Protein AF-0000000078995391 (afdb_homodimer)

pLDDT: mean 90.84, std 12.23, range [43.06, 98.94]

Foldseek 3Di:
DALWKKWAQLAFALDPDAQGFGKIWIDGPLDQALATAIAFFLHALSSLLVLLVQVPDDPDFDDQQRDWFQFCFLDRIDRQCLFFPPPWDKTFRDDPNNSVNLPVPNDDSSSSSLRNRLNHAEYEYFAADNSRYVRVQVCLVSLVDDDPPGNHAHEYEYAPRRLVCCQPPPCPCPNHPVPQDDPDRRYHYDYDDAQDWDQDPRHRQKTKHKHKAFQAADDPDPDRHTDITIKIWIARNPSRAIEIEGDFAAFDQDPVRDTPVVVVLLVCLVRHQPVRYAAYEAEAADEPVDDPVPCRGHHYLLSVLVVVVVSLVSNVVRPVCSQVAAHEYEYGSHYQDPDNGRVSSRRVVSNVVNCVVVVNDRYTYGYSGHRMMTID/DALWKKKAQLAFALDPDAQGFGKIWIDGPLDQALATAIAFFRHALSSLLVLLVQVPPDPDFDDQQRDWFQFCFLDRIDRQCLFFPPPWDKTFRDDPNNSVNLPVPNDDSSSSSLRNRLNHAEYEYFAADNSRYVRVQVCLVSLVDDDPPGNHAHEYEYAPRRLVCCQPPPCPCPNHPVPQPPVPNSYHYDYDDAQDWDQDPRHRQKTKHKHKAFQAADDPDPDRHTDITIKIWIARNPSRAIEIEGDFAAFDQDPVRDTVVVVVLLVCLVRHQLVRYAAYEAEAADEPPDDPVPCRGHHYLLSVLVVVVVSLVSNVVRPVCNQVAAHEYEYGSHYADPDNGRVSSRRVVSNVVNCVVVVNDRYDYGYSGHRMMTID

Solvent-accessible surface area (backbone atoms only — not comparable to full-atom values): 37457 Å² total; per-residue (Å²): 132,55,82,30,40,28,39,31,25,38,11,24,34,46,20,31,43,34,51,28,8,30,10,35,42,34,31,57,30,82,47,93,61,61,53,22,35,22,48,23,16,13,17,33,51,39,30,42,39,52,15,53,51,58,45,64,84,42,104,52,79,70,53,70,93,71,36,70,36,86,61,26,22,78,43,54,60,39,58,38,70,75,42,35,45,88,86,58,52,68,38,55,10,53,52,70,58,51,46,53,60,32,40,62,95,40,89,29,50,52,48,22,34,50,46,48,53,51,18,38,27,35,34,43,36,33,33,52,32,46,55,28,35,45,14,43,60,48,28,47,65,55,37,73,57,48,65,96,83,53,64,38,46,33,36,40,32,23,45,56,74,30,43,52,43,40,50,67,38,34,42,56,44,59,32,33,72,41,55,55,73,56,96,51,80,40,34,40,77,42,66,50,57,73,76,35,71,41,68,35,86,59,47,65,57,28,30,38,27,36,38,81,38,48,30,31,61,37,79,82,43,94,51,87,42,70,29,64,17,22,33,35,39,39,31,34,70,80,72,58,34,28,38,38,44,47,33,61,35,35,83,40,68,41,98,84,64,49,48,56,72,42,64,61,46,51,49,39,58,74,71,43,57,71,94,28,45,46,33,35,36,36,51,39,33,35,47,79,85,55,54,81,90,69,42,78,24,36,25,27,38,71,51,46,47,52,52,52,52,52,48,48,48,53,36,46,72,74,33,88,70,44,76,77,43,71,40,38,39,31,37,24,31,37,36,69,69,92,59,63,60,48,54,65,52,51,34,53,53,46,36,54,53,54,24,58,75,72,68,54,75,40,59,43,67,26,48,54,49,57,40,25,19,38,56,58,132,55,82,29,40,28,38,32,24,38,10,23,34,47,19,32,44,35,52,27,7,31,8,33,42,36,33,59,30,84,49,93,62,60,53,23,33,22,49,22,16,10,17,35,51,38,30,43,38,51,15,54,50,58,45,63,82,42,102,51,78,69,53,68,91,72,36,67,36,86,62,27,21,79,41,54,61,40,60,38,72,74,42,34,45,88,87,58,51,66,37,54,9,54,51,70,58,50,45,53,60,32,40,61,95,40,88,28,51,53,47,22,32,48,46,49,53,52,18,38,26,35,34,42,37,33,32,50,32,47,54,28,34,46,18,42,60,48,28,47,65,54,36,71,55,44,66,97,82,52,65,38,49,32,36,40,30,23,45,58,74,30,42,49,45,40,48,67,38,35,42,54,46,58,33,32,70,36,52,59,72,62,77,72,62,42,32,38,77,40,66,48,58,73,77,36,72,42,69,34,85,61,48,66,58,29,30,40,27,37,37,83,39,48,30,33,61,37,77,83,44,94,50,89,42,69,28,65,16,22,32,37,37,39,31,34,70,80,72,56,34,29,38,36,44,46,32,58,35,35,83,40,67,41,98,85,64,48,46,58,71,42,63,60,44,50,49,39,55,74,72,44,57,73,93,27,45,46,32,35,36,36,51,40,35,35,48,79,86,54,54,82,89,68,40,78,23,36,23,27,38,69,51,47,47,52,52,52,52,51,46,50,50,53,36,46,74,74,33,87,69,44,77,79,44,70,39,39,38,30,37,24,31,36,37,68,70,93,59,65,60,47,54,66,53,52,33,53,52,46,36,53,53,54,25,58,74,71,69,55,76,41,59,42,69,25,48,54,50,56,40,25,19,37,56,58

Secondary structure (DSSP, 8-state):
--SSEEEEEEE-B-SSS-SSBSEEEEEETT-SS--EEEE--SS-HHHHHHHHHHHTT-SSPPPGGG-EEE--SSSSEEEGGGTS-TTSEEEESS-HHHHHHHHTT--SHHHHHHHHHHHEEEEE-S---GGGTHHHHHHTTHHHHSSTT----EEEEE-HHHHHHIIIIIBSSSSB---SSSSS-SEEEEE--TTSPEEPSSSTTEEEEEEEEEEEE-SS-SS-PEEEEEEEEEEETTT--EEEEE-S----B-TTS-BSTHHHHHHHHHH--GGGEEEEEEE--S-TTS-GGGSTT---HHHHHHHHHHHHHHHHHH-TTGGG--EEEEEE-B---S-SS-HHHHHHHHHHHHHHHTT--SEEEEE--TTEEEE-/--SSEEEEEEE-B-SSS-SSBSEEEEEETT-SS--EEEE--SS-HHHHHHHHHHHTT-SSPPPGGG-EEE--SSSSEEEGGGTS-TTSEEEESS-HHHHHHHHTT--SHHHHHHHHHHHEEEEE-S---GGGTHHHHHHTTHHHH-STT----EEEEE-HHHHHHIIIIIBSSSSB--GGGSSS-SEEEEE--TTSPEEPSSSTTEEEEEEEEEEEE-SS-SS-PEEEEEEEEEEETTT--EEEEE-S----B-TTS-BTTHHHHHHHHHH--GGGEEEEEEE--S-TTS-GGGSSS---HHHHHHHHHHHHHHHHHH-TTGGG--EEEEEE-B---S-SS-HHHHHHHHHHHHHHHTT--SEEEEE--TTEEEE-

InterPro domains:
  IPR000396 Cyclic-AMP phosphodiesterase, class-II [PF02112] (40-371)
  IPR000396 Cyclic-AMP phosphodiesterase, class-II [PIRSF000962] (5-375)
  IPR000396 Cyclic-AMP phosphodiesterase, class-II [PR00388] (123-141)
  IPR000396 Cyclic-AMP phosphodiesterase, class-II [PR00388] (158-179)
  IPR000396 Cyclic-AMP phosphodiesterase, class-II [PR00388] (276-287)
  IPR000396 Cyclic-AMP phosphodiesterase, class-II [PR00388] (295-308)
  IPR000396 Cyclic-AMP phosphodiesterase, class-II [PR00388] (324-335)
  IPR000396 Cyclic-AMP phosphodiesterase, class-II [PTHR28283] (3-376)
  IPR000396 Cyclic-AMP phosphodiesterase, class-II [cd07735] (5-333)
  IPR024225 Cyclic-AMP phosphodiesterase class-II, conserved site [PS00607] (127-141)
  IPR036866 Ribonuclease Z/Hydroxyacylglutathione hydrolase-like [G3DSA:3.60.15.10] (84-369)
  IPR036866 Ribonuclease Z/Hydroxyacylglutathione hydrolase-like [SSF56281] (109-351)

Radius of gyration: 25.59 Å; Cα contacts (8 Å, |Δi|>4): 1833; chains: 2; bounding box: 57×82×60 Å

Sequence (752 aa):
MSDMFEVTILGASGGPVDGNTQSFMIRPARARDLNAVCIDGGAGLGQIVKCVLNNVGGEESLKRDEMRVESFYENDFESIDLYVDEDLTIEAGFSRGIYDLSSAGRSNTIQKAGALFHGIGEYYITHAHLDHISGAIINSPLAYGTSEDISNDKVFLGLDFTMEALKKHIFNDIIWPNLVRDGTNTINLKSIAERQGYRSNTIPDWQIYPFKVHHGNKINSDTEESVLSTVYLVSDTVSGKCLVVCGDLEYRIAPGGDCVPSEIARFLVDNVPPEKLSGIFVECSNTSSIESDKLYGHLSPIRLIKMAKKLESYYSDRYKDFDSLKLNIIITHVKKIYAEVDPRLQILEELKHHASKVGLTNVRFSMAVEGYTYFLMSDMFEVTILGASGGPVDGNTQSFMIRPARARDLNAVCIDGGAGLGQIVKCVLNNVGGEESLKRDEMRVESFYENDFESIDLYVDEDLTIEAGFSRGIYDLSSAGRSNTIQKAGALFHGIGEYYITHAHLDHISGAIINSPLAYGTSEDISNDKVFLGLDFTMEALKKHIFNDIIWPNLVRDGTNTINLKSIAERQGYRSNTIPDWQIYPFKVHHGNKINSDTEESVLSTVYLVSDTVSGKCLVVCGDLEYRIAPGGDCVPSEIARFLVDNVPPEKLSGIFVECSNTSSIESDKLYGHLSPIRLIKMAKKLESYYSDRYKDFDSLKLNIIITHVKKIYAEVDPRLQILEELKHHASKVGLTNVRFSMAVEGYTYFL

Structure (mmCIF, N/CA/C/O backbone):
data_AF-0000000078995391-model_v1
#
loop_
_entity.id
_entity.type
_entity.pdbx_description
1 polymer '3,5-cyclic-nucleotide phosphodiesterase'
#
loop_
_atom_site.group_PDB
_atom_site.id
_atom_site.type_symbol
_atom_site.label_atom_id
_atom_site.label_alt_id
_atom_site.label_comp_id
_atom_site.label_asym_id
_atom_site.label_entity_id
_atom_site.label_seq_id
_atom_site.pdbx_PDB_ins_code
_atom_site.Cartn_x
_atom_site.Cartn_y
_atom_site.Cartn_z
_atom_site.occupancy
_atom_site.B_iso_or_equiv
_atom_site.auth_seq_id
_atom_site.auth_comp_id
_atom_site.auth_asym_id
_atom_site.auth_atom_id
_atom_site.pdbx_PDB_model_num
ATOM 1 N N . MET A 1 1 ? -18.656 -23.797 -19.688 1 50.25 1 MET A N 1
ATOM 2 C CA . MET A 1 1 ? -17.734 -23.312 -18.656 1 50.25 1 MET A CA 1
ATOM 3 C C . MET A 1 1 ? -16.297 -23.359 -19.156 1 50.25 1 MET A C 1
ATOM 5 O O . MET A 1 1 ? -15.93 -24.234 -19.938 1 50.25 1 MET A O 1
ATOM 9 N N . SER A 1 2 ? -15.5 -22.25 -19.078 1 64.25 2 SER A N 1
ATOM 10 C CA . SER A 1 2 ? -14.195 -22.078 -19.703 1 64.25 2 SER A CA 1
ATOM 11 C C . SER A 1 2 ? -13.164 -23.031 -19.109 1 64.25 2 SER A C 1
ATOM 13 O O . SER A 1 2 ? -13.266 -23.422 -17.938 1 64.25 2 SER A O 1
ATOM 15 N N . ASP A 1 3 ? -12.469 -23.656 -19.938 1 84.88 3 ASP A N 1
ATOM 16 C CA . ASP A 1 3 ? -11.422 -24.594 -19.547 1 84.88 3 ASP A CA 1
ATOM 17 C C . ASP A 1 3 ? -10.102 -23.875 -19.266 1 84.88 3 ASP A C 1
ATOM 19 O O . ASP A 1 3 ? -9.023 -24.453 -19.406 1 84.88 3 ASP A O 1
ATOM 23 N N . MET A 1 4 ? -10.289 -22.562 -18.922 1 94.19 4 MET A N 1
ATOM 24 C CA . MET A 1 4 ? -9.078 -21.781 -18.688 1 94.19 4 MET A CA 1
ATOM 25 C C . MET A 1 4 ? -9.219 -20.906 -17.453 1 94.19 4 MET A C 1
ATOM 27 O O . MET A 1 4 ? -10.328 -20.5 -17.094 1 94.19 4 MET A O 1
ATOM 31 N N . PHE A 1 5 ? -8.102 -20.734 -16.812 1 97.75 5 PHE A N 1
ATOM 32 C CA . PHE A 1 5 ? -8.039 -19.75 -15.75 1 97.75 5 PHE A CA 1
ATOM 33 C C . PHE A 1 5 ? -7.762 -18.359 -16.312 1 97.75 5 PHE A C 1
ATOM 35 O O . PHE A 1 5 ? -7.02 -18.219 -17.297 1 97.75 5 PHE A O 1
ATOM 42 N N . GLU A 1 6 ? -8.422 -17.422 -15.781 1 97.31 6 GLU A N 1
ATOM 43 C CA . GLU A 1 6 ? -8.023 -16.031 -15.953 1 97.31 6 GLU A CA 1
ATOM 44 C C . GLU A 1 6 ? -7.371 -15.477 -14.68 1 97.31 6 GLU A C 1
ATOM 46 O O . GLU A 1 6 ? -7.977 -15.5 -13.609 1 97.31 6 GLU A O 1
ATOM 51 N N . VAL A 1 7 ? -6.145 -15.039 -14.828 1 98.69 7 VAL A N 1
ATOM 52 C CA . VAL A 1 7 ? -5.391 -14.531 -13.68 1 98.69 7 VAL A CA 1
ATOM 53 C C . VAL A 1 7 ? -5.016 -13.07 -13.914 1 98.69 7 VAL A C 1
ATOM 55 O O . VAL A 1 7 ? -4.117 -12.773 -14.711 1 98.69 7 VAL A O 1
ATOM 58 N N . THR A 1 8 ? -5.688 -12.156 -13.25 1 98.62 8 THR A N 1
ATOM 59 C CA . THR A 1 8 ? -5.301 -10.75 -13.289 1 98.62 8 THR A CA 1
ATOM 60 C C . THR A 1 8 ? -4.238 -10.453 -12.234 1 98.62 8 THR A C 1
ATOM 62 O O . THR A 1 8 ? -4.461 -10.672 -11.047 1 98.62 8 THR A O 1
ATOM 65 N N . ILE A 1 9 ? -3.104 -9.969 -12.727 1 98.81 9 ILE A N 1
ATOM 66 C CA . ILE A 1 9 ? -2.014 -9.625 -11.812 1 98.81 9 ILE A CA 1
ATOM 67 C C . ILE A 1 9 ? -2.244 -8.234 -11.227 1 98.81 9 ILE A C 1
ATOM 69 O O . ILE A 1 9 ? -1.928 -7.227 -11.859 1 98.81 9 ILE A O 1
ATOM 73 N N . LEU A 1 10 ? -2.744 -8.195 -9.992 1 98.69 10 LEU A N 1
ATOM 74 C CA . LEU A 1 10 ? -2.904 -6.91 -9.32 1 98.69 10 LEU A CA 1
ATOM 75 C C . LEU A 1 10 ? -1.565 -6.395 -8.805 1 98.69 10 LEU A C 1
ATOM 77 O O . LEU A 1 10 ? -1.293 -5.191 -8.867 1 98.69 10 LEU A O 1
ATOM 81 N N . GLY A 1 11 ? -0.79 -7.332 -8.352 1 98.62 11 GLY A N 1
ATOM 82 C CA . GLY A 1 11 ? 0.558 -7.008 -7.914 1 98.62 11 GLY A CA 1
ATOM 83 C C . GLY A 1 11 ? 1.504 -8.195 -7.965 1 98.62 11 GLY A C 1
ATOM 84 O O . GLY A 1 11 ? 1.1 -9.328 -7.699 1 98.62 11 GLY A O 1
ATOM 85 N N . ALA A 1 12 ? 2.787 -7.871 -8.211 1 98.56 12 ALA A N 1
ATOM 86 C CA . ALA A 1 12 ? 3.771 -8.938 -8.336 1 98.56 12 ALA A CA 1
ATOM 87 C C . ALA A 1 12 ? 5.133 -8.5 -7.805 1 98.56 12 ALA A C 1
ATOM 89 O O . ALA A 1 12 ? 6.109 -9.242 -7.887 1 98.56 12 ALA A O 1
ATOM 90 N N . SER A 1 13 ? 5.191 -7.277 -7.23 1 96.81 13 SER A N 1
ATOM 91 C CA . SER A 1 13 ? 6.445 -6.77 -6.68 1 96.81 13 SER A CA 1
ATOM 92 C C . SER A 1 13 ? 6.836 -7.52 -5.41 1 96.81 13 SER A C 1
ATOM 94 O O . SER A 1 13 ? 5.977 -7.844 -4.586 1 96.81 13 SER A O 1
ATOM 96 N N . GLY A 1 14 ? 8.094 -7.816 -5.305 1 96.25 14 GLY A N 1
ATOM 97 C CA . GLY A 1 14 ? 8.602 -8.367 -4.062 1 96.25 14 GLY A CA 1
ATOM 98 C C . GLY A 1 14 ? 9.117 -7.312 -3.107 1 96.25 14 GLY A C 1
ATOM 99 O O . GLY A 1 14 ? 9.797 -7.629 -2.127 1 96.25 14 GLY A O 1
ATOM 100 N N . GLY A 1 15 ? 8.719 -6.082 -3.414 1 92.75 15 GLY A N 1
ATOM 101 C CA . GLY A 1 15 ? 9.32 -4.984 -2.67 1 92.75 15 GLY A CA 1
ATOM 102 C C . GLY A 1 15 ? 10.734 -4.668 -3.111 1 92.75 15 GLY A C 1
ATOM 103 O O . GLY A 1 15 ? 11.25 -5.285 -4.043 1 92.75 15 GLY A O 1
ATOM 104 N N . PRO A 1 16 ? 11.32 -3.607 -2.494 1 93.94 16 PRO A N 1
ATOM 105 C CA . PRO A 1 16 ? 10.75 -2.795 -1.415 1 93.94 16 PRO A CA 1
ATOM 106 C C . PRO A 1 16 ? 9.742 -1.765 -1.92 1 93.94 16 PRO A C 1
ATOM 108 O O . PRO A 1 16 ? 9.18 -1.012 -1.126 1 93.94 16 PRO A O 1
ATOM 111 N N . VAL A 1 17 ? 9.516 -1.731 -3.217 1 94.94 17 VAL A N 1
ATOM 112 C CA . VAL A 1 17 ? 8.5 -0.829 -3.746 1 94.94 17 VAL A CA 1
ATOM 113 C C . VAL A 1 17 ? 7.109 -1.324 -3.348 1 94.94 17 VAL A C 1
ATOM 115 O O . VAL A 1 17 ? 6.754 -2.473 -3.619 1 94.94 17 VAL A O 1
ATOM 118 N N . ASP A 1 18 ? 6.391 -0.532 -2.688 1 97.5 18 ASP A N 1
ATOM 119 C CA . ASP A 1 18 ? 5.051 -0.851 -2.207 1 97.5 18 ASP A CA 1
ATOM 120 C C . ASP A 1 18 ? 3.992 -0.469 -3.24 1 97.5 18 ASP A C 1
ATOM 122 O O . ASP A 1 18 ? 4.301 0.178 -4.242 1 97.5 18 ASP A O 1
ATOM 126 N N . GLY A 1 19 ? 2.754 -0.923 -3.027 1 95.94 19 GLY A N 1
ATOM 127 C CA . GLY A 1 19 ? 1.622 -0.506 -3.84 1 95.94 19 GLY A CA 1
ATOM 128 C C . GLY A 1 19 ? 1.211 -1.542 -4.867 1 95.94 19 GLY A C 1
ATOM 129 O O . GLY A 1 19 ? 0.095 -1.498 -5.391 1 95.94 19 GLY A O 1
ATOM 130 N N . ASN A 1 20 ? 2.125 -2.445 -5.156 1 97.62 20 ASN A N 1
ATOM 131 C CA . ASN A 1 20 ? 1.829 -3.467 -6.152 1 97.62 20 ASN A CA 1
ATOM 132 C C . ASN A 1 20 ? 2.48 -4.801 -5.801 1 97.62 20 ASN A C 1
ATOM 134 O O . ASN A 1 20 ? 3.035 -5.477 -6.668 1 97.62 20 ASN A O 1
ATOM 138 N N . THR A 1 21 ? 2.436 -5.141 -4.539 1 98.56 21 THR A N 1
ATOM 139 C CA . THR A 1 21 ? 2.988 -6.414 -4.086 1 98.56 21 THR A CA 1
ATOM 140 C C . THR A 1 21 ? 2.004 -7.551 -4.336 1 98.56 21 THR A C 1
ATOM 142 O O . THR A 1 21 ? 0.897 -7.324 -4.828 1 98.56 21 THR A O 1
ATOM 145 N N . GLN A 1 22 ? 2.346 -8.703 -4.102 1 98.75 22 GLN A N 1
ATOM 146 C CA . GLN A 1 22 ? 1.733 -9.906 -4.66 1 98.75 22 GLN A CA 1
ATOM 147 C C . GLN A 1 22 ? 0.251 -9.984 -4.305 1 98.75 22 GLN A C 1
ATOM 149 O O . GLN A 1 22 ? -0.115 -9.945 -3.129 1 98.75 22 GLN A O 1
ATOM 154 N N . SER A 1 23 ? -0.536 -10.047 -5.301 1 98.88 23 SER A N 1
ATOM 155 C CA . SER A 1 23 ? -1.975 -10.297 -5.281 1 98.88 23 SER A CA 1
ATOM 156 C C . SER A 1 23 ? -2.482 -10.719 -6.652 1 98.88 23 SER A C 1
ATOM 158 O O . SER A 1 23 ? -2.355 -9.969 -7.625 1 98.88 23 SER A O 1
ATOM 160 N N . PHE A 1 24 ? -3.055 -11.914 -6.789 1 98.94 24 PHE A N 1
ATOM 161 C CA . PHE A 1 24 ? -3.566 -12.438 -8.055 1 98.94 24 PHE A CA 1
ATOM 162 C C . PHE A 1 24 ? -5.07 -12.68 -7.969 1 98.94 24 PHE A C 1
ATOM 164 O O . PHE A 1 24 ? -5.531 -13.484 -7.156 1 98.94 24 PHE A O 1
ATOM 171 N N . MET A 1 25 ? -5.824 -11.953 -8.758 1 98.88 25 MET A N 1
ATOM 172 C CA . MET A 1 25 ? -7.258 -12.211 -8.883 1 98.88 25 MET A CA 1
ATOM 173 C C . MET A 1 25 ? -7.523 -13.305 -9.914 1 98.88 25 MET A C 1
ATOM 175 O O . MET A 1 25 ? -7.16 -13.164 -11.086 1 98.88 25 MET A O 1
ATOM 179 N N . ILE A 1 26 ? -8.125 -14.43 -9.484 1 98.81 26 ILE A N 1
ATOM 180 C CA . ILE A 1 26 ? -8.266 -15.609 -10.328 1 98.81 26 ILE A CA 1
ATOM 181 C C . ILE A 1 26 ? -9.742 -15.969 -10.461 1 98.81 26 ILE A C 1
ATOM 183 O O . ILE A 1 26 ? -10.5 -15.914 -9.484 1 98.81 26 ILE A O 1
ATOM 187 N N . ARG A 1 27 ? -10.117 -16.312 -11.633 1 98 27 ARG A N 1
ATOM 188 C CA . ARG A 1 27 ? -11.477 -16.75 -11.938 1 98 27 ARG A CA 1
ATOM 189 C C . ARG A 1 27 ? -11.516 -17.609 -13.195 1 98 27 ARG A C 1
ATOM 191 O O . ARG A 1 27 ? -10.539 -17.672 -13.938 1 98 27 ARG A O 1
ATOM 198 N N . PRO A 1 28 ? -12.641 -18.344 -13.43 1 97.25 28 PRO A N 1
ATOM 199 C CA . PRO A 1 28 ? -12.758 -19.031 -14.719 1 97.25 28 PRO A CA 1
ATOM 200 C C . PRO A 1 28 ? -12.852 -18.078 -15.898 1 97.25 28 PRO A C 1
ATOM 202 O O . PRO A 1 28 ? -13.586 -17.078 -15.836 1 97.25 28 PRO A O 1
ATOM 205 N N . ALA A 1 29 ? -12.102 -18.344 -16.875 1 95.31 29 ALA A N 1
ATOM 206 C CA . ALA A 1 29 ? -12.164 -17.5 -18.062 1 95.31 29 ALA A CA 1
ATOM 207 C C . ALA A 1 29 ? -13.578 -17.469 -18.641 1 95.31 29 ALA A C 1
ATOM 209 O O . ALA A 1 29 ? -14.273 -18.484 -18.641 1 95.31 29 ALA A O 1
ATOM 210 N N . ARG A 1 30 ? -14.109 -16.312 -19.016 1 89.38 30 ARG A N 1
ATOM 211 C CA . ARG A 1 30 ? -15.375 -16.094 -19.703 1 89.38 30 ARG A CA 1
ATOM 212 C C . ARG A 1 30 ? -16.562 -16.375 -18.797 1 89.38 30 ARG A C 1
ATOM 214 O O . ARG A 1 30 ? -17.672 -16.641 -19.266 1 89.38 30 ARG A O 1
ATOM 221 N N . ALA A 1 31 ? -16.234 -16.453 -17.516 1 93.44 31 ALA A N 1
ATOM 222 C CA . ALA A 1 31 ? -17.359 -16.547 -16.578 1 93.44 31 ALA A CA 1
ATOM 223 C C . ALA A 1 31 ? -18.344 -15.398 -16.781 1 93.44 31 ALA A C 1
ATOM 225 O O . ALA A 1 31 ? -17.953 -14.312 -17.219 1 93.44 31 ALA A O 1
ATOM 226 N N . ARG A 1 32 ? -19.594 -15.609 -16.469 1 93.56 32 ARG A N 1
ATOM 227 C CA . ARG A 1 32 ? -20.641 -14.641 -16.766 1 93.56 32 ARG A CA 1
ATOM 228 C C . ARG A 1 32 ? -21.047 -13.867 -15.508 1 93.56 32 ARG A C 1
ATOM 230 O O . ARG A 1 32 ? -22.141 -13.297 -15.445 1 93.56 32 ARG A O 1
ATOM 237 N N . ASP A 1 33 ? -20.234 -13.945 -14.422 1 95.12 33 ASP A N 1
ATOM 238 C CA . ASP A 1 33 ? -20.406 -13.18 -13.188 1 95.12 33 ASP A CA 1
ATOM 239 C C . ASP A 1 33 ? -19.094 -12.523 -12.758 1 95.12 33 ASP A C 1
ATOM 241 O O . ASP A 1 33 ? -18.109 -12.57 -13.492 1 95.12 33 ASP A O 1
ATOM 245 N N . LEU A 1 34 ? -19.141 -11.891 -11.617 1 95.81 34 LEU A N 1
ATOM 246 C CA . LEU A 1 34 ? -17.969 -11.148 -11.188 1 95.81 34 LEU A CA 1
ATOM 247 C C . LEU A 1 34 ? -17.188 -11.938 -10.148 1 95.81 34 LEU A C 1
ATOM 249 O O . LEU A 1 34 ? -16.172 -11.445 -9.625 1 95.81 34 LEU A O 1
ATOM 253 N N . ASN A 1 35 ? -17.547 -13.195 -9.867 1 96.5 35 ASN A N 1
ATOM 254 C CA . ASN A 1 35 ? -16.922 -13.961 -8.789 1 96.5 35 ASN A CA 1
ATOM 255 C C . ASN A 1 35 ? -15.453 -14.242 -9.07 1 96.5 35 ASN A C 1
ATOM 257 O O . ASN A 1 35 ? -15.094 -14.617 -10.188 1 96.5 35 ASN A O 1
ATOM 261 N N . ALA A 1 36 ? -14.688 -14.008 -8.078 1 97.69 36 ALA A N 1
ATOM 262 C CA . ALA A 1 36 ? -13.258 -14.266 -8.164 1 97.69 36 ALA A CA 1
ATOM 263 C C . ALA A 1 36 ? -12.672 -14.594 -6.793 1 97.69 36 ALA A C 1
ATOM 265 O O . ALA A 1 36 ? -13.312 -14.359 -5.766 1 97.69 36 ALA A O 1
ATOM 266 N N . VAL A 1 37 ? -11.562 -15.219 -6.77 1 98.5 37 VAL A N 1
ATOM 267 C CA . VAL A 1 37 ? -10.758 -15.375 -5.562 1 98.5 37 VAL A CA 1
ATOM 268 C C . VAL A 1 37 ? -9.406 -14.695 -5.75 1 98.5 37 VAL A C 1
ATOM 270 O O . VAL A 1 37 ? -8.977 -14.453 -6.883 1 98.5 37 VAL A O 1
ATOM 273 N N . CYS A 1 38 ? -8.836 -14.359 -4.672 1 98.88 38 CYS A N 1
ATOM 274 C CA . CYS A 1 38 ? -7.477 -13.836 -4.723 1 98.88 38 CYS A CA 1
ATOM 275 C C . CYS A 1 38 ? -6.512 -14.742 -3.967 1 98.88 38 CYS A C 1
ATOM 277 O O . CYS A 1 38 ? -6.852 -15.258 -2.9 1 98.88 38 CYS A O 1
ATOM 279 N N . ILE A 1 39 ? -5.418 -14.969 -4.574 1 98.94 39 ILE A N 1
ATOM 280 C CA . ILE A 1 39 ? -4.309 -15.5 -3.791 1 98.94 39 ILE A CA 1
ATOM 281 C C . ILE A 1 39 ? -3.387 -14.367 -3.357 1 98.94 39 ILE A C 1
ATOM 283 O O . ILE A 1 39 ? -2.76 -13.711 -4.191 1 98.94 39 ILE A O 1
ATOM 287 N N . ASP A 1 40 ? -3.346 -14.125 -2.072 1 98.88 40 ASP A N 1
ATOM 288 C CA . ASP A 1 40 ? -2.713 -13 -1.386 1 98.88 40 ASP A CA 1
ATOM 289 C C . ASP A 1 40 ? -3.471 -11.703 -1.642 1 98.88 40 ASP A C 1
ATOM 291 O O . ASP A 1 40 ? -4.473 -11.695 -2.359 1 98.88 40 ASP A O 1
ATOM 295 N N . GLY A 1 41 ? -3.133 -10.672 -0.917 1 98.75 41 GLY A N 1
ATOM 296 C CA . GLY A 1 41 ? -3.777 -9.367 -0.951 1 98.75 41 GLY A CA 1
ATOM 297 C C . GLY A 1 41 ? -2.822 -8.219 -0.686 1 98.75 41 GLY A C 1
ATOM 298 O O . GLY A 1 41 ? -3.186 -7.242 -0.029 1 98.75 41 GLY A O 1
ATOM 299 N N . GLY A 1 42 ? -1.603 -8.328 -1.199 1 98.62 42 GLY A N 1
ATOM 300 C CA . GLY A 1 42 ? -0.635 -7.262 -1.015 1 98.62 42 GLY A CA 1
ATOM 301 C C . GLY A 1 42 ? -0.967 -6.012 -1.81 1 98.62 42 GLY A C 1
ATOM 302 O O . GLY A 1 42 ? -0.497 -4.922 -1.485 1 98.62 42 GLY A O 1
ATOM 303 N N . ALA A 1 43 ? -1.679 -6.176 -2.83 1 98.19 43 ALA A N 1
ATOM 304 C CA . ALA A 1 43 ? -2.295 -5.102 -3.609 1 98.19 43 ALA A CA 1
ATOM 305 C C . ALA A 1 43 ? -3.805 -5.297 -3.715 1 98.19 43 ALA A C 1
ATOM 307 O O . ALA A 1 43 ? -4.301 -6.418 -3.584 1 98.19 43 ALA A O 1
ATOM 308 N N . GLY A 1 44 ? -4.566 -4.227 -3.855 1 97.38 44 GLY A N 1
ATOM 309 C CA . GLY A 1 44 ? -6.02 -4.324 -3.852 1 97.38 44 GLY A CA 1
ATOM 310 C C . GLY A 1 44 ? -6.688 -3.271 -4.711 1 97.38 44 GLY A C 1
ATOM 311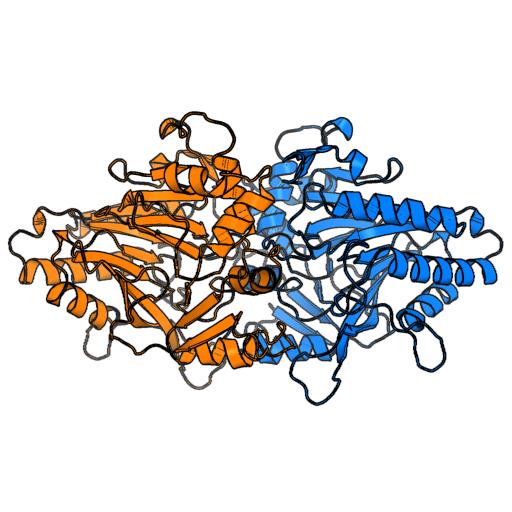 O O . GLY A 1 44 ? -6.395 -3.156 -5.906 1 97.38 44 GLY A O 1
ATOM 312 N N . LEU A 1 45 ? -7.531 -2.502 -4.117 1 97.25 45 LEU A N 1
ATOM 313 C CA . LEU A 1 45 ? -8.414 -1.573 -4.812 1 97.25 45 LEU A CA 1
ATOM 314 C C . LEU A 1 45 ? -7.609 -0.568 -5.633 1 97.25 45 LEU A C 1
ATOM 316 O O . LEU A 1 45 ? -8.047 -0.14 -6.703 1 97.25 45 LEU A O 1
ATOM 320 N N . GLY A 1 46 ? -6.488 -0.154 -5.094 1 97.38 46 GLY A N 1
ATOM 321 C CA . GLY A 1 46 ? -5.656 0.748 -5.875 1 97.38 46 GLY A CA 1
ATOM 322 C C . GLY A 1 46 ? -5.273 0.184 -7.23 1 97.38 46 GLY A C 1
ATOM 323 O O . GLY A 1 46 ? -5.355 0.881 -8.242 1 97.38 46 GLY A O 1
ATOM 324 N N . GLN A 1 47 ? -4.875 -1.043 -7.254 1 98.12 47 GLN A N 1
ATOM 325 C CA . GLN A 1 47 ? -4.48 -1.693 -8.5 1 98.12 47 GLN A CA 1
ATOM 326 C C . GLN A 1 47 ? -5.703 -2.076 -9.328 1 98.12 47 GLN A C 1
ATOM 328 O O . GLN A 1 47 ? -5.652 -2.061 -10.562 1 98.12 47 GLN A O 1
ATOM 333 N N . ILE A 1 48 ? -6.828 -2.381 -8.672 1 98.06 48 ILE A N 1
ATOM 334 C CA . ILE A 1 48 ? -8.07 -2.656 -9.391 1 98.06 48 ILE A CA 1
ATOM 335 C C . ILE A 1 48 ? -8.5 -1.417 -10.172 1 98.06 48 ILE A C 1
ATOM 337 O O . ILE A 1 48 ? -8.859 -1.511 -11.344 1 98.06 48 ILE A O 1
ATOM 341 N N . VAL A 1 49 ? -8.414 -0.27 -9.578 1 96.94 49 VAL A N 1
ATOM 342 C CA . VAL A 1 49 ? -8.742 0.992 -10.227 1 96.94 49 VAL A CA 1
ATOM 343 C C . VAL A 1 49 ? -7.844 1.193 -11.445 1 96.94 49 VAL A C 1
ATOM 345 O O . VAL A 1 49 ? -8.32 1.537 -12.531 1 96.94 49 VAL A O 1
ATOM 348 N N . LYS A 1 50 ? -6.59 0.932 -11.258 1 95.25 50 LYS A N 1
ATOM 349 C CA . LYS A 1 50 ? -5.637 1.098 -12.352 1 95.25 50 LYS A CA 1
ATOM 350 C C . LYS A 1 50 ? -5.949 0.146 -13.5 1 95.25 50 LYS A C 1
ATOM 352 O O . LYS A 1 50 ? -5.84 0.52 -14.672 1 95.25 50 LYS A O 1
ATOM 357 N N . CYS A 1 51 ? -6.289 -1.049 -13.148 1 95.69 51 CYS A N 1
ATOM 358 C CA . CYS A 1 51 ? -6.641 -2.029 -14.172 1 95.69 51 CYS A CA 1
ATOM 359 C C . CYS A 1 51 ? -7.875 -1.586 -14.945 1 95.69 51 CYS A C 1
ATOM 361 O O . CYS A 1 51 ? -7.93 -1.738 -16.172 1 95.69 51 CYS A O 1
ATOM 363 N N . VAL A 1 52 ? -8.867 -1.059 -14.242 1 95.19 52 VAL A N 1
ATOM 364 C CA . VAL A 1 52 ? -10.078 -0.559 -14.883 1 95.19 52 VAL A CA 1
ATOM 365 C C . VAL A 1 52 ? -9.727 0.57 -15.852 1 95.19 52 VAL A C 1
ATOM 367 O O . VAL A 1 52 ? -10.242 0.62 -16.969 1 95.19 52 VAL A O 1
ATOM 370 N N . LEU A 1 53 ? -8.812 1.426 -15.445 1 92.69 53 LEU A N 1
ATOM 371 C CA . LEU A 1 53 ? -8.398 2.553 -16.281 1 92.69 53 LEU A CA 1
ATOM 372 C C . LEU A 1 53 ? -7.707 2.066 -17.547 1 92.69 53 LEU A C 1
ATOM 374 O O . LEU A 1 53 ? -7.82 2.697 -18.609 1 92.69 53 LEU A O 1
ATOM 378 N N . ASN A 1 54 ? -6.988 1.029 -17.391 1 88.06 54 ASN A N 1
ATOM 379 C CA . ASN A 1 54 ? -6.281 0.473 -18.531 1 88.06 54 ASN A CA 1
ATOM 380 C C . ASN A 1 54 ? -7.25 -0.1 -19.562 1 88.06 54 ASN A C 1
ATOM 382 O O . ASN A 1 54 ? -6.871 -0.339 -20.719 1 88.06 54 ASN A O 1
ATOM 386 N N . ASN A 1 55 ? -8.43 -0.375 -19.125 1 87.06 55 ASN A N 1
ATOM 387 C CA . ASN A 1 55 ? -9.445 -0.872 -20.047 1 87.06 55 ASN A CA 1
ATOM 388 C C . ASN A 1 55 ? -10.102 0.267 -20.828 1 87.06 55 ASN A C 1
ATOM 390 O O . ASN A 1 55 ? -10.617 0.057 -21.922 1 87.06 55 ASN A O 1
ATOM 394 N N . VAL A 1 56 ? -10.039 1.616 -20.062 1 68.31 56 VAL A N 1
ATOM 395 C CA . VAL A 1 56 ? -10.75 2.783 -20.578 1 68.31 56 VAL A CA 1
ATOM 396 C C . VAL A 1 56 ? -10.023 3.328 -21.812 1 68.31 56 VAL A C 1
ATOM 398 O O . VAL A 1 56 ? -8.812 3.527 -21.781 1 68.31 56 VAL A O 1
ATOM 401 N N . GLY A 1 57 ? -10.242 3.309 -22.922 1 57.78 57 GLY A N 1
ATOM 402 C CA . GLY A 1 57 ? -9.734 3.889 -24.156 1 57.78 57 GLY A CA 1
ATOM 403 C C . GLY A 1 57 ? -10.008 3.031 -25.375 1 57.78 57 GLY A C 1
ATOM 404 O O . GLY A 1 57 ? -9.828 3.482 -26.516 1 57.78 57 GLY A O 1
ATOM 405 N N . GLY A 1 58 ? -10.352 1.778 -25.203 1 54.38 58 GLY A N 1
ATOM 406 C CA . GLY A 1 58 ? -10.375 1.19 -26.531 1 54.38 58 GLY A CA 1
ATOM 407 C C . GLY A 1 58 ? -11.531 0.222 -26.734 1 54.38 58 GLY A C 1
ATOM 408 O O . GLY A 1 58 ? -11.984 -0.416 -25.781 1 54.38 58 GLY A O 1
ATOM 409 N N . GLU A 1 59 ? -12.422 0.482 -27.641 1 57.34 59 GLU A N 1
ATOM 410 C CA . GLU A 1 59 ? -13.344 -0.524 -28.156 1 57.34 59 GLU A CA 1
ATOM 411 C C . GLU A 1 59 ? -12.664 -1.882 -28.297 1 57.34 59 GLU A C 1
ATOM 413 O O . GLU A 1 59 ? -13.312 -2.924 -28.156 1 57.34 59 GLU A O 1
ATOM 418 N N . GLU A 1 60 ? -11.32 -1.706 -28.391 1 66.38 60 GLU A N 1
ATOM 419 C CA . GLU A 1 60 ? -10.562 -2.936 -28.594 1 66.38 60 GLU A CA 1
ATOM 420 C C . GLU A 1 60 ? -9.414 -3.043 -27.594 1 66.38 60 GLU A C 1
ATOM 422 O O . GLU A 1 60 ? -8.875 -2.027 -27.141 1 66.38 60 GLU A O 1
ATOM 427 N N . SER A 1 61 ? -9.234 -4.203 -27.062 1 76.62 61 SER A N 1
ATOM 428 C CA . SER A 1 61 ? -8.078 -4.492 -26.219 1 76.62 61 SER A CA 1
ATOM 429 C C . SER A 1 61 ? -6.785 -4.02 -26.891 1 76.62 61 SER A C 1
ATOM 431 O O . SER A 1 61 ? -6.656 -4.059 -28.109 1 76.62 61 SER A O 1
ATOM 433 N N . LEU A 1 62 ? -5.922 -3.447 -26.062 1 87.31 62 LEU A N 1
ATOM 434 C CA . LEU A 1 62 ? -4.617 -3.053 -26.594 1 87.31 62 LEU A CA 1
ATOM 435 C C . LEU A 1 62 ? -3.945 -4.215 -27.312 1 87.31 62 LEU A C 1
ATOM 437 O O . LEU A 1 62 ? -4.004 -5.355 -26.859 1 87.31 62 LEU A O 1
ATOM 441 N N . LYS A 1 63 ? -3.445 -3.859 -28.594 1 90.75 63 LYS A N 1
ATOM 442 C CA . LYS A 1 63 ? -2.607 -4.852 -29.266 1 90.75 63 LYS A CA 1
ATOM 443 C C . LYS A 1 63 ? -1.316 -5.094 -28.484 1 90.75 63 LYS A C 1
ATOM 445 O O . LYS A 1 63 ? -0.825 -4.199 -27.797 1 90.75 63 LYS A O 1
ATOM 450 N N . ARG A 1 64 ? -0.853 -6.32 -28.438 1 91.81 64 ARG A N 1
ATOM 451 C CA . ARG A 1 64 ? 0.324 -6.734 -27.688 1 91.81 64 ARG A CA 1
ATOM 452 C C . ARG A 1 64 ? 1.479 -5.762 -27.891 1 91.81 64 ARG A C 1
ATOM 454 O O . ARG A 1 64 ? 2.195 -5.43 -26.938 1 91.81 64 ARG A O 1
ATOM 461 N N . ASP A 1 65 ? 1.718 -5.309 -29.109 1 92.75 65 ASP A N 1
ATOM 462 C CA . ASP A 1 65 ? 2.84 -4.43 -29.422 1 92.75 65 ASP A CA 1
ATOM 463 C C . ASP A 1 65 ? 2.668 -3.061 -28.781 1 92.75 65 ASP A C 1
ATOM 465 O O . ASP A 1 65 ? 3.619 -2.279 -28.703 1 92.75 65 ASP A O 1
ATOM 469 N N . GLU A 1 66 ? 1.495 -2.744 -28.297 1 93.88 66 GLU A N 1
ATOM 470 C CA . GLU A 1 66 ? 1.206 -1.475 -27.625 1 93.88 66 GLU A CA 1
ATOM 471 C C . GLU A 1 66 ? 1.327 -1.602 -26.109 1 93.88 66 GLU A C 1
ATOM 473 O O . GLU A 1 66 ? 1.36 -0.596 -25.406 1 93.88 66 GLU A O 1
ATOM 478 N N . MET A 1 67 ? 1.425 -2.807 -25.656 1 95.38 67 MET A N 1
ATOM 479 C CA . MET A 1 67 ? 1.452 -3.066 -24.234 1 95.38 67 MET A CA 1
ATOM 480 C C . MET A 1 67 ? 2.812 -2.711 -23.641 1 95.38 67 MET A C 1
ATOM 482 O O . MET A 1 67 ? 3.85 -3.014 -24.234 1 95.38 67 MET A O 1
ATOM 486 N N . ARG A 1 68 ? 2.703 -1.959 -22.531 1 96.44 68 ARG A N 1
ATOM 487 C CA . ARG A 1 68 ? 3.918 -1.481 -21.875 1 96.44 68 ARG A CA 1
ATOM 488 C C . ARG A 1 68 ? 3.975 -1.938 -20.422 1 96.44 68 ARG A C 1
ATOM 490 O O . ARG A 1 68 ? 2.938 -2.131 -19.781 1 96.44 68 ARG A O 1
ATOM 497 N N . VAL A 1 69 ? 5.168 -2.1 -19.953 1 97.5 69 VAL A N 1
ATOM 498 C CA . VAL A 1 69 ? 5.453 -2.49 -18.578 1 97.5 69 VAL A CA 1
ATOM 499 C C . VAL A 1 69 ? 6.211 -1.37 -17.875 1 97.5 69 VAL A C 1
ATOM 501 O O . VAL A 1 69 ? 7.195 -0.844 -18.406 1 97.5 69 VAL A O 1
ATOM 504 N N . GLU A 1 70 ? 5.711 -0.94 -16.734 1 96.5 70 GLU A N 1
ATOM 505 C CA . GLU A 1 70 ? 6.48 -0.025 -15.898 1 96.5 70 GLU A CA 1
ATOM 506 C C . GLU A 1 70 ? 7.758 -0.686 -15.391 1 96.5 70 GLU A C 1
ATOM 508 O O . GLU A 1 70 ? 7.699 -1.62 -14.586 1 96.5 70 GLU A O 1
ATOM 513 N N . SER A 1 71 ? 8.883 -0.185 -15.852 1 97.5 71 SER A N 1
ATOM 514 C CA . SER A 1 71 ? 10.188 -0.728 -15.477 1 97.5 71 SER A CA 1
ATOM 515 C C . SER A 1 71 ? 10.906 0.194 -14.492 1 97.5 71 SER A C 1
ATOM 517 O O . SER A 1 71 ? 10.984 -0.098 -13.305 1 97.5 71 SER A O 1
ATOM 519 N N . PHE A 1 72 ? 11.281 1.431 -14.961 1 96.75 72 PHE A N 1
ATOM 520 C CA . PHE A 1 72 ? 11.875 2.512 -14.18 1 96.75 72 PHE A CA 1
ATOM 521 C C . PHE A 1 72 ? 13.383 2.336 -14.07 1 96.75 72 PHE A C 1
ATOM 523 O O . PHE A 1 72 ? 14.016 2.908 -13.18 1 96.75 72 PHE A O 1
ATOM 530 N N . TYR A 1 73 ? 13.977 1.489 -14.93 1 96.69 73 TYR A N 1
ATOM 531 C CA . TYR A 1 73 ? 15.414 1.249 -14.953 1 96.69 73 TYR A CA 1
ATOM 532 C C . TYR A 1 73 ? 16.047 1.825 -16.219 1 96.69 73 TYR A C 1
ATOM 534 O O . TYR A 1 73 ? 16.016 3.039 -16.438 1 96.69 73 TYR A O 1
ATOM 542 N N . GLU A 1 74 ? 16.469 0.997 -17.156 1 96.81 74 GLU A N 1
ATOM 543 C CA . GLU A 1 74 ? 17.016 1.541 -18.391 1 96.81 74 GLU A CA 1
ATOM 544 C C . GLU A 1 74 ? 16.016 2.445 -19.109 1 96.81 74 GLU A C 1
ATOM 546 O O . GLU A 1 74 ? 16.391 3.473 -19.672 1 96.81 74 GLU A O 1
ATOM 551 N N . ASN A 1 75 ? 14.852 2.008 -19.141 1 96.06 75 ASN A N 1
ATOM 552 C CA . ASN A 1 75 ? 13.695 2.779 -19.578 1 96.06 75 ASN A CA 1
ATOM 553 C C . ASN A 1 75 ? 12.578 2.746 -18.547 1 96.06 75 ASN A C 1
ATOM 555 O O . ASN A 1 75 ? 12.406 1.75 -17.828 1 96.06 75 ASN A O 1
ATOM 559 N N . ASP A 1 76 ? 11.859 3.809 -18.453 1 96.38 76 ASP A N 1
ATOM 560 C CA . ASP A 1 76 ? 10.742 3.816 -17.5 1 96.38 76 ASP A CA 1
ATOM 561 C C . ASP A 1 76 ? 9.656 2.834 -17.938 1 96.38 76 ASP A C 1
ATOM 563 O O . ASP A 1 76 ? 8.984 2.238 -17.094 1 96.38 76 ASP A O 1
ATOM 567 N N . PHE A 1 77 ? 9.516 2.686 -19.25 1 97 77 PHE A N 1
ATOM 568 C CA . PHE A 1 77 ? 8.547 1.757 -19.828 1 97 77 PHE A CA 1
ATOM 569 C C . PHE A 1 77 ? 9.211 0.838 -20.844 1 97 77 PHE A C 1
ATOM 571 O O . PHE A 1 77 ? 10.055 1.277 -21.625 1 97 77 PHE A O 1
ATOM 578 N N . GLU A 1 78 ? 8.859 -0.437 -20.766 1 97.94 78 GLU A N 1
ATOM 579 C CA . GLU A 1 78 ? 9.383 -1.453 -21.672 1 97.94 78 GLU A CA 1
ATOM 580 C C . GLU A 1 78 ? 8.258 -2.193 -22.391 1 97.94 78 GLU A C 1
ATOM 582 O O . GLU A 1 78 ? 7.113 -2.184 -21.922 1 97.94 78 GLU A O 1
ATOM 587 N N . SER A 1 79 ? 8.609 -2.826 -23.484 1 97.94 79 SER A N 1
ATOM 588 C CA . SER A 1 79 ? 7.637 -3.643 -24.188 1 97.94 79 SER A CA 1
ATOM 589 C C . SER A 1 79 ? 7.262 -4.887 -23.391 1 97.94 79 SER A C 1
ATOM 591 O O . SER A 1 79 ? 8.125 -5.52 -22.781 1 97.94 79 SER A O 1
ATOM 593 N N . ILE A 1 80 ? 5.984 -5.254 -23.453 1 98.06 80 ILE A N 1
ATOM 594 C CA . ILE A 1 80 ? 5.484 -6.434 -22.766 1 98.06 80 ILE A CA 1
ATOM 595 C C . ILE A 1 80 ? 6.184 -7.684 -23.281 1 98.06 80 ILE A C 1
ATOM 597 O O . ILE A 1 80 ? 6.332 -8.672 -22.562 1 98.06 80 ILE A O 1
ATOM 601 N N . ASP A 1 81 ? 6.746 -7.648 -24.469 1 97.69 81 ASP A N 1
ATOM 602 C CA . ASP A 1 81 ? 7.348 -8.797 -25.141 1 97.69 81 ASP A CA 1
ATOM 603 C C . ASP A 1 81 ? 8.641 -9.219 -24.438 1 97.69 81 ASP A C 1
ATOM 605 O O . ASP A 1 81 ? 9.078 -10.367 -24.578 1 97.69 81 ASP A O 1
ATOM 609 N N . LEU A 1 82 ? 9.203 -8.312 -23.703 1 98.38 82 LEU A N 1
ATOM 610 C CA . LEU A 1 82 ? 10.43 -8.633 -22.984 1 98.38 82 LEU A CA 1
ATOM 611 C C . LEU A 1 82 ? 10.125 -9.461 -21.734 1 98.38 82 LEU A C 1
ATOM 613 O O . LEU A 1 82 ? 11.023 -10.094 -21.188 1 98.38 82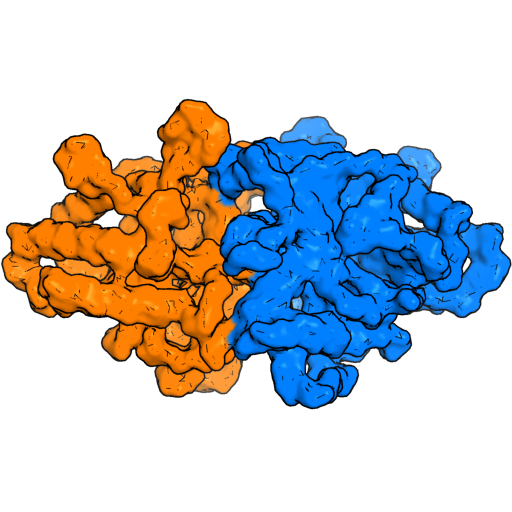 LEU A O 1
ATOM 617 N N . TYR A 1 83 ? 8.867 -9.477 -21.312 1 98.75 83 TYR A N 1
ATOM 618 C CA . TYR A 1 83 ? 8.523 -10.023 -20 1 98.75 83 TYR A CA 1
ATOM 619 C C . TYR A 1 83 ? 7.68 -11.281 -20.141 1 98.75 83 TYR A C 1
ATOM 621 O O . TYR A 1 83 ? 7.668 -12.141 -19.25 1 98.75 83 TYR A O 1
ATOM 629 N N . VAL A 1 84 ? 6.934 -11.344 -21.188 1 98.62 84 VAL A N 1
ATOM 630 C CA . VAL A 1 84 ? 5.949 -12.414 -21.328 1 98.62 84 VAL A CA 1
ATOM 631 C C . VAL A 1 84 ? 6.207 -13.195 -22.609 1 98.62 84 VAL A C 1
ATOM 633 O O . VAL A 1 84 ? 6.355 -12.609 -23.688 1 98.62 84 VAL A O 1
ATOM 636 N N . ASP A 1 85 ? 6.242 -14.508 -22.469 1 97.38 85 ASP A N 1
ATOM 637 C CA . ASP A 1 85 ? 6.441 -15.398 -23.609 1 97.38 85 ASP A CA 1
ATOM 638 C C . ASP A 1 85 ? 5.402 -15.133 -24.703 1 97.38 85 ASP A C 1
ATOM 640 O O . ASP A 1 85 ? 4.23 -14.906 -24.391 1 97.38 85 ASP A O 1
ATOM 644 N N . GLU A 1 86 ? 5.777 -15.242 -25.938 1 95.38 86 GLU A N 1
ATOM 645 C CA . GLU A 1 86 ? 4.934 -14.891 -27.078 1 95.38 86 GLU A CA 1
ATOM 646 C C . GLU A 1 86 ? 3.725 -15.812 -27.188 1 95.38 86 GLU A C 1
ATOM 648 O O . GLU A 1 86 ? 2.684 -15.422 -27.719 1 95.38 86 GLU A O 1
ATOM 653 N N . ASP A 1 87 ? 3.799 -16.969 -26.641 1 93.94 87 ASP A N 1
ATOM 654 C CA . ASP A 1 87 ? 2.74 -17.953 -26.797 1 93.94 87 ASP A CA 1
ATOM 655 C C . ASP A 1 87 ? 1.711 -17.844 -25.672 1 93.94 87 ASP A C 1
ATOM 657 O O . ASP A 1 87 ? 0.683 -18.516 -25.688 1 93.94 87 ASP A O 1
ATOM 661 N N . LEU A 1 88 ? 2.023 -17.016 -24.703 1 95.69 88 LEU A N 1
ATOM 662 C CA . LEU A 1 88 ? 1.073 -16.812 -23.609 1 95.69 88 LEU A CA 1
ATOM 663 C C . LEU A 1 88 ? 0.073 -15.719 -23.953 1 95.69 88 LEU A C 1
ATOM 665 O O . LEU A 1 88 ? 0.465 -14.609 -24.328 1 95.69 88 LEU A O 1
ATOM 669 N N . THR A 1 89 ? -1.209 -16.016 -23.844 1 94.81 89 THR A N 1
ATOM 670 C CA . THR A 1 89 ? -2.266 -15.047 -24.125 1 94.81 89 THR A CA 1
ATOM 671 C C . THR A 1 89 ? -2.484 -14.117 -22.938 1 94.81 89 THR A C 1
ATOM 673 O O . THR A 1 89 ? -2.727 -14.578 -21.812 1 94.81 89 THR A O 1
ATOM 676 N N . ILE A 1 90 ? -2.391 -12.797 -23.172 1 95.94 90 ILE A N 1
ATOM 677 C CA . ILE A 1 90 ? -2.607 -11.82 -22.109 1 95.94 90 ILE A CA 1
ATOM 678 C C . ILE A 1 90 ? -3.488 -10.688 -22.625 1 95.94 90 ILE A C 1
ATOM 680 O O . ILE A 1 90 ? -3.637 -10.508 -23.844 1 95.94 90 ILE A O 1
ATOM 684 N N . GLU A 1 91 ? -4.121 -9.938 -21.75 1 94.62 91 GLU A N 1
ATOM 685 C CA . GLU A 1 91 ? -4.863 -8.711 -22.031 1 94.62 91 GLU A CA 1
ATOM 686 C C . GLU A 1 91 ? -4.484 -7.609 -21.047 1 94.62 91 GLU A C 1
ATOM 688 O O . GLU A 1 91 ? -4.188 -7.883 -19.875 1 94.62 91 GLU A O 1
ATOM 693 N N . ALA A 1 92 ? -4.402 -6.379 -21.562 1 95.25 92 ALA A N 1
ATOM 694 C CA . ALA A 1 92 ? -4.184 -5.242 -20.672 1 95.25 92 ALA A CA 1
ATOM 695 C C . ALA A 1 92 ? -5.414 -4.969 -19.812 1 95.25 92 ALA A C 1
ATOM 697 O O . ALA A 1 92 ? -6.539 -4.957 -20.328 1 95.25 92 ALA A O 1
ATOM 698 N N . GLY A 1 93 ? -5.156 -4.762 -18.562 1 95.5 93 GLY A N 1
ATOM 699 C CA . GLY A 1 93 ? -6.281 -4.598 -17.641 1 95.5 93 GLY A CA 1
ATOM 700 C C . GLY A 1 93 ? -7.031 -5.891 -17.391 1 95.5 93 GLY A C 1
ATOM 701 O O . GLY A 1 93 ? -6.422 -6.953 -17.266 1 95.5 93 GLY A O 1
ATOM 702 N N . PHE A 1 94 ? -8.305 -5.738 -17.094 1 96.19 94 PHE A N 1
ATOM 703 C CA . PHE A 1 94 ? -9.195 -6.883 -16.922 1 96.19 94 PHE A CA 1
ATOM 704 C C . PHE A 1 94 ? -9.594 -7.465 -18.266 1 96.19 94 PHE A C 1
ATOM 706 O O . PHE A 1 94 ? -9.484 -6.793 -19.297 1 96.19 94 PHE A O 1
ATOM 713 N N . SER A 1 95 ? -9.969 -8.734 -18.266 1 94 95 SER A N 1
ATOM 714 C CA . SER A 1 95 ? -10.539 -9.281 -19.484 1 94 95 SER A CA 1
ATOM 715 C C . SER A 1 95 ? -11.773 -8.5 -19.922 1 94 95 SER A C 1
ATOM 717 O O . SER A 1 95 ? -12.461 -7.906 -19.094 1 94 95 SER A O 1
ATOM 719 N N . ARG A 1 96 ? -12.055 -8.5 -21.188 1 90.44 96 ARG A N 1
ATOM 720 C CA . ARG A 1 96 ? -13.195 -7.762 -21.719 1 90.44 96 ARG A CA 1
ATOM 721 C C . ARG A 1 96 ? -14.492 -8.211 -21.047 1 90.44 96 ARG A C 1
ATOM 723 O O . ARG A 1 96 ? -15.352 -7.379 -20.734 1 90.44 96 ARG A O 1
ATOM 730 N N . GLY A 1 97 ? -14.609 -9.492 -20.812 1 90.38 97 GLY A N 1
ATOM 731 C CA . GLY A 1 97 ? -15.812 -10.039 -20.188 1 90.38 97 GLY A CA 1
ATOM 732 C C . GLY A 1 97 ? -16.094 -9.461 -18.812 1 90.38 97 GLY A C 1
ATOM 733 O O . GLY A 1 97 ? -17.188 -8.953 -18.562 1 90.38 97 GLY A O 1
ATOM 734 N N . ILE A 1 98 ? -15.133 -9.492 -17.953 1 94 98 ILE A N 1
ATOM 735 C CA . ILE A 1 98 ? -15.352 -9.047 -16.578 1 94 98 ILE A CA 1
ATOM 736 C C . ILE A 1 98 ? -15.445 -7.523 -16.547 1 94 98 ILE A C 1
ATOM 738 O O . ILE A 1 98 ? -16.188 -6.961 -15.742 1 94 98 ILE A O 1
ATOM 742 N N . TYR A 1 99 ? -14.742 -6.855 -17.391 1 94 99 TYR A N 1
ATOM 743 C CA . TYR A 1 99 ? -14.852 -5.402 -17.469 1 94 99 TYR A CA 1
ATOM 744 C C . TYR A 1 99 ? -16.266 -4.98 -17.844 1 94 99 TYR A C 1
ATOM 746 O O . TYR A 1 99 ? -16.828 -4.066 -17.234 1 94 99 TYR A O 1
ATOM 754 N N . ASP A 1 100 ? -16.781 -5.641 -18.875 1 93.12 100 ASP A N 1
ATOM 755 C CA . ASP A 1 100 ? -18.141 -5.324 -19.312 1 93.12 100 ASP A CA 1
ATOM 756 C C . ASP A 1 100 ? -19.156 -5.566 -18.188 1 93.12 100 ASP A C 1
ATOM 758 O O . ASP A 1 100 ? -20.062 -4.762 -17.984 1 93.12 100 ASP A O 1
ATOM 762 N N . LEU A 1 101 ? -18.984 -6.656 -17.5 1 94.19 101 LEU A N 1
ATOM 763 C CA . LEU A 1 101 ? -19.859 -6.973 -16.375 1 94.19 101 LEU A CA 1
ATOM 764 C C . LEU A 1 101 ? -19.766 -5.922 -15.281 1 94.19 101 LEU A C 1
ATOM 766 O O . LEU A 1 101 ? -20.766 -5.504 -14.719 1 94.19 101 LEU A O 1
ATOM 770 N N . SER A 1 102 ? -18.531 -5.512 -14.977 1 93.38 102 SER A N 1
ATOM 771 C CA . SER A 1 102 ? -18.297 -4.539 -13.914 1 93.38 102 SER A CA 1
ATOM 772 C C . SER A 1 102 ? -18.828 -3.16 -14.305 1 93.38 102 SER A C 1
ATOM 774 O O . SER A 1 102 ? -19.125 -2.334 -13.438 1 93.38 102 SER A O 1
ATOM 776 N N . SER A 1 103 ? -18.938 -2.906 -15.586 1 92.25 103 SER A N 1
ATOM 777 C CA . SER A 1 103 ? -19.344 -1.606 -16.109 1 92.25 103 SER A CA 1
ATOM 778 C C . SER A 1 103 ? -20.859 -1.496 -16.188 1 92.25 103 SER A C 1
ATOM 780 O O . SER A 1 103 ? -21.406 -0.392 -16.266 1 92.25 103 SER A O 1
ATOM 782 N N . ALA A 1 104 ? -21.469 -2.623 -16.234 1 91.94 104 ALA A N 1
ATOM 783 C CA . ALA A 1 104 ? -22.922 -2.631 -16.406 1 91.94 104 ALA A CA 1
ATOM 784 C C . ALA A 1 104 ? -23.609 -1.869 -15.273 1 91.94 104 ALA A C 1
ATOM 786 O O . ALA A 1 104 ? -23.516 -2.256 -14.109 1 91.94 104 ALA A O 1
ATOM 787 N N . GLY A 1 105 ? -24.266 -0.726 -15.578 1 91.12 105 GLY A N 1
ATOM 788 C CA . GLY A 1 105 ? -25.047 0.043 -14.625 1 91.12 105 GLY A CA 1
ATOM 789 C C . GLY A 1 105 ? -24.203 0.968 -13.766 1 91.12 105 GLY A C 1
ATOM 790 O O . GLY A 1 105 ? -24.672 1.482 -12.75 1 91.12 105 GLY A O 1
ATOM 791 N N . ARG A 1 106 ? -22.984 1.014 -14.094 1 91.94 106 ARG A N 1
ATOM 792 C CA . ARG A 1 106 ? -22.078 1.844 -13.305 1 91.94 106 ARG A CA 1
ATOM 793 C C . ARG A 1 106 ? -21.422 2.914 -14.172 1 91.94 106 ARG A C 1
ATOM 795 O O . ARG A 1 106 ? -21.062 2.652 -15.32 1 91.94 106 ARG A O 1
ATOM 802 N N . SER A 1 107 ? -21.234 4.09 -13.539 1 89.44 107 SER A N 1
ATOM 803 C CA . SER A 1 107 ? -20.953 5.254 -14.375 1 89.44 107 SER A CA 1
ATOM 804 C C . SER A 1 107 ? -19.5 5.668 -14.289 1 89.44 107 SER A C 1
ATOM 806 O O . SER A 1 107 ? -19 6.395 -15.156 1 89.44 107 SER A O 1
ATOM 808 N N . ASN A 1 108 ? -18.859 5.242 -13.211 1 94.5 108 ASN A N 1
ATOM 809 C CA . ASN A 1 108 ? -17.5 5.758 -13.055 1 94.5 108 ASN A CA 1
ATOM 810 C C . ASN A 1 108 ? -16.531 4.668 -12.602 1 94.5 108 ASN A C 1
ATOM 812 O O . ASN A 1 108 ? -16.953 3.543 -12.32 1 94.5 108 ASN A O 1
ATOM 816 N N . THR A 1 109 ? -15.32 4.977 -12.57 1 95.69 109 THR A N 1
ATOM 817 C CA . THR A 1 109 ? -14.242 4.02 -12.344 1 95.69 109 THR A CA 1
ATOM 818 C C . THR A 1 109 ? -14.297 3.455 -10.93 1 95.69 109 THR A C 1
ATOM 820 O O . THR A 1 109 ? -14.078 2.26 -10.727 1 95.69 109 THR A O 1
ATOM 823 N N . ILE A 1 110 ? -14.633 4.266 -9.938 1 95.56 110 ILE A N 1
ATOM 824 C CA . ILE A 1 110 ? -14.68 3.818 -8.555 1 95.56 110 ILE A CA 1
ATOM 825 C C . ILE A 1 110 ? -15.805 2.799 -8.375 1 95.56 110 ILE A C 1
ATOM 827 O O . ILE A 1 110 ? -15.633 1.793 -7.68 1 95.56 110 ILE A O 1
ATOM 831 N N . GLN A 1 111 ? -16.891 3.039 -9.031 1 94.38 111 GLN A N 1
ATOM 832 C CA . GLN A 1 111 ? -18.016 2.107 -8.953 1 94.38 111 GLN A CA 1
ATOM 833 C C . GLN A 1 111 ? -17.672 0.771 -9.602 1 94.38 111 GLN A C 1
ATOM 835 O O . GLN A 1 111 ? -18 -0.289 -9.062 1 94.38 111 GLN A O 1
ATOM 840 N N . LYS A 1 112 ? -17.047 0.86 -10.758 1 95.12 112 LYS A N 1
ATOM 841 C CA . LYS A 1 112 ? -16.625 -0.36 -11.438 1 95.12 112 LYS A CA 1
ATOM 842 C C . LYS A 1 112 ? -15.625 -1.141 -10.594 1 95.12 112 LYS A C 1
ATOM 844 O O . LYS A 1 112 ? -15.75 -2.357 -10.438 1 95.12 112 LYS A O 1
ATOM 849 N N . ALA A 1 113 ? -14.633 -0.407 -10.016 1 95.75 113 ALA A N 1
ATOM 850 C CA . ALA A 1 113 ? -13.633 -1.027 -9.156 1 95.75 113 ALA A CA 1
ATOM 851 C C . ALA A 1 113 ? -14.281 -1.649 -7.922 1 95.75 113 ALA A C 1
ATOM 853 O O . ALA A 1 113 ? -13.891 -2.738 -7.492 1 95.75 113 ALA A O 1
ATOM 854 N N . GLY A 1 114 ? -15.258 -0.924 -7.355 1 93.75 114 GLY A N 1
ATOM 855 C CA . GLY A 1 114 ? -15.984 -1.459 -6.219 1 93.75 114 GLY A CA 1
ATOM 856 C C . GLY A 1 114 ? -16.703 -2.764 -6.523 1 93.75 114 GLY A C 1
ATOM 857 O O . GLY A 1 114 ? -16.688 -3.688 -5.707 1 93.75 114 GLY A O 1
ATOM 858 N N . ALA A 1 115 ? -17.297 -2.842 -7.723 1 94.12 115 ALA A N 1
ATOM 859 C CA . ALA A 1 115 ? -17.984 -4.062 -8.141 1 94.12 115 ALA A CA 1
ATOM 860 C C . ALA A 1 115 ? -17 -5.227 -8.258 1 94.12 115 ALA A C 1
ATOM 862 O O . ALA A 1 115 ? -17.312 -6.348 -7.848 1 94.12 115 ALA A O 1
ATOM 863 N N . LEU A 1 116 ? -15.883 -4.941 -8.852 1 95.69 116 LEU A N 1
ATOM 864 C CA . LEU A 1 116 ? -14.852 -5.961 -9 1 95.69 116 LEU A CA 1
ATOM 865 C C . LEU A 1 116 ? -14.352 -6.438 -7.641 1 95.69 116 LEU A C 1
ATOM 867 O O . LEU A 1 116 ? -14.211 -7.645 -7.414 1 95.69 116 LEU A O 1
ATOM 871 N N . PHE A 1 117 ? -14.164 -5.508 -6.73 1 96.25 117 PHE A N 1
ATOM 872 C CA . PHE A 1 117 ? -13.758 -5.848 -5.375 1 96.25 117 PHE A CA 1
ATOM 873 C C . PHE A 1 117 ? -14.797 -6.73 -4.699 1 96.25 117 PHE A C 1
ATOM 875 O O . PHE A 1 117 ? -14.461 -7.719 -4.051 1 96.25 117 PHE A O 1
ATOM 882 N N . HIS A 1 118 ? -16 -6.391 -4.844 1 93.88 118 HIS A N 1
ATOM 883 C CA . HIS A 1 118 ? -17.078 -7.141 -4.203 1 93.88 118 HIS A CA 1
ATOM 884 C C . HIS A 1 118 ? -17.219 -8.531 -4.809 1 93.88 118 HIS A C 1
ATOM 886 O O . HIS A 1 118 ? -17.688 -9.461 -4.148 1 93.88 118 HIS A O 1
ATOM 892 N N . GLY A 1 119 ? -16.766 -8.664 -6.039 1 95 119 GLY A N 1
ATOM 893 C CA . GLY A 1 119 ? -16.75 -9.969 -6.68 1 95 119 GLY A CA 1
ATOM 894 C C . GLY A 1 119 ? -15.75 -10.93 -6.066 1 95 119 GLY A C 1
ATOM 895 O O . GLY A 1 119 ? -15.875 -12.148 -6.219 1 95 119 GLY A O 1
ATOM 896 N N . ILE A 1 120 ? -14.75 -10.375 -5.383 1 97.12 120 ILE A N 1
ATOM 897 C CA . ILE A 1 120 ? -13.766 -11.211 -4.703 1 97.12 120 ILE A CA 1
ATOM 898 C C . ILE A 1 120 ? -14.352 -11.727 -3.391 1 97.12 120 ILE A C 1
ATOM 900 O O . ILE A 1 120 ? -14.422 -10.992 -2.402 1 97.12 120 ILE A O 1
ATOM 904 N N . GLY A 1 121 ? -14.68 -12.977 -3.377 1 96 121 GLY A N 1
ATOM 905 C CA . GLY A 1 121 ? -15.32 -13.523 -2.189 1 96 121 GLY A CA 1
ATOM 906 C C . GLY A 1 121 ? -14.336 -14.125 -1.21 1 96 121 GLY A C 1
ATOM 907 O O . GLY A 1 121 ? -14.594 -14.164 -0.004 1 96 121 GLY A O 1
ATOM 908 N N . GLU A 1 122 ? -13.234 -14.609 -1.773 1 97.62 122 GLU A N 1
ATOM 909 C CA . GLU A 1 122 ? -12.281 -15.344 -0.941 1 97.62 122 GLU A CA 1
ATOM 910 C C . GLU A 1 122 ? -10.852 -14.898 -1.221 1 97.62 122 GLU A C 1
ATOM 912 O O . GLU A 1 122 ? -10.469 -14.695 -2.377 1 97.62 122 GLU A O 1
ATOM 917 N N . TYR A 1 123 ? -10.156 -14.656 -0.164 1 98.69 123 TYR A N 1
ATOM 918 C CA . TYR A 1 123 ? -8.711 -14.445 -0.211 1 98.69 123 TYR A CA 1
ATOM 919 C C . TYR A 1 123 ? -7.965 -15.641 0.361 1 98.69 123 TYR A C 1
ATOM 921 O O . TYR A 1 123 ? -8.117 -15.969 1.539 1 98.69 123 TYR A O 1
ATOM 929 N N . TYR A 1 124 ? -7.16 -16.312 -0.452 1 98.94 124 TYR A N 1
ATOM 930 C CA . TYR A 1 124 ? -6.266 -17.359 0.026 1 98.94 124 TYR A CA 1
ATOM 931 C C . TYR A 1 124 ? -4.875 -16.797 0.306 1 98.94 124 TYR A C 1
ATOM 933 O O . TYR A 1 124 ? -4.109 -16.516 -0.622 1 98.94 124 TYR A O 1
ATOM 941 N N . ILE A 1 125 ? -4.551 -16.625 1.585 1 98.94 125 ILE A N 1
ATOM 942 C CA . ILE A 1 125 ? -3.35 -15.914 2.008 1 98.94 125 ILE A CA 1
ATOM 943 C C . ILE A 1 125 ? -2.207 -16.906 2.213 1 98.94 125 ILE A C 1
ATOM 945 O O . ILE A 1 125 ? -2.342 -17.875 2.971 1 98.94 125 ILE A O 1
ATOM 949 N N . THR A 1 126 ? -1.097 -16.656 1.555 1 98.75 126 THR A N 1
ATOM 950 C CA . THR A 1 126 ? 0.044 -17.562 1.646 1 98.75 126 THR A CA 1
ATOM 951 C C . THR A 1 126 ? 0.711 -17.453 3.014 1 98.75 126 THR A C 1
ATOM 953 O O . THR A 1 126 ? 0.968 -18.453 3.668 1 98.75 126 THR A O 1
ATOM 956 N N . HIS A 1 127 ? 1.005 -16.234 3.4 1 98.62 127 HIS A N 1
ATOM 957 C CA . HIS A 1 127 ? 1.561 -15.945 4.719 1 98.62 127 HIS A CA 1
ATOM 958 C C . HIS A 1 127 ? 1.294 -14.5 5.129 1 98.62 127 HIS A C 1
ATOM 960 O O . HIS A 1 127 ? 0.789 -13.711 4.328 1 98.62 127 HIS A O 1
ATOM 966 N N . ALA A 1 128 ? 1.625 -14.133 6.32 1 98.62 128 ALA A N 1
ATOM 967 C CA . ALA A 1 128 ? 1.03 -12.945 6.922 1 98.62 128 ALA A CA 1
ATOM 968 C C . ALA A 1 128 ? 1.927 -11.727 6.723 1 98.62 128 ALA A C 1
ATOM 970 O O . ALA A 1 128 ? 1.632 -10.641 7.234 1 98.62 128 ALA A O 1
ATOM 971 N N . HIS A 1 129 ? 3.043 -11.82 5.961 1 98.62 129 HIS A N 1
ATOM 972 C CA . HIS A 1 129 ? 3.85 -10.633 5.703 1 98.62 129 HIS A CA 1
ATOM 973 C C . HIS A 1 129 ? 3.027 -9.547 5.02 1 98.62 129 HIS A C 1
ATOM 975 O O . HIS A 1 129 ? 2.156 -9.844 4.199 1 98.62 129 HIS A O 1
ATOM 981 N N . LEU A 1 130 ? 3.346 -8.375 5.262 1 98.62 130 LEU A N 1
ATOM 982 C CA . LEU A 1 130 ? 2.539 -7.234 4.844 1 98.62 130 LEU A CA 1
ATOM 983 C C . LEU A 1 130 ? 2.447 -7.156 3.324 1 98.62 130 LEU A C 1
ATOM 985 O O . LEU A 1 130 ? 1.405 -6.785 2.779 1 98.62 130 LEU A O 1
ATOM 989 N N . ASP A 1 131 ? 3.533 -7.461 2.646 1 98.5 131 ASP A N 1
ATOM 990 C CA . ASP A 1 131 ? 3.527 -7.359 1.189 1 98.5 131 ASP A CA 1
ATOM 991 C C . ASP A 1 131 ? 2.631 -8.422 0.565 1 98.5 131 ASP A C 1
ATOM 993 O O . ASP A 1 131 ? 2.434 -8.445 -0.651 1 98.5 131 ASP A O 1
ATOM 997 N N . HIS A 1 132 ? 1.989 -9.273 1.373 1 98.88 132 HIS A N 1
ATOM 998 C CA . HIS A 1 132 ? 1.043 -10.266 0.873 1 98.88 132 HIS A CA 1
ATOM 999 C C . HIS A 1 132 ? -0.366 -9.992 1.389 1 98.88 132 HIS A C 1
ATOM 1001 O O . HIS A 1 132 ? -1.321 -10.656 0.979 1 98.88 132 HIS A O 1
ATOM 1007 N N . ILE A 1 133 ? -0.558 -8.961 2.299 1 98.88 133 ILE A N 1
ATOM 1008 C CA . ILE A 1 133 ? -1.881 -8.852 2.904 1 98.88 133 ILE A CA 1
ATOM 1009 C C . ILE A 1 133 ? -2.303 -7.387 2.959 1 98.88 133 ILE A C 1
ATOM 1011 O O . ILE A 1 133 ? -3.479 -7.078 3.178 1 98.88 133 ILE A O 1
ATOM 1015 N N . SER A 1 134 ? -1.435 -6.414 2.84 1 98.62 134 SER A N 1
ATOM 1016 C CA . SER A 1 134 ? -1.683 -5.023 3.209 1 98.62 134 SER A CA 1
ATOM 1017 C C . SER A 1 134 ? -2.852 -4.441 2.42 1 98.62 134 SER A C 1
ATOM 1019 O O . SER A 1 134 ? -3.715 -3.77 2.986 1 98.62 134 SER A O 1
ATOM 1021 N N . GLY A 1 135 ? -2.867 -4.699 1.076 1 98.5 135 GLY A N 1
ATOM 1022 C CA . GLY A 1 135 ? -3.959 -4.191 0.26 1 98.5 135 GLY A CA 1
ATOM 1023 C C . GLY A 1 135 ? -5.32 -4.695 0.703 1 98.5 135 GLY A C 1
ATOM 1024 O O . GLY A 1 135 ? -6.246 -3.906 0.894 1 98.5 135 GLY A O 1
ATOM 1025 N N . ALA A 1 136 ? -5.445 -5.984 0.928 1 98.25 136 ALA A N 1
ATOM 1026 C CA . ALA A 1 136 ? -6.711 -6.598 1.322 1 98.25 136 ALA A CA 1
ATOM 1027 C C . ALA A 1 136 ? -7.191 -6.055 2.664 1 98.25 136 ALA A C 1
ATOM 1029 O O . ALA A 1 136 ? -8.391 -5.828 2.857 1 98.25 136 ALA A O 1
ATOM 1030 N N . ILE A 1 137 ? -6.266 -5.84 3.615 1 98.06 137 ILE A N 1
ATOM 1031 C CA . ILE A 1 137 ? -6.633 -5.363 4.945 1 98.06 137 ILE A CA 1
ATOM 1032 C C . ILE A 1 137 ? -7.137 -3.924 4.855 1 98.06 137 ILE A C 1
ATOM 1034 O O . ILE A 1 137 ? -8.195 -3.596 5.402 1 98.06 137 ILE A O 1
ATOM 1038 N N . ILE A 1 138 ? -6.445 -3.068 4.141 1 97.94 138 ILE A N 1
ATOM 1039 C CA . ILE A 1 138 ? -6.812 -1.663 4.012 1 97.94 138 ILE A CA 1
ATOM 1040 C C . ILE A 1 138 ? -8.133 -1.544 3.256 1 97.94 138 ILE A C 1
ATOM 1042 O O . ILE A 1 138 ? -8.938 -0.653 3.539 1 97.94 138 ILE A O 1
ATOM 1046 N N . ASN A 1 139 ? -8.43 -2.525 2.357 1 96.88 139 ASN A N 1
ATOM 1047 C CA . ASN A 1 139 ? -9.656 -2.533 1.565 1 96.88 139 ASN A CA 1
ATOM 1048 C C . ASN A 1 139 ? -10.852 -3.012 2.387 1 96.88 139 ASN A C 1
ATOM 1050 O O . ASN A 1 139 ? -12 -2.797 1.998 1 96.88 139 ASN A O 1
ATOM 1054 N N . SER A 1 140 ? -10.648 -3.682 3.498 1 94.12 140 SER A N 1
ATOM 1055 C CA . SER A 1 140 ? -11.633 -4.508 4.191 1 94.12 140 SER A CA 1
ATOM 1056 C C . SER A 1 140 ? -12.852 -3.688 4.613 1 94.12 140 SER A C 1
ATOM 1058 O O . SER A 1 140 ? -13.977 -4.188 4.602 1 94.12 140 SER A O 1
ATOM 1060 N N . PRO A 1 141 ? -12.711 -2.377 4.934 1 90.19 141 PRO A N 1
ATOM 1061 C CA . PRO A 1 141 ? -13.914 -1.629 5.316 1 90.19 141 PRO A CA 1
ATOM 1062 C C . PRO A 1 141 ? -14.945 -1.546 4.191 1 90.19 141 PRO A C 1
ATOM 1064 O O . PRO A 1 141 ? -16.141 -1.382 4.453 1 90.19 141 PRO A O 1
ATOM 1067 N N . LEU A 1 142 ? -14.477 -1.7 2.977 1 90.88 142 LEU A N 1
ATOM 1068 C CA . LEU A 1 142 ? -15.391 -1.607 1.84 1 90.88 142 LEU A CA 1
ATOM 1069 C C . LEU A 1 142 ? -16.359 -2.785 1.821 1 90.88 142 LEU A C 1
ATOM 1071 O O . LEU A 1 142 ? -17.391 -2.734 1.149 1 90.88 142 LEU A O 1
ATOM 1075 N N . ALA A 1 143 ? -16.016 -3.83 2.516 1 88.25 143 ALA A N 1
ATOM 1076 C CA . ALA A 1 143 ? -16.906 -4.98 2.604 1 88.25 143 ALA A CA 1
ATOM 1077 C C . ALA A 1 143 ? -18.203 -4.613 3.312 1 88.25 143 ALA A C 1
ATOM 1079 O O . ALA A 1 143 ? -19.234 -5.277 3.133 1 88.25 143 ALA A O 1
ATOM 1080 N N . TYR A 1 144 ? -18.188 -3.586 4.227 1 77.75 144 TYR A N 1
ATOM 1081 C CA . TYR A 1 144 ? -19.359 -3.168 5 1 77.75 144 TYR A CA 1
ATOM 1082 C C . TYR A 1 144 ? -20.188 -2.154 4.227 1 77.75 144 TYR A C 1
ATOM 1084 O O . TYR A 1 144 ? -21.328 -1.868 4.598 1 77.75 144 TYR A O 1
ATOM 1092 N N . GLY A 1 145 ? -19.688 -1.224 3.477 1 60.69 145 GLY A N 1
ATOM 1093 C CA . GLY A 1 145 ? -20.281 0.005 2.959 1 60.69 145 GLY A CA 1
ATOM 1094 C C . GLY A 1 145 ? -21.359 -0.235 1.93 1 60.69 145 GLY A C 1
ATOM 1095 O O . GLY A 1 145 ? -22.281 0.567 1.799 1 60.69 145 GLY A O 1
ATOM 1096 N N . THR A 1 146 ? -21.203 -0.966 0.908 1 51.28 146 THR A N 1
ATOM 1097 C CA . THR A 1 146 ? -21.859 -0.362 -0.246 1 51.28 146 THR A CA 1
ATOM 1098 C C . THR A 1 146 ? -23.359 -0.248 -0.013 1 51.28 146 THR A C 1
ATOM 1100 O O . THR A 1 146 ? -23.906 -0.878 0.897 1 51.28 146 THR A O 1
ATOM 1103 N N . SER A 1 147 ? -23.953 0.604 -0.957 1 43.12 147 SER A N 1
ATOM 1104 C CA . SER A 1 147 ? -25.406 0.686 -1.142 1 43.12 147 SER A CA 1
ATOM 1105 C C . SER A 1 147 ? -26.078 -0.646 -0.828 1 43.12 147 SER A C 1
ATOM 1107 O O . SER A 1 147 ? -25.422 -1.694 -0.844 1 43.12 147 SER A O 1
ATOM 1109 N N . GLU A 1 148 ? -27.25 -0.657 -0.372 1 44.91 148 GLU A N 1
ATOM 1110 C CA . GLU A 1 148 ? -28.219 -1.701 -0.026 1 44.91 148 GLU A CA 1
ATOM 1111 C C . GLU A 1 148 ? -27.812 -3.041 -0.639 1 44.91 148 GLU A C 1
ATOM 1113 O O . GLU A 1 148 ? -28.188 -4.098 -0.122 1 44.91 148 GLU A O 1
ATOM 1118 N N . ASP A 1 149 ? -27.203 -3.074 -1.856 1 44.84 149 ASP A N 1
ATOM 1119 C CA . ASP A 1 149 ? -27.359 -4.324 -2.594 1 44.84 149 ASP A CA 1
ATOM 1120 C C . ASP A 1 149 ? -26.047 -5.109 -2.615 1 44.84 149 ASP A C 1
ATOM 1122 O O . ASP A 1 149 ? -26 -6.23 -3.125 1 44.84 149 ASP A O 1
ATOM 1126 N N . ILE A 1 150 ? -24.875 -4.477 -2.057 1 51.78 150 ILE A N 1
ATOM 1127 C CA . ILE A 1 150 ? -23.797 -5.383 -2.459 1 51.78 150 ILE A CA 1
ATOM 1128 C C . ILE A 1 150 ? -22.906 -5.68 -1.262 1 51.78 150 ILE A C 1
ATOM 1130 O O . ILE A 1 150 ? -21.922 -4.969 -1.025 1 51.78 150 ILE A O 1
ATOM 1134 N N . SER A 1 151 ? -23.391 -5.703 -0.025 1 55.97 151 SER A N 1
ATOM 1135 C CA . SER A 1 151 ? -22.484 -6.262 0.971 1 55.97 151 SER A CA 1
ATOM 1136 C C . SER A 1 151 ? -22.172 -7.723 0.669 1 55.97 151 SER A C 1
ATOM 1138 O O . SER A 1 151 ? -23.078 -8.531 0.471 1 55.97 151 SER A O 1
ATOM 1140 N N . ASN A 1 152 ? -20.812 -7.945 0.201 1 71.94 152 ASN A N 1
ATOM 1141 C CA . ASN A 1 152 ? -20.469 -9.352 -0 1 71.94 152 ASN A CA 1
ATOM 1142 C C . ASN A 1 152 ? -19.406 -9.812 0.993 1 71.94 152 ASN A C 1
ATOM 1144 O O . ASN A 1 152 ? -18.406 -9.133 1.201 1 71.94 152 ASN A O 1
ATOM 1148 N N . ASP A 1 153 ? -19.672 -10.75 1.736 1 84.31 153 ASP A N 1
ATOM 1149 C CA . ASP A 1 153 ? -18.812 -11.414 2.703 1 84.31 153 ASP A CA 1
ATOM 1150 C C . ASP A 1 153 ? -17.453 -11.734 2.094 1 84.31 153 ASP A C 1
ATOM 1152 O O . ASP A 1 153 ? -17.359 -12.07 0.912 1 84.31 153 ASP A O 1
ATOM 1156 N N . LYS A 1 154 ? -16.484 -11.336 2.848 1 93.31 154 LYS A N 1
ATOM 1157 C CA . LYS A 1 154 ? -15.109 -11.711 2.494 1 93.31 154 LYS A CA 1
ATOM 1158 C C . LYS A 1 154 ? -14.562 -12.758 3.455 1 93.31 154 LYS A C 1
ATOM 1160 O O . LYS A 1 154 ? -14.664 -12.609 4.676 1 93.31 154 LYS A O 1
ATOM 1165 N N . VAL A 1 155 ? -14.055 -13.805 2.904 1 95.75 155 VAL A N 1
ATOM 1166 C CA . VAL A 1 155 ? -13.438 -14.828 3.738 1 95.75 155 VAL A CA 1
ATOM 1167 C C . VAL A 1 155 ? -11.938 -14.898 3.441 1 95.75 155 VAL A C 1
ATOM 1169 O O . VAL A 1 155 ? -11.539 -15.07 2.289 1 95.75 155 VAL A O 1
ATOM 1172 N N . PHE A 1 156 ? -11.188 -14.664 4.465 1 97.69 156 PHE A N 1
ATOM 1173 C CA . PHE A 1 156 ? -9.75 -14.93 4.395 1 97.69 156 PHE A CA 1
ATOM 1174 C C . PHE A 1 156 ? -9.445 -16.359 4.797 1 97.69 156 PHE A C 1
ATOM 1176 O O . PHE A 1 156 ? -9.836 -16.812 5.879 1 97.69 156 PHE A O 1
ATOM 1183 N N . LEU A 1 157 ? -8.781 -17.047 3.893 1 98.5 157 LEU A N 1
ATOM 1184 C CA . LEU A 1 157 ? -8.453 -18.438 4.145 1 98.5 157 LEU A CA 1
ATOM 1185 C C . LEU A 1 157 ? -6.945 -18.656 4.125 1 98.5 157 LEU A C 1
ATOM 1187 O O . LEU A 1 157 ? -6.219 -17.953 3.428 1 98.5 157 LEU A O 1
ATOM 1191 N N . GLY A 1 158 ? -6.465 -19.547 4.789 1 98.75 158 GLY A N 1
ATOM 1192 C CA . GLY A 1 158 ? -5.07 -19.953 4.855 1 98.75 158 GLY A CA 1
ATOM 1193 C C . GLY A 1 158 ? -4.809 -21.031 5.891 1 98.75 158 GLY A C 1
ATOM 1194 O O . GLY A 1 158 ? -5.738 -21.531 6.527 1 98.75 158 GLY A O 1
ATOM 1195 N N . LEU A 1 159 ? -3.57 -21.469 5.938 1 98.56 159 LEU A N 1
ATOM 1196 C CA . LEU A 1 159 ? -3.191 -22.422 6.973 1 98.56 159 LEU A CA 1
ATOM 1197 C C . LEU A 1 159 ? -3.246 -21.781 8.352 1 98.56 159 LEU A C 1
ATOM 1199 O O . LEU A 1 159 ? -3.328 -20.547 8.469 1 98.56 159 LEU A O 1
ATOM 1203 N N . ASP A 1 160 ? -3.215 -22.516 9.406 1 98.25 160 ASP A N 1
ATOM 1204 C CA . ASP A 1 160 ? -3.434 -22.078 10.781 1 98.25 160 ASP A CA 1
ATOM 1205 C C . ASP A 1 160 ? -2.445 -20.969 11.164 1 98.25 160 ASP A C 1
ATOM 1207 O O . ASP A 1 160 ? -2.822 -19.984 11.789 1 98.25 160 ASP A O 1
ATOM 1211 N N . PHE A 1 161 ? -1.219 -21.141 10.812 1 97.62 161 PHE A N 1
ATOM 1212 C CA . PHE A 1 161 ? -0.205 -20.188 11.234 1 97.62 161 PHE A CA 1
ATOM 1213 C C . PHE A 1 161 ? -0.486 -18.797 10.656 1 97.62 161 PHE A C 1
ATOM 1215 O O . PHE A 1 161 ? -0.195 -17.781 11.297 1 97.62 161 PHE A O 1
ATOM 1222 N N . THR A 1 162 ? -1.057 -18.766 9.492 1 98.62 162 THR A N 1
ATOM 1223 C CA . THR A 1 162 ? -1.381 -17.5 8.836 1 98.62 162 THR A CA 1
ATOM 1224 C C . THR A 1 162 ? -2.627 -16.875 9.461 1 98.62 162 THR A C 1
ATOM 1226 O O . THR A 1 162 ? -2.65 -15.68 9.75 1 98.62 162 THR A O 1
ATOM 1229 N N . MET A 1 163 ? -3.668 -17.672 9.672 1 98.06 163 MET A N 1
ATOM 1230 C CA . MET A 1 163 ? -4.922 -17.172 10.219 1 98.06 163 MET A CA 1
ATOM 1231 C C . MET A 1 163 ? -4.73 -16.688 11.656 1 98.06 163 MET A C 1
ATOM 1233 O O . MET A 1 163 ? -5.293 -15.664 12.055 1 98.06 163 MET A O 1
ATOM 1237 N N . GLU A 1 164 ? -3.93 -17.391 12.406 1 98 164 GLU A N 1
ATOM 1238 C CA . GLU A 1 164 ? -3.633 -16.984 13.773 1 98 164 GLU A CA 1
ATOM 1239 C C . GLU A 1 164 ? -2.877 -15.648 13.789 1 98 164 GLU A C 1
ATOM 1241 O O . GLU A 1 164 ? -3.127 -14.805 14.648 1 98 164 GLU A O 1
ATOM 1246 N N . ALA A 1 165 ? -1.957 -15.539 12.906 1 98.5 165 ALA A N 1
ATOM 1247 C CA . ALA A 1 165 ? -1.195 -14.297 12.812 1 98.5 165 ALA A CA 1
ATOM 1248 C C . ALA A 1 165 ? -2.111 -13.117 12.508 1 98.5 165 ALA A C 1
ATOM 1250 O O . ALA A 1 165 ? -1.991 -12.055 13.117 1 98.5 165 ALA A O 1
ATOM 1251 N N . LEU A 1 166 ? -3.033 -13.289 11.539 1 98.19 166 LEU A N 1
ATOM 1252 C CA . LEU A 1 166 ? -3.957 -12.227 11.172 1 98.19 166 LEU A CA 1
ATOM 1253 C C . LEU A 1 166 ? -4.852 -11.852 12.344 1 98.19 166 LEU A C 1
ATOM 1255 O O . LEU A 1 166 ? -5.086 -10.672 12.609 1 98.19 166 LEU A O 1
ATOM 1259 N N . LYS A 1 167 ? -5.34 -12.844 13.008 1 95.94 167 LYS A N 1
ATOM 1260 C CA . LYS A 1 167 ? -6.23 -12.617 14.141 1 95.94 167 LYS A CA 1
ATOM 1261 C C . LYS A 1 167 ? -5.512 -11.891 15.273 1 95.94 167 LYS A C 1
ATOM 1263 O O . LYS A 1 167 ? -6.043 -10.938 15.844 1 95.94 167 LYS A O 1
ATOM 1268 N N . LYS A 1 168 ? -4.328 -12.258 15.539 1 97.31 168 LYS A N 1
ATOM 1269 C CA . LYS A 1 168 ? -3.596 -11.789 16.719 1 97.31 168 LYS A CA 1
ATOM 1270 C C . LYS A 1 168 ? -2.943 -10.438 16.453 1 97.31 168 LYS A C 1
ATOM 1272 O O . LYS A 1 168 ? -2.889 -9.586 17.344 1 97.31 168 LYS A O 1
ATOM 1277 N N . HIS A 1 169 ? -2.482 -10.242 15.25 1 98.31 169 HIS A N 1
ATOM 1278 C CA . HIS A 1 169 ? -1.567 -9.125 15.062 1 98.31 169 HIS A CA 1
ATOM 1279 C C . HIS A 1 169 ? -2.16 -8.078 14.117 1 98.31 169 HIS A C 1
ATOM 1281 O O . HIS A 1 169 ? -1.674 -6.949 14.055 1 98.31 169 HIS A O 1
ATOM 1287 N N . ILE A 1 170 ? -3.184 -8.406 13.398 1 98.06 170 ILE A N 1
ATOM 1288 C CA . ILE A 1 170 ? -3.699 -7.465 12.414 1 98.06 170 ILE A CA 1
ATOM 1289 C C . ILE A 1 170 ? -5.105 -7.023 12.812 1 98.06 170 ILE A C 1
ATOM 1291 O O . ILE A 1 170 ? -5.312 -5.871 13.203 1 98.06 170 ILE A O 1
ATOM 1295 N N . PHE A 1 171 ? -6.043 -7.98 12.82 1 95.38 171 PHE A N 1
ATOM 1296 C CA . PHE A 1 171 ? -7.406 -7.66 13.219 1 95.38 171 PHE A CA 1
ATOM 1297 C C . PHE A 1 171 ? -7.547 -7.652 14.734 1 95.38 171 PHE A C 1
ATOM 1299 O O . PHE A 1 171 ? -8.266 -8.477 15.297 1 95.38 171 PHE A O 1
ATOM 1306 N N . ASN A 1 172 ? -6.926 -6.637 15.391 1 93.75 172 ASN A N 1
ATOM 1307 C CA . ASN A 1 172 ? -6.793 -6.676 16.844 1 93.75 172 ASN A CA 1
ATOM 1308 C C . ASN A 1 172 ? -7.148 -5.336 17.469 1 93.75 172 ASN A C 1
ATOM 1310 O O . ASN A 1 172 ? -6.789 -5.07 18.625 1 93.75 172 ASN A O 1
ATOM 1314 N N . ASP A 1 173 ? -7.691 -4.344 16.672 1 93.06 173 ASP A N 1
ATOM 1315 C CA . ASP A 1 173 ? -8.133 -3.021 17.109 1 93.06 173 ASP A CA 1
ATOM 1316 C C . ASP A 1 173 ? -6.938 -2.127 17.438 1 93.06 173 ASP A C 1
ATOM 1318 O O . ASP A 1 173 ? -7.102 -1.068 18.047 1 93.06 173 ASP A O 1
ATOM 1322 N N . ILE A 1 174 ? -5.75 -2.568 17.172 1 96 174 ILE A N 1
ATOM 1323 C CA . ILE A 1 174 ? -4.543 -1.769 17.344 1 96 174 ILE A CA 1
ATOM 1324 C C . ILE A 1 174 ? -3.939 -1.43 15.992 1 96 174 ILE A C 1
ATOM 1326 O O . ILE A 1 174 ? -3.799 -0.255 15.641 1 96 174 ILE A O 1
ATOM 1330 N N . ILE A 1 175 ? -3.719 -2.523 15.188 1 98.06 175 ILE A N 1
ATOM 1331 C CA . ILE A 1 175 ? -3.127 -2.322 13.875 1 98.06 175 ILE A CA 1
ATOM 1332 C C . ILE A 1 175 ? -4.227 -2.029 12.852 1 98.06 175 ILE A C 1
ATOM 1334 O O . ILE A 1 175 ? -4.035 -1.221 11.938 1 98.06 175 ILE A O 1
ATOM 1338 N N . TRP A 1 176 ? -5.293 -2.746 13.07 1 96.31 176 TRP A N 1
ATOM 1339 C CA . TRP A 1 176 ? -6.477 -2.574 12.242 1 96.31 176 TRP A CA 1
ATOM 1340 C C . TRP A 1 176 ? -7.742 -2.902 13.023 1 96.31 176 TRP A C 1
ATOM 1342 O O . TRP A 1 176 ? -7.715 -3.711 13.953 1 96.31 176 TRP A O 1
ATOM 1352 N N . PRO A 1 177 ? -8.914 -2.23 12.742 1 92.06 177 PRO A N 1
ATOM 1353 C CA . PRO A 1 177 ? -10.141 -2.609 13.438 1 92.06 177 PRO A CA 1
ATOM 1354 C C . PRO A 1 177 ? -10.414 -4.113 13.391 1 92.06 177 PRO A C 1
ATOM 1356 O O . PRO A 1 177 ? -10.195 -4.746 12.352 1 92.06 177 PRO A O 1
ATOM 1359 N N . ASN A 1 178 ? -10.766 -4.711 14.516 1 91.25 178 ASN A N 1
ATOM 1360 C CA . ASN A 1 178 ? -11.148 -6.121 14.531 1 91.25 178 ASN A CA 1
ATOM 1361 C C . ASN A 1 178 ? -12.477 -6.348 13.812 1 91.25 178 ASN A C 1
ATOM 1363 O O . ASN A 1 178 ? -13.523 -6.422 14.445 1 91.25 178 ASN A O 1
ATOM 1367 N N . LEU A 1 179 ? -12.492 -6.574 12.594 1 86.19 179 LEU A N 1
ATOM 1368 C CA . LEU A 1 179 ? -13.664 -6.699 11.734 1 86.19 179 LEU A CA 1
ATOM 1369 C C . LEU A 1 179 ? -14.148 -8.141 11.688 1 86.19 179 LEU A C 1
ATOM 1371 O O . LEU A 1 179 ? -15.203 -8.43 11.117 1 86.19 179 LEU A O 1
ATOM 1375 N N . VAL A 1 180 ? -13.367 -9.164 12.133 1 83.19 180 VAL A N 1
ATOM 1376 C CA . VAL A 1 180 ? -13.68 -10.586 12.055 1 83.19 180 VAL A CA 1
ATOM 1377 C C . VAL A 1 180 ? -14.734 -10.945 13.102 1 83.19 180 VAL A C 1
ATOM 1379 O O . VAL A 1 180 ? -15.469 -11.922 12.938 1 83.19 180 VAL A O 1
ATOM 1382 N N . ARG A 1 181 ? -14.938 -10.461 14.266 1 61 181 ARG A N 1
ATOM 1383 C CA . ARG A 1 181 ? -15.805 -10.883 15.359 1 61 181 ARG A CA 1
ATOM 1384 C C . ARG A 1 181 ? -17.25 -10.484 15.094 1 61 181 ARG A C 1
ATOM 1386 O O . ARG A 1 181 ? -18.172 -11.25 15.391 1 61 181 ARG A O 1
ATOM 1393 N N . ASP A 1 182 ? -17.609 -9.227 14.609 1 56.28 182 ASP A N 1
ATOM 1394 C CA . ASP A 1 182 ? -18.844 -8.703 15.18 1 56.28 182 ASP A CA 1
ATOM 1395 C C . ASP A 1 182 ? -20.062 -9.336 14.531 1 56.28 182 ASP A C 1
ATOM 1397 O O . ASP A 1 182 ? -20.281 -9.195 13.32 1 56.28 182 ASP A O 1
ATOM 1401 N N . GLY A 1 183 ? -20.781 -10.109 15.016 1 52.84 183 GLY A N 1
ATOM 1402 C CA . GLY A 1 183 ? -22.156 -10.531 14.758 1 52.84 183 GLY A CA 1
ATOM 1403 C C . GLY A 1 183 ? -22.547 -10.445 13.297 1 52.84 183 GLY A C 1
ATOM 1404 O O . GLY A 1 183 ? -23.641 -10.867 12.914 1 52.84 183 GLY A O 1
ATOM 1405 N N . THR A 1 184 ? -21.641 -9.617 12.602 1 58 184 THR A N 1
ATOM 1406 C CA . THR A 1 184 ? -21.938 -9.602 11.18 1 58 184 THR A CA 1
ATOM 1407 C C . THR A 1 184 ? -20.984 -10.516 10.406 1 58 184 THR A C 1
ATOM 1409 O O . THR A 1 184 ? -19.875 -10.766 10.852 1 58 184 THR A O 1
ATOM 1412 N N . ASN A 1 185 ? -21.25 -11.414 9.633 1 64.12 185 ASN A N 1
ATOM 1413 C CA . ASN A 1 185 ? -20.578 -12.359 8.734 1 64.12 185 ASN A CA 1
ATOM 1414 C C . ASN A 1 185 ? -19.875 -11.633 7.59 1 64.12 185 ASN A C 1
ATOM 1416 O O . ASN A 1 185 ? -19.672 -12.211 6.52 1 64.12 185 ASN A O 1
ATOM 1420 N N . THR A 1 186 ? -19.297 -10.391 7.836 1 81.5 186 THR A N 1
ATOM 1421 C CA . THR A 1 186 ? -18.828 -9.703 6.637 1 81.5 186 THR A CA 1
ATOM 1422 C C . THR A 1 186 ? -17.359 -10.047 6.352 1 81.5 186 THR A C 1
ATOM 1424 O O . THR A 1 186 ? -17 -10.352 5.211 1 81.5 186 THR A O 1
ATOM 1427 N N . ILE A 1 187 ? -16.516 -10.07 7.441 1 90.38 187 ILE A N 1
ATOM 1428 C CA . ILE A 1 187 ? -15.133 -10.523 7.293 1 90.38 187 ILE A CA 1
ATOM 1429 C C . ILE A 1 187 ? -14.891 -11.75 8.18 1 90.38 187 ILE A C 1
ATOM 1431 O O . ILE A 1 187 ? -15.094 -11.688 9.391 1 90.38 187 ILE A O 1
ATOM 1435 N N . ASN A 1 188 ? -14.453 -12.789 7.512 1 92.94 188 ASN A N 1
ATOM 1436 C CA . ASN A 1 188 ? -14.211 -14.031 8.234 1 92.94 188 ASN A CA 1
ATOM 1437 C C . ASN A 1 188 ? -12.812 -14.562 7.969 1 92.94 188 ASN A C 1
ATOM 1439 O O . ASN A 1 188 ? -12.281 -14.414 6.867 1 92.94 188 ASN A O 1
ATOM 1443 N N . LEU A 1 189 ? -12.266 -15.125 9.023 1 95.69 189 LEU A N 1
ATOM 1444 C CA . LEU A 1 189 ? -11.031 -15.891 8.906 1 95.69 189 LEU A CA 1
ATOM 1445 C C . LEU A 1 189 ? -11.305 -17.391 9.016 1 95.69 189 LEU A C 1
ATOM 1447 O O . LEU A 1 189 ? -12.039 -17.828 9.906 1 95.69 189 LEU A O 1
ATOM 1451 N N . LYS A 1 190 ? -10.758 -18.078 8.102 1 96 190 LYS A N 1
ATOM 1452 C CA . LYS A 1 190 ? -10.984 -19.531 8.109 1 96 190 LYS A CA 1
ATOM 1453 C C . LYS A 1 190 ? -9.68 -20.281 7.875 1 96 190 LYS A C 1
ATOM 1455 O O . LYS A 1 190 ? -9.008 -20.078 6.859 1 96 190 LYS A O 1
ATOM 1460 N N . SER A 1 191 ? -9.328 -21.141 8.805 1 97.94 191 SER A N 1
ATOM 1461 C CA . SER A 1 191 ? -8.219 -22.062 8.602 1 97.94 191 SER A CA 1
ATOM 1462 C C . SER A 1 191 ? -8.648 -23.25 7.75 1 97.94 191 SER A C 1
ATOM 1464 O O . SER A 1 191 ? -9.734 -23.797 7.941 1 97.94 191 SER A O 1
ATOM 1466 N N . ILE A 1 192 ? -7.887 -23.547 6.828 1 98.5 192 ILE A N 1
ATOM 1467 C CA . ILE A 1 192 ? -8.148 -24.75 6.031 1 98.5 192 ILE A CA 1
ATOM 1468 C C . ILE A 1 192 ? -7.016 -25.75 6.215 1 98.5 192 ILE A C 1
ATOM 1470 O O . ILE A 1 192 ? -5.898 -25.375 6.578 1 98.5 192 ILE A O 1
ATOM 1474 N N . ALA A 1 193 ? -7.285 -27 5.941 1 97.94 193 ALA A N 1
ATOM 1475 C CA . ALA A 1 193 ? -6.355 -28.078 6.27 1 97.94 193 ALA A CA 1
ATOM 1476 C C . ALA A 1 193 ? -5.312 -28.25 5.172 1 97.94 193 ALA A C 1
ATOM 1478 O O . ALA A 1 193 ? -5.629 -28.156 3.984 1 97.94 193 ALA A O 1
ATOM 1479 N N . GLU A 1 194 ? -4.125 -28.453 5.602 1 96.38 194 GLU A N 1
ATOM 1480 C CA . GLU A 1 194 ? -3.027 -28.688 4.672 1 96.38 194 GLU A CA 1
ATOM 1481 C C . GLU A 1 194 ? -3.275 -29.938 3.834 1 96.38 194 GLU A C 1
ATOM 1483 O O . GLU A 1 194 ? -3.77 -30.953 4.344 1 96.38 194 GLU A O 1
ATOM 1488 N N . ARG A 1 195 ? -2.988 -29.906 2.512 1 94.81 195 ARG A N 1
ATOM 1489 C CA . ARG A 1 195 ? -3.02 -31 1.555 1 94.81 195 ARG A CA 1
ATOM 1490 C C . ARG A 1 195 ? -4.43 -31.562 1.409 1 94.81 195 ARG A C 1
ATOM 1492 O O . ARG A 1 195 ? -4.609 -32.719 1.017 1 94.81 195 ARG A O 1
ATOM 1499 N N . GLN A 1 196 ? -5.398 -30.828 1.837 1 97.06 196 GLN A N 1
ATOM 1500 C CA . GLN A 1 196 ? -6.801 -31.188 1.655 1 97.06 196 GLN A CA 1
ATOM 1501 C C . GLN A 1 196 ? -7.535 -30.141 0.831 1 97.06 196 GLN A C 1
ATOM 1503 O O . GLN A 1 196 ? -7.355 -28.938 1.046 1 97.06 196 GLN A O 1
ATOM 1508 N N . GLY A 1 197 ? -8.297 -30.672 -0.089 1 97.88 197 GLY A N 1
ATOM 1509 C CA . GLY A 1 197 ? -9.047 -29.75 -0.938 1 97.88 197 GLY A CA 1
ATOM 1510 C C . GLY A 1 197 ? -10.148 -29.016 -0.2 1 97.88 197 GLY A C 1
ATOM 1511 O O . GLY A 1 197 ? -10.953 -29.641 0.498 1 97.88 197 GLY A O 1
ATOM 1512 N N . TYR A 1 198 ? -10.109 -27.719 -0.265 1 98.62 198 TYR A N 1
ATOM 1513 C CA . TYR A 1 198 ? -11.203 -26.875 0.205 1 98.62 198 TYR A CA 1
ATOM 1514 C C . TYR A 1 198 ? -12.07 -26.406 -0.957 1 98.62 198 TYR A C 1
ATOM 1516 O O . TYR A 1 198 ? -11.586 -25.75 -1.883 1 98.62 198 TYR A O 1
ATOM 1524 N N . ARG A 1 199 ? -13.312 -26.797 -0.927 1 98.44 199 ARG A N 1
ATOM 1525 C CA . ARG A 1 199 ? -14.227 -26.359 -1.979 1 98.44 199 ARG A CA 1
ATOM 1526 C C . ARG A 1 199 ? -14.562 -24.875 -1.832 1 98.44 199 ARG A C 1
ATOM 1528 O O . ARG A 1 199 ? -15.117 -24.453 -0.812 1 98.44 199 ARG A O 1
ATOM 1535 N N . SER A 1 200 ? -14.266 -24.094 -2.83 1 97.94 200 SER A N 1
ATOM 1536 C CA . SER A 1 200 ? -14.531 -22.656 -2.791 1 97.94 200 SER A CA 1
ATOM 1537 C C . SER A 1 200 ? -16.031 -22.359 -2.75 1 97.94 200 SER A C 1
ATOM 1539 O O . SER A 1 200 ? -16.812 -23 -3.467 1 97.94 200 SER A O 1
ATOM 1541 N N . ASN A 1 201 ? -16.422 -21.453 -1.867 1 95.88 201 ASN A N 1
ATOM 1542 C CA . ASN A 1 201 ? -17.797 -20.984 -1.868 1 95.88 201 ASN A CA 1
ATOM 1543 C C . ASN A 1 201 ? -18.047 -19.969 -2.979 1 95.88 201 ASN A C 1
ATOM 1545 O O . ASN A 1 201 ? -19.172 -19.844 -3.479 1 95.88 201 ASN A O 1
ATOM 1549 N N . THR A 1 202 ? -17.016 -19.281 -3.369 1 96.5 202 THR A N 1
ATOM 1550 C CA . THR A 1 202 ? -17.094 -18.234 -4.383 1 96.5 202 THR A CA 1
ATOM 1551 C C . THR A 1 202 ? -17.141 -18.844 -5.781 1 96.5 202 THR A C 1
ATOM 1553 O O . THR A 1 202 ? -17.859 -18.344 -6.656 1 96.5 202 THR A O 1
ATOM 1556 N N . ILE A 1 203 ? -16.281 -19.844 -5.977 1 97.19 203 ILE A N 1
ATOM 1557 C CA . ILE A 1 203 ? -16.25 -20.625 -7.211 1 97.19 203 ILE A CA 1
ATOM 1558 C C . ILE A 1 203 ? -16.422 -22.109 -6.891 1 97.19 203 ILE A C 1
ATOM 1560 O O . ILE A 1 203 ? -15.453 -22.859 -6.816 1 97.19 203 ILE A O 1
ATOM 1564 N N . PRO A 1 204 ? -17.594 -22.562 -6.871 1 96.69 204 PRO A N 1
ATOM 1565 C CA . PRO A 1 204 ? -17.891 -23.891 -6.324 1 96.69 204 PRO A CA 1
ATOM 1566 C C . PRO A 1 204 ? -17.25 -25.016 -7.113 1 96.69 204 PRO A C 1
ATOM 1568 O O . PRO A 1 204 ? -17.062 -26.109 -6.586 1 96.69 204 PRO A O 1
ATOM 1571 N N . ASP A 1 205 ? -16.859 -24.75 -8.336 1 96.75 205 ASP A N 1
ATOM 1572 C CA . ASP A 1 205 ? -16.234 -25.781 -9.164 1 96.75 205 ASP A CA 1
ATOM 1573 C C . ASP A 1 205 ? -14.758 -25.953 -8.805 1 96.75 205 ASP A C 1
ATOM 1575 O O . ASP A 1 205 ? -14.094 -26.844 -9.32 1 96.75 205 ASP A O 1
ATOM 1579 N N . TRP A 1 206 ? -14.242 -25.125 -7.875 1 98.25 206 TRP A N 1
ATOM 1580 C CA . TRP A 1 206 ? -12.82 -25.172 -7.57 1 98.25 206 TRP A CA 1
ATOM 1581 C C . TRP A 1 206 ? -12.57 -25.812 -6.211 1 98.25 206 TRP A C 1
ATOM 1583 O O . TRP A 1 206 ? -13.328 -25.594 -5.262 1 98.25 206 TRP A O 1
ATOM 1593 N N . GLN A 1 207 ? -11.57 -26.625 -6.207 1 98.38 207 GLN A N 1
ATOM 1594 C CA . GLN A 1 207 ? -10.938 -27.094 -4.973 1 98.38 207 GLN A CA 1
ATOM 1595 C C . GLN A 1 207 ? -9.547 -26.484 -4.812 1 98.38 207 GLN A C 1
ATOM 1597 O O . GLN A 1 207 ? -8.734 -26.516 -5.742 1 98.38 207 GLN A O 1
ATOM 1602 N N . ILE A 1 208 ? -9.312 -25.969 -3.678 1 98.69 208 ILE A N 1
ATOM 1603 C CA . ILE A 1 208 ? -8.039 -25.312 -3.418 1 98.69 208 ILE A CA 1
ATOM 1604 C C . ILE A 1 208 ? -7.25 -26.109 -2.375 1 98.69 208 ILE A C 1
ATOM 1606 O O . ILE A 1 208 ? -7.738 -26.3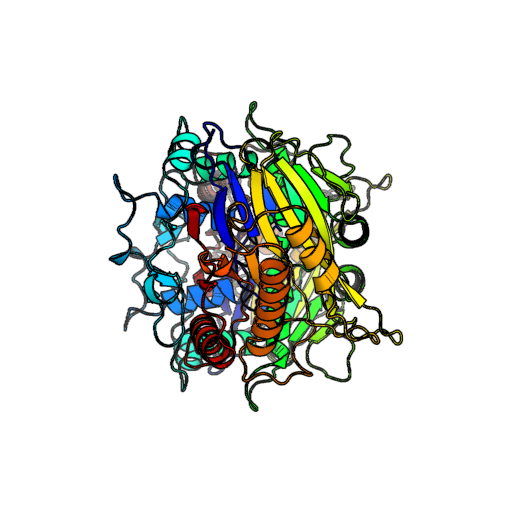44 -1.27 1 98.69 208 ILE A O 1
ATOM 1610 N N . TYR A 1 209 ? -6.043 -26.5 -2.752 1 98.25 209 TYR A N 1
ATOM 1611 C CA . TYR A 1 209 ? -5.18 -27.281 -1.879 1 98.25 209 TYR A CA 1
ATOM 1612 C C . TYR A 1 209 ? -4.016 -26.453 -1.365 1 98.25 209 TYR A C 1
ATOM 1614 O O . TYR A 1 209 ? -3.17 -26 -2.146 1 98.25 209 TYR A O 1
ATOM 1622 N N . PRO A 1 210 ? -3.957 -26.266 -0.031 1 98.06 210 PRO A N 1
ATOM 1623 C CA . PRO A 1 210 ? -2.791 -25.578 0.52 1 98.06 210 PRO A CA 1
ATOM 1624 C C . PRO A 1 210 ? -1.647 -26.516 0.867 1 98.06 210 PRO A C 1
ATOM 1626 O O . PRO A 1 210 ? -1.888 -27.625 1.368 1 98.06 210 PRO A O 1
ATOM 1629 N N . PHE A 1 211 ? -0.405 -26.094 0.594 1 96.44 211 PHE A N 1
ATOM 1630 C CA . PHE A 1 211 ? 0.8 -26.828 0.965 1 96.44 211 PHE A CA 1
ATOM 1631 C C . PHE A 1 211 ? 1.779 -25.922 1.702 1 96.44 211 PHE A C 1
ATOM 1633 O O . PHE A 1 211 ? 2.176 -24.875 1.185 1 96.44 211 PHE A O 1
ATOM 1640 N N . LYS A 1 212 ? 2.152 -26.344 2.846 1 95.19 212 LYS A N 1
ATOM 1641 C CA . LYS A 1 212 ? 3.09 -25.578 3.666 1 95.19 212 LYS A CA 1
ATOM 1642 C C . LYS A 1 212 ? 4.496 -25.625 3.072 1 95.19 212 LYS A C 1
ATOM 1644 O O . LYS A 1 212 ? 4.949 -26.656 2.604 1 95.19 212 LYS A O 1
ATOM 1649 N N . VAL A 1 213 ? 5.133 -24.453 3.021 1 93.19 213 VAL A N 1
ATOM 1650 C CA . VAL A 1 213 ? 6.52 -24.375 2.578 1 93.19 213 VAL A CA 1
ATOM 1651 C C . VAL A 1 213 ? 7.32 -23.484 3.535 1 93.19 213 VAL A C 1
ATOM 1653 O O . VAL A 1 213 ? 6.742 -22.781 4.363 1 93.19 213 VAL A O 1
ATOM 1656 N N . HIS A 1 214 ? 8.656 -23.547 3.385 1 91.62 214 HIS A N 1
ATOM 1657 C CA . HIS A 1 214 ? 9.547 -22.734 4.207 1 91.62 214 HIS A CA 1
ATOM 1658 C C . HIS A 1 214 ? 9.93 -21.438 3.498 1 91.62 214 HIS A C 1
ATOM 1660 O O . HIS A 1 214 ? 10.195 -21.453 2.293 1 91.62 214 HIS A O 1
ATOM 1666 N N . HIS A 1 215 ? 9.844 -20.359 4.227 1 92.75 215 HIS A N 1
ATOM 1667 C CA . HIS A 1 215 ? 10.188 -19.031 3.725 1 92.75 215 HIS A CA 1
ATOM 1668 C C . HIS A 1 215 ? 11.242 -18.359 4.598 1 92.75 215 HIS A C 1
ATOM 1670 O O . HIS A 1 215 ? 11.07 -17.219 5.027 1 92.75 215 HIS A O 1
ATOM 1676 N N . GLY A 1 216 ? 12.266 -19.141 4.973 1 88.44 216 GLY A N 1
ATOM 1677 C CA . GLY A 1 216 ? 13.375 -18.609 5.754 1 88.44 216 GLY A CA 1
ATOM 1678 C C . GLY A 1 216 ? 13.18 -18.781 7.25 1 88.44 216 GLY A C 1
ATOM 1679 O O . GLY A 1 216 ? 12.406 -19.641 7.688 1 88.44 216 GLY A O 1
ATOM 1680 N N . ASN A 1 217 ? 14.094 -18.094 7.98 1 85.75 217 ASN A N 1
ATOM 1681 C CA . ASN A 1 217 ? 14.078 -18.172 9.438 1 85.75 217 ASN A CA 1
ATOM 1682 C C . ASN A 1 217 ? 13.836 -16.797 10.062 1 85.75 217 ASN A C 1
ATOM 1684 O O . ASN A 1 217 ? 14.156 -15.773 9.469 1 85.75 217 ASN A O 1
ATOM 1688 N N . LYS A 1 218 ? 13.375 -16.922 11.273 1 84.12 218 LYS A N 1
ATOM 1689 C CA . LYS A 1 218 ? 13.203 -15.68 12.031 1 84.12 218 LYS A CA 1
ATOM 1690 C C . LYS A 1 218 ? 14.547 -15.055 12.383 1 84.12 218 LYS A C 1
ATOM 1692 O O . LYS A 1 218 ? 15.523 -15.773 12.625 1 84.12 218 LYS A O 1
ATOM 1697 N N . ILE A 1 219 ? 14.734 -13.773 12.359 1 74 219 ILE A N 1
ATOM 1698 C CA . ILE A 1 219 ? 16 -13.07 12.555 1 74 219 ILE A CA 1
ATOM 1699 C C . ILE A 1 219 ? 16.438 -13.18 14.016 1 74 219 ILE A C 1
ATOM 1701 O O . ILE A 1 219 ? 17.594 -13.445 14.305 1 74 219 ILE A O 1
ATOM 1705 N N . ASN A 1 220 ? 15.586 -12.805 14.969 1 64.31 220 ASN A N 1
ATOM 1706 C CA . ASN A 1 220 ? 16 -12.688 16.359 1 64.31 220 ASN A CA 1
ATOM 1707 C C . ASN A 1 220 ? 15.664 -13.953 17.156 1 64.31 220 ASN A C 1
ATOM 1709 O O . ASN A 1 220 ? 15.469 -13.891 18.375 1 64.31 220 ASN A O 1
ATOM 1713 N N . SER A 1 221 ? 15.477 -14.977 16.594 1 58.03 221 SER A N 1
ATOM 1714 C CA . SER A 1 221 ? 15.133 -16.109 17.453 1 58.03 221 SER A CA 1
ATOM 1715 C C . SER A 1 221 ? 16.359 -16.984 17.719 1 58.03 221 SER A C 1
ATOM 1717 O O . SER A 1 221 ? 17.188 -17.203 16.828 1 58.03 221 SER A O 1
ATOM 1719 N N . ASP A 1 222 ? 16.672 -16.891 18.953 1 55.56 222 ASP A N 1
ATOM 1720 C CA . ASP A 1 222 ? 17.672 -17.859 19.375 1 55.56 222 ASP A CA 1
ATOM 1721 C C . ASP A 1 222 ? 17.359 -19.25 18.828 1 55.56 222 ASP A C 1
ATOM 1723 O O . ASP A 1 222 ? 18.234 -20.141 18.828 1 55.56 222 ASP A O 1
ATOM 1727 N N . THR A 1 223 ? 16.094 -19.391 18.547 1 57.81 223 THR A N 1
ATOM 1728 C CA . THR A 1 223 ? 15.664 -20.688 18.031 1 57.81 223 THR A CA 1
ATOM 1729 C C . THR A 1 223 ? 15.445 -20.625 16.516 1 57.81 223 THR A C 1
ATOM 1731 O O . THR A 1 223 ? 15.055 -19.578 15.992 1 57.81 223 THR A O 1
ATOM 1734 N N . GLU A 1 224 ? 16.172 -21.172 15.711 1 65.25 224 GLU A N 1
ATOM 1735 C CA . GLU A 1 224 ? 16.047 -21.344 14.266 1 65.25 224 GLU A CA 1
ATOM 1736 C C . GLU A 1 224 ? 14.609 -21.641 13.867 1 65.25 224 GLU A C 1
ATOM 1738 O O . GLU A 1 224 ? 14.328 -22.656 13.242 1 65.25 224 GLU A O 1
ATOM 1743 N N . GLU A 1 225 ? 13.703 -20.672 14.359 1 82.38 225 GLU A N 1
ATOM 1744 C CA . GLU A 1 225 ? 12.305 -20.906 14.008 1 82.38 225 GLU A CA 1
ATOM 1745 C C . GLU A 1 225 ? 12.023 -20.5 12.57 1 82.38 225 GLU A C 1
ATOM 1747 O O . GLU A 1 225 ? 12.445 -19.422 12.125 1 82.38 225 GLU A O 1
ATOM 1752 N N . SER A 1 226 ? 11.336 -21.312 11.906 1 86.88 226 SER A N 1
ATOM 1753 C CA . SER A 1 226 ? 11.078 -21.156 10.484 1 86.88 226 SER A CA 1
ATOM 1754 C C . SER A 1 226 ? 9.938 -20.172 10.227 1 86.88 226 SER A C 1
ATOM 1756 O O . SER A 1 226 ? 8.984 -20.109 11.016 1 86.88 226 SER A O 1
ATOM 1758 N N . VAL A 1 227 ? 10.109 -19.375 9.266 1 91.56 227 VAL A N 1
ATOM 1759 C CA . VAL A 1 227 ? 8.992 -18.641 8.688 1 91.56 227 VAL A CA 1
ATOM 1760 C C . VAL A 1 227 ? 8.297 -19.5 7.629 1 91.56 227 VAL A C 1
ATOM 1762 O O . VAL A 1 227 ? 8.953 -20.031 6.738 1 91.56 227 VAL A O 1
ATOM 1765 N N . LEU A 1 228 ? 7.027 -19.641 7.816 1 94.44 228 LEU A N 1
ATOM 1766 C CA . LEU A 1 228 ? 6.273 -20.531 6.938 1 94.44 228 LEU A CA 1
ATOM 1767 C C . LEU A 1 228 ? 5.461 -19.734 5.926 1 94.44 228 LEU A C 1
ATOM 1769 O O . LEU A 1 228 ? 5.133 -18.578 6.164 1 94.44 228 LEU A O 1
ATOM 1773 N N . SER A 1 229 ? 5.25 -20.328 4.82 1 96.62 229 SER A N 1
ATOM 1774 C CA . SER A 1 229 ? 4.402 -19.828 3.738 1 96.62 229 SER A CA 1
ATOM 1775 C C . SER A 1 229 ? 3.561 -20.953 3.143 1 96.62 229 SER A C 1
ATOM 1777 O O . SER A 1 229 ? 3.477 -22.047 3.713 1 96.62 229 SER A O 1
ATOM 1779 N N . THR A 1 230 ? 2.832 -20.656 2.105 1 97.62 230 THR A N 1
ATOM 1780 C CA . THR A 1 230 ? 1.916 -21.641 1.539 1 97.62 230 THR A CA 1
ATOM 1781 C C . THR A 1 230 ? 1.943 -21.594 0.014 1 97.62 230 THR A C 1
ATOM 1783 O O . THR A 1 230 ? 2.027 -20.516 -0.574 1 97.62 230 THR A O 1
ATOM 1786 N N . VAL A 1 231 ? 1.944 -22.719 -0.616 1 97.56 231 VAL A N 1
ATOM 1787 C CA . VAL A 1 231 ? 1.645 -22.891 -2.035 1 97.56 231 VAL A CA 1
ATOM 1788 C C . VAL A 1 231 ? 0.206 -23.375 -2.205 1 97.56 231 VAL A C 1
ATOM 1790 O O . VAL A 1 231 ? -0.24 -24.281 -1.495 1 97.56 231 VAL A O 1
ATOM 1793 N N . TYR A 1 232 ? -0.511 -22.781 -3.127 1 98.62 232 TYR A N 1
ATOM 1794 C CA . TYR A 1 232 ? -1.885 -23.203 -3.389 1 98.62 232 TYR A CA 1
ATOM 1795 C C . TYR A 1 232 ? -1.999 -23.891 -4.746 1 98.62 232 TYR A C 1
ATOM 1797 O O . TYR A 1 232 ? -1.49 -23.375 -5.75 1 98.62 232 TYR A O 1
ATOM 1805 N N . LEU A 1 233 ? -2.611 -25.016 -4.766 1 98.25 233 LEU A N 1
ATOM 1806 C CA . LEU A 1 233 ? -3.082 -25.656 -5.984 1 98.25 233 LEU A CA 1
ATOM 1807 C C . LEU A 1 233 ? -4.566 -25.391 -6.203 1 98.25 233 LEU A C 1
ATOM 1809 O O . LEU A 1 233 ? -5.395 -25.734 -5.359 1 98.25 233 LEU A O 1
ATOM 1813 N N . VAL A 1 234 ? -4.895 -24.672 -7.23 1 98.62 234 VAL A N 1
ATOM 1814 C CA . VAL A 1 234 ? -6.281 -24.453 -7.633 1 98.62 234 VAL A CA 1
ATOM 1815 C C . VAL A 1 234 ? -6.695 -25.5 -8.656 1 98.62 234 VAL A C 1
ATOM 1817 O O . VAL A 1 234 ? -6.121 -25.578 -9.75 1 98.62 234 VAL A O 1
ATOM 1820 N N . SER A 1 235 ? -7.652 -26.266 -8.328 1 97.94 235 SER A N 1
ATOM 1821 C CA . SER A 1 235 ? -8.109 -27.344 -9.203 1 97.94 235 SER A CA 1
ATOM 1822 C C . SER A 1 235 ? -9.539 -27.109 -9.664 1 97.94 235 SER A C 1
ATOM 1824 O O . SER A 1 235 ? -10.453 -27.016 -8.844 1 97.94 235 SER A O 1
ATOM 1826 N N . ASP A 1 236 ? -9.711 -26.953 -10.93 1 97.81 236 ASP A N 1
ATOM 1827 C CA . ASP A 1 236 ? -11.055 -26.906 -11.508 1 97.81 236 ASP A CA 1
ATOM 1828 C C . ASP A 1 236 ? -11.617 -28.328 -11.664 1 97.81 236 ASP A C 1
ATOM 1830 O O . ASP A 1 236 ? -11.18 -29.078 -12.523 1 97.81 236 ASP A O 1
ATOM 1834 N N . THR A 1 237 ? -12.617 -28.641 -10.938 1 96 237 THR A N 1
ATOM 1835 C CA . THR A 1 237 ? -13.117 -30.016 -10.875 1 96 237 THR A CA 1
ATOM 1836 C C . THR A 1 237 ? -13.906 -30.359 -12.133 1 96 237 THR A C 1
ATOM 1838 O O . THR A 1 237 ? -14.188 -31.531 -12.391 1 96 237 THR A O 1
ATOM 1841 N N . VAL A 1 238 ? -14.219 -29.422 -12.914 1 95.25 238 VAL A N 1
ATOM 1842 C CA . VAL A 1 238 ? -14.984 -29.656 -14.133 1 95.25 238 VAL A CA 1
ATOM 1843 C C . VAL A 1 238 ? -14.031 -29.953 -15.289 1 95.25 238 VAL A C 1
ATOM 1845 O O . VAL A 1 238 ? -14.133 -31.016 -15.922 1 95.25 238 VAL A O 1
ATOM 1848 N N . SER A 1 239 ? -13.07 -29.172 -15.492 1 95 239 SER A N 1
ATOM 1849 C CA . SER A 1 239 ? -12.156 -29.328 -16.625 1 95 239 SER A CA 1
ATOM 1850 C C . SER A 1 239 ? -10.977 -30.219 -16.25 1 95 239 SER A C 1
ATOM 1852 O O . SER A 1 239 ? -10.297 -30.766 -17.125 1 95 239 SER A O 1
ATOM 1854 N N . GLY A 1 240 ? -10.703 -30.25 -14.945 1 95.69 240 GLY A N 1
ATOM 1855 C CA . GLY A 1 240 ? -9.531 -30.969 -14.469 1 95.69 240 GLY A CA 1
ATOM 1856 C C . GLY A 1 240 ? -8.266 -30.125 -14.5 1 95.69 240 GLY A C 1
ATOM 1857 O O . GLY A 1 240 ? -7.219 -30.562 -14.016 1 95.69 240 GLY A O 1
ATOM 1858 N N . LYS A 1 241 ? -8.344 -28.938 -15 1 96.88 241 LYS A N 1
ATOM 1859 C CA . LYS A 1 241 ? -7.176 -28.062 -15.078 1 96.88 241 LYS A CA 1
ATOM 1860 C C . LYS A 1 241 ? -6.758 -27.578 -13.695 1 96.88 241 LYS A C 1
ATOM 1862 O O . LYS A 1 241 ? -7.598 -27.422 -12.805 1 96.88 241 LYS A O 1
ATOM 1867 N N . CYS A 1 242 ? -5.449 -27.359 -13.586 1 97.31 242 CYS A N 1
ATOM 1868 C CA . CYS A 1 242 ? -4.895 -26.938 -12.305 1 97.31 242 CYS A CA 1
ATOM 1869 C C . CYS A 1 242 ? -3.943 -25.766 -12.477 1 97.31 242 CYS A C 1
ATOM 1871 O O . CYS A 1 242 ? -3.316 -25.609 -13.523 1 97.31 242 CYS A O 1
ATOM 1873 N N . LEU A 1 243 ? -3.941 -24.938 -11.484 1 98.12 243 LEU A N 1
ATOM 1874 C CA . LEU A 1 243 ? -3.049 -23.797 -11.391 1 98.12 243 LEU A CA 1
ATOM 1875 C C . LEU A 1 243 ? -2.318 -23.781 -10.055 1 98.12 243 LEU A C 1
ATOM 1877 O O . LEU A 1 243 ? -2.934 -23.984 -9.008 1 98.12 243 LEU A O 1
ATOM 1881 N N . VAL A 1 244 ? -1.019 -23.578 -10.109 1 98.06 244 VAL A N 1
ATOM 1882 C CA . VAL A 1 244 ? -0.238 -23.484 -8.875 1 98.06 244 VAL A CA 1
ATOM 1883 C C . VAL A 1 244 ? 0.184 -22.047 -8.641 1 98.06 244 VAL A C 1
ATOM 1885 O O . VAL A 1 244 ? 0.689 -21.375 -9.547 1 98.06 244 VAL A O 1
ATOM 1888 N N . VAL A 1 245 ? -0.095 -21.562 -7.445 1 98.62 245 VAL A N 1
ATOM 1889 C CA . VAL A 1 245 ? 0.355 -20.234 -7.051 1 98.62 245 VAL A CA 1
ATOM 1890 C C . VAL A 1 245 ? 1.166 -20.312 -5.762 1 98.62 245 VAL A C 1
ATOM 1892 O O . VAL A 1 245 ? 0.642 -20.719 -4.719 1 98.62 245 VAL A O 1
ATOM 1895 N N . CYS A 1 246 ? 2.402 -19.906 -5.844 1 97.81 246 CYS A N 1
ATOM 1896 C CA . CYS A 1 246 ? 3.303 -20 -4.703 1 97.81 246 CYS A CA 1
ATOM 1897 C C . CYS A 1 246 ? 3.361 -18.688 -3.938 1 97.81 246 CYS A C 1
ATOM 1899 O O . CYS A 1 246 ? 3.309 -17.609 -4.539 1 97.81 246 CYS A O 1
ATOM 1901 N N . GLY A 1 247 ? 3.389 -18.797 -2.562 1 97.56 247 GLY A N 1
ATOM 1902 C CA . GLY A 1 247 ? 3.918 -17.703 -1.777 1 97.56 247 GLY A CA 1
ATOM 1903 C C . GLY A 1 247 ? 5.434 -17.625 -1.795 1 97.56 247 GLY A C 1
ATOM 1904 O O . GLY A 1 247 ? 6.074 -18.109 -2.727 1 97.56 247 GLY A O 1
ATOM 1905 N N . ASP A 1 248 ? 5.957 -16.922 -0.858 1 96.94 248 ASP A N 1
ATOM 1906 C CA . ASP A 1 248 ? 7.414 -16.891 -0.731 1 96.94 248 ASP A CA 1
ATOM 1907 C C . ASP A 1 248 ? 7.949 -18.219 -0.234 1 96.94 248 ASP A C 1
ATOM 1909 O O . ASP A 1 248 ? 7.348 -18.859 0.632 1 96.94 248 ASP A O 1
ATOM 1913 N N . LEU A 1 249 ? 9.008 -18.609 -0.873 1 94.56 249 LEU A N 1
ATOM 1914 C CA . LEU A 1 249 ? 9.547 -19.906 -0.462 1 94.56 249 LEU A CA 1
ATOM 1915 C C . LEU A 1 249 ? 11.039 -19.984 -0.74 1 94.56 249 LEU A C 1
ATOM 1917 O O . LEU A 1 249 ? 11.586 -19.156 -1.483 1 94.56 249 LEU A O 1
ATOM 1921 N N . GLU A 1 250 ? 11.688 -20.875 -0.091 1 91.06 250 GLU A N 1
ATOM 1922 C CA . GLU A 1 250 ? 13.109 -21.125 -0.308 1 91.06 250 GLU A CA 1
ATOM 1923 C C . GLU A 1 250 ? 13.352 -22.562 -0.75 1 91.06 250 GLU A C 1
ATOM 1925 O O . GLU A 1 250 ? 12.469 -23.422 -0.61 1 91.06 250 GLU A O 1
ATOM 1930 N N . TYR A 1 251 ? 14.484 -22.656 -1.404 1 85.81 251 TYR A N 1
ATOM 1931 C CA . TYR A 1 251 ? 14.953 -23.984 -1.743 1 85.81 251 TYR A CA 1
ATOM 1932 C C . TYR A 1 251 ? 15.641 -24.641 -0.553 1 85.81 251 TYR A C 1
ATOM 1934 O O . TYR A 1 251 ? 16.609 -24.109 -0.016 1 85.81 251 TYR A O 1
ATOM 1942 N N . ARG A 1 252 ? 15.055 -25.609 0.073 1 77.69 252 ARG A N 1
ATOM 1943 C CA . ARG A 1 252 ? 15.688 -26.297 1.197 1 77.69 252 ARG A CA 1
ATOM 1944 C C . ARG A 1 252 ? 15.969 -27.766 0.858 1 77.69 252 ARG A C 1
ATOM 1946 O O . ARG A 1 252 ? 15.148 -28.422 0.221 1 77.69 252 ARG A O 1
ATOM 1953 N N . ILE A 1 253 ? 17.203 -28.062 1.155 1 62.72 253 ILE A N 1
ATOM 1954 C CA . ILE A 1 253 ? 17.578 -29.469 1.024 1 62.72 253 ILE A CA 1
ATOM 1955 C C . ILE A 1 253 ? 17.406 -30.172 2.363 1 62.72 253 ILE A C 1
ATOM 1957 O O . ILE A 1 253 ? 17.922 -29.734 3.387 1 62.72 253 ILE A O 1
ATOM 1961 N N . ALA A 1 254 ? 16.375 -30.984 2.5 1 56.41 254 ALA A N 1
ATOM 1962 C CA . ALA A 1 254 ? 16.188 -31.75 3.723 1 56.41 254 ALA A CA 1
ATOM 1963 C C . ALA A 1 254 ? 17.422 -32.594 4.031 1 56.41 254 ALA A C 1
ATOM 1965 O O . ALA A 1 254 ? 18.203 -32.906 3.133 1 56.41 254 ALA A O 1
ATOM 1966 N N . PRO A 1 255 ? 17.828 -32.781 5.293 1 51.78 255 PRO A N 1
ATOM 1967 C CA . PRO A 1 255 ? 18.984 -33.625 5.617 1 51.78 255 PRO A CA 1
ATOM 1968 C C . PRO A 1 255 ? 19.016 -34.906 4.777 1 51.78 255 PRO A C 1
ATOM 1970 O O . PRO A 1 255 ? 20.094 -35.438 4.523 1 51.78 255 PRO A O 1
ATOM 1973 N N . GLY A 1 256 ? 17.859 -35.375 4.34 1 45.94 256 GLY A N 1
ATOM 1974 C CA . GLY A 1 256 ? 17.797 -36.562 3.525 1 45.94 256 GLY A CA 1
ATOM 1975 C C . GLY A 1 256 ? 17.859 -36.281 2.035 1 45.94 256 GLY A C 1
ATOM 1976 O O . GLY A 1 256 ? 17.734 -37.188 1.218 1 45.94 256 GLY A O 1
ATOM 1977 N N . GLY A 1 257 ? 18.312 -35.156 1.65 1 47.06 257 GLY A N 1
ATOM 1978 C CA . GLY A 1 257 ? 18.578 -34.781 0.273 1 47.06 257 GLY A CA 1
ATOM 1979 C C . GLY A 1 257 ? 17.375 -34.188 -0.442 1 47.06 257 GLY A C 1
ATOM 1980 O O . GLY A 1 257 ? 17.469 -33.75 -1.585 1 47.06 257 GLY A O 1
ATOM 1981 N N . ASP A 1 258 ? 16.25 -34.5 0.026 1 44.5 258 ASP A N 1
ATOM 1982 C CA . ASP A 1 258 ? 15.07 -34.125 -0.761 1 44.5 258 ASP A CA 1
ATOM 1983 C C . ASP A 1 258 ? 14.734 -32.656 -0.605 1 44.5 258 ASP A C 1
ATOM 1985 O O . ASP A 1 258 ? 14.859 -32.094 0.488 1 44.5 258 ASP A O 1
ATOM 1989 N N . CYS A 1 259 ? 14.836 -32 -1.665 1 50.75 259 CYS A N 1
ATOM 1990 C CA . CYS A 1 259 ? 14.453 -30.609 -1.679 1 50.75 259 CYS A CA 1
ATOM 1991 C C . CYS A 1 259 ? 12.984 -30.438 -1.317 1 50.75 259 CYS A C 1
ATOM 1993 O O . CYS A 1 259 ? 12.164 -31.312 -1.608 1 50.75 259 CYS A O 1
ATOM 1995 N N . VAL A 1 260 ? 12.516 -29.719 -0.2 1 50.81 260 VAL A N 1
ATOM 1996 C CA . VAL A 1 260 ? 11.195 -29.484 0.388 1 50.81 260 VAL A CA 1
ATOM 1997 C C . VAL A 1 260 ? 10.195 -29.156 -0.712 1 50.81 260 VAL A C 1
ATOM 1999 O O . VAL A 1 260 ? 8.984 -29.297 -0.521 1 50.81 260 VAL A O 1
ATOM 2002 N N . PRO A 1 261 ? 10.211 -28.281 -1.738 1 59.62 261 PRO A N 1
ATOM 2003 C CA . PRO A 1 261 ? 8.859 -28.297 -2.303 1 59.62 261 PRO A CA 1
ATOM 2004 C C . PRO A 1 261 ? 8.453 -29.672 -2.832 1 59.62 261 PRO A C 1
ATOM 2006 O O . PRO A 1 261 ? 7.793 -29.766 -3.867 1 59.62 261 PRO A O 1
ATOM 2009 N N . SER A 1 262 ? 8.969 -30.734 -2.127 1 64.5 262 SER A N 1
ATOM 2010 C CA . SER A 1 262 ? 8.844 -32.094 -2.613 1 64.5 262 SER A CA 1
ATOM 2011 C C . SER A 1 262 ? 7.426 -32.625 -2.447 1 64.5 262 SER A C 1
ATOM 2013 O O . SER A 1 262 ? 6.914 -33.344 -3.311 1 64.5 262 SER A O 1
ATOM 2015 N N . GLU A 1 263 ? 6.809 -32.062 -1.441 1 79.56 263 GLU A N 1
ATOM 2016 C CA . GLU A 1 263 ? 5.473 -32.625 -1.21 1 79.56 263 GLU A CA 1
ATOM 2017 C C . GLU A 1 263 ? 4.5 -32.156 -2.295 1 79.56 263 GLU A C 1
ATOM 2019 O O . GLU A 1 263 ? 3.74 -32.969 -2.832 1 79.56 263 GLU A O 1
ATOM 2024 N N . ILE A 1 264 ? 4.562 -30.922 -2.629 1 86.94 264 ILE A N 1
ATOM 2025 C CA . ILE A 1 264 ? 3.643 -30.438 -3.656 1 86.94 264 ILE A CA 1
ATOM 2026 C C . ILE A 1 264 ? 4.023 -31.031 -5.008 1 86.94 264 ILE A C 1
ATOM 2028 O O . ILE A 1 264 ? 3.152 -31.344 -5.824 1 86.94 264 ILE A O 1
ATOM 2032 N N . ALA A 1 265 ? 5.281 -31.188 -5.234 1 88.75 265 ALA A N 1
ATOM 2033 C CA . ALA A 1 265 ? 5.711 -31.766 -6.504 1 88.75 265 ALA A CA 1
ATOM 2034 C C . ALA A 1 265 ? 5.172 -33.188 -6.668 1 88.75 265 ALA A C 1
ATOM 2036 O O . ALA A 1 265 ? 4.648 -33.531 -7.727 1 88.75 265 ALA A O 1
ATOM 2037 N N . ARG A 1 266 ? 5.273 -33.969 -5.648 1 88.25 266 ARG A N 1
ATOM 2038 C CA . ARG A 1 266 ? 4.773 -35.344 -5.684 1 88.25 266 ARG A CA 1
ATOM 2039 C C . ARG A 1 266 ? 3.256 -35.375 -5.84 1 88.25 266 ARG A C 1
ATOM 2041 O O . ARG A 1 266 ? 2.719 -36.188 -6.582 1 88.25 266 ARG A O 1
ATOM 2048 N N . PHE A 1 267 ? 2.674 -34.5 -5.113 1 93.06 267 PHE A N 1
ATOM 2049 C CA . PHE A 1 267 ? 1.222 -34.406 -5.215 1 93.06 267 PHE A CA 1
ATOM 2050 C C . PHE A 1 267 ? 0.793 -34.062 -6.637 1 93.06 267 PHE A C 1
ATOM 2052 O O . PHE A 1 267 ? -0.146 -34.656 -7.168 1 93.06 267 PHE A O 1
ATOM 2059 N N . LEU A 1 268 ? 1.434 -33.125 -7.215 1 93.19 268 LEU A N 1
ATOM 2060 C CA . LEU A 1 268 ? 1.121 -32.719 -8.578 1 93.19 268 LEU A CA 1
ATOM 2061 C C . LEU A 1 268 ? 1.29 -33.875 -9.555 1 93.19 268 LEU A C 1
ATOM 2063 O O . LEU A 1 268 ? 0.38 -34.188 -10.328 1 93.19 268 LEU A O 1
ATOM 2067 N N . VAL A 1 269 ? 2.387 -34.531 -9.438 1 91.75 269 VAL A N 1
ATOM 2068 C CA . VAL A 1 269 ? 2.713 -35.594 -10.383 1 91.75 269 VAL A CA 1
ATOM 2069 C C . VAL A 1 269 ? 1.718 -36.75 -10.227 1 91.75 269 VAL A C 1
ATOM 2071 O O . VAL A 1 269 ? 1.313 -37.375 -11.219 1 91.75 269 VAL A O 1
ATOM 2074 N N . ASP A 1 270 ? 1.334 -36.969 -8.992 1 93.81 270 ASP A N 1
ATOM 2075 C CA . ASP A 1 270 ? 0.443 -38.094 -8.703 1 93.81 270 ASP A CA 1
ATOM 2076 C C . ASP A 1 270 ? -0.992 -37.75 -9.109 1 93.81 270 ASP A C 1
ATOM 2078 O O . ASP A 1 270 ? -1.771 -38.656 -9.422 1 93.81 270 ASP A O 1
ATOM 2082 N N . ASN A 1 271 ? -1.335 -36.438 -9.211 1 95 271 ASN A N 1
ATOM 2083 C CA . ASN A 1 271 ? -2.76 -36.156 -9.289 1 95 271 ASN A CA 1
ATOM 2084 C C . ASN A 1 271 ? -3.076 -35.25 -10.492 1 95 271 ASN A C 1
ATOM 2086 O O . ASN A 1 271 ? -4.238 -35.125 -10.875 1 95 271 ASN A O 1
ATOM 2090 N N . VAL A 1 272 ? -2.047 -34.656 -11.094 1 94.5 272 VAL A N 1
ATOM 2091 C CA . VAL A 1 272 ? -2.291 -33.688 -12.148 1 94.5 272 VAL A CA 1
ATOM 2092 C C . VAL A 1 272 ? -1.491 -34.062 -13.398 1 94.5 272 VAL A C 1
ATOM 2094 O O . VAL A 1 272 ? -0.305 -33.719 -13.5 1 94.5 272 VAL A O 1
ATOM 2097 N N . PRO A 1 273 ? -2.152 -34.688 -14.367 1 92.81 273 PRO A N 1
ATOM 2098 C CA . PRO A 1 273 ? -1.444 -34.875 -15.625 1 92.81 273 PRO A CA 1
ATOM 2099 C C . PRO A 1 273 ? -0.856 -33.594 -16.203 1 92.81 273 PRO A C 1
ATOM 2101 O O . PRO A 1 273 ? -1.453 -32.531 -16.062 1 92.81 273 PRO A O 1
ATOM 2104 N N . PRO A 1 274 ? 0.247 -33.719 -16.797 1 90.5 274 PRO A N 1
ATOM 2105 C CA . PRO A 1 274 ? 0.961 -32.531 -17.25 1 90.5 274 PRO A CA 1
ATOM 2106 C C . PRO A 1 274 ? 0.105 -31.641 -18.156 1 90.5 274 PRO A C 1
ATOM 2108 O O . PRO A 1 274 ? 0.244 -30.422 -18.109 1 90.5 274 PRO A O 1
ATOM 2111 N N . GLU A 1 275 ? -0.79 -32.219 -18.969 1 91.06 275 GLU A N 1
ATOM 2112 C CA . GLU A 1 275 ? -1.615 -31.422 -19.891 1 91.06 275 GLU A CA 1
ATOM 2113 C C . GLU A 1 275 ? -2.686 -30.641 -19.125 1 91.06 275 GLU A C 1
ATOM 2115 O O . GLU A 1 275 ? -3.301 -29.734 -19.672 1 91.06 275 GLU A O 1
ATOM 2120 N N . LYS A 1 276 ? -2.85 -30.984 -17.812 1 94.75 276 LYS A N 1
ATOM 2121 C CA . LYS A 1 276 ? -3.869 -30.344 -16.984 1 94.75 276 LYS A CA 1
ATOM 2122 C C . LYS A 1 276 ? -3.254 -29.25 -16.094 1 94.75 276 LYS A C 1
ATOM 2124 O O . LYS A 1 276 ? -3.975 -28.484 -15.461 1 94.75 276 LYS A O 1
ATOM 2129 N N . LEU A 1 277 ? -1.967 -29.172 -16.062 1 95.19 277 LEU A N 1
ATOM 2130 C CA . LEU A 1 277 ? -1.291 -28.109 -15.328 1 95.19 277 LEU A CA 1
ATOM 2131 C C . LEU A 1 277 ? -1.154 -26.859 -16.188 1 95.19 277 LEU A C 1
ATOM 2133 O O . LEU A 1 277 ? -0.284 -26.797 -17.062 1 95.19 277 LEU A O 1
ATOM 2137 N N . SER A 1 278 ? -1.97 -25.875 -15.922 1 95.56 278 SER A N 1
ATOM 2138 C CA . SER A 1 278 ? -2.102 -24.703 -16.766 1 95.56 278 SER A CA 1
ATOM 2139 C C . SER A 1 278 ? -0.926 -23.75 -16.562 1 95.56 278 SER A C 1
ATOM 2141 O O . SER A 1 278 ? -0.567 -23 -17.484 1 95.56 278 SER A O 1
ATOM 2143 N N . GLY A 1 279 ? -0.378 -23.734 -15.359 1 96.44 279 GLY A N 1
ATOM 2144 C CA . GLY A 1 279 ? 0.737 -22.844 -15.078 1 96.44 279 GLY A CA 1
ATOM 2145 C C . GLY A 1 279 ? 1.145 -22.844 -13.609 1 96.44 279 GLY A C 1
ATOM 2146 O O . GLY A 1 279 ? 0.415 -23.359 -12.766 1 96.44 279 GLY A O 1
ATOM 2147 N N . ILE A 1 280 ? 2.318 -22.344 -13.383 1 97.56 280 ILE A N 1
ATOM 2148 C CA . ILE A 1 280 ? 2.873 -22.203 -12.039 1 97.56 280 ILE A CA 1
ATOM 2149 C C . ILE A 1 280 ? 3.365 -20.781 -11.828 1 97.56 280 ILE A C 1
ATOM 2151 O O . ILE A 1 280 ? 4.27 -20.312 -12.531 1 97.56 280 ILE A O 1
ATOM 2155 N N . PHE A 1 281 ? 2.719 -20.078 -10.906 1 98.69 281 PHE A N 1
ATOM 2156 C CA . PHE A 1 281 ? 3.268 -18.828 -10.43 1 98.69 281 PHE A CA 1
ATOM 2157 C C . PHE A 1 281 ? 4.242 -19.047 -9.281 1 98.69 281 PHE A C 1
ATOM 2159 O O . PHE A 1 281 ? 3.873 -19.609 -8.25 1 98.69 281 PHE A O 1
ATOM 2166 N N . VAL A 1 282 ? 5.469 -18.609 -9.445 1 97.88 282 VAL A N 1
ATOM 2167 C CA . VAL A 1 282 ? 6.488 -18.891 -8.445 1 97.88 282 VAL A CA 1
ATOM 2168 C C . VAL A 1 282 ? 7.438 -17.703 -8.32 1 97.88 282 VAL A C 1
ATOM 2170 O O . VAL A 1 282 ? 7.715 -17.016 -9.305 1 97.88 282 VAL A O 1
ATOM 2173 N N . GLU A 1 283 ? 7.855 -17.484 -7.07 1 97.81 283 GLU A N 1
ATOM 2174 C CA . GLU A 1 283 ? 8.727 -16.344 -6.848 1 97.81 283 GLU A CA 1
ATOM 2175 C C . GLU A 1 283 ? 10.156 -16.641 -7.297 1 97.81 283 GLU A C 1
ATOM 2177 O O . GLU A 1 283 ? 10.586 -17.797 -7.305 1 97.81 283 GLU A O 1
ATOM 2182 N N . CYS A 1 284 ? 10.82 -15.664 -7.754 1 97.5 284 CYS A N 1
ATOM 2183 C CA . CYS A 1 284 ? 12.266 -15.555 -7.895 1 97.5 284 CYS A CA 1
ATOM 2184 C C . CYS A 1 284 ? 12.742 -14.148 -7.543 1 97.5 284 CYS A C 1
ATOM 2186 O O . CYS A 1 284 ? 13.031 -13.344 -8.438 1 97.5 284 CYS A O 1
ATOM 2188 N N . SER A 1 285 ? 12.93 -13.953 -6.293 1 96.62 285 SER A N 1
ATOM 2189 C CA . SER A 1 285 ? 13.031 -12.617 -5.719 1 96.62 285 SER A CA 1
ATOM 2190 C C . SER A 1 285 ? 14.359 -11.961 -6.062 1 96.62 285 SER A C 1
ATOM 2192 O O . SER A 1 285 ? 14.469 -10.734 -6.098 1 96.62 285 SER A O 1
ATOM 2194 N N . ASN A 1 286 ? 15.344 -12.844 -6.328 1 93.94 286 ASN A N 1
ATOM 2195 C CA . ASN A 1 286 ? 16.703 -12.32 -6.43 1 93.94 286 ASN A CA 1
ATOM 2196 C C . ASN A 1 286 ? 17.359 -12.734 -7.738 1 93.94 286 ASN A C 1
ATOM 2198 O O . ASN A 1 286 ? 17.109 -13.828 -8.25 1 93.94 286 ASN A O 1
ATOM 2202 N N . THR A 1 287 ? 18.188 -11.828 -8.227 1 94.88 287 THR A N 1
ATOM 2203 C CA . THR A 1 287 ? 19.062 -12.219 -9.328 1 94.88 287 THR A CA 1
ATOM 2204 C C . THR A 1 287 ? 20.188 -13.117 -8.828 1 94.88 287 THR A C 1
ATOM 2206 O O . THR A 1 287 ? 20.344 -13.328 -7.621 1 94.88 287 THR A O 1
ATOM 2209 N N . SER A 1 288 ? 20.953 -13.578 -9.734 1 92.25 288 SER A N 1
ATOM 2210 C CA . SER A 1 288 ? 22.062 -14.453 -9.375 1 92.25 288 SER A CA 1
ATOM 2211 C C . SER A 1 288 ? 23.188 -13.68 -8.727 1 92.25 288 SER A C 1
ATOM 2213 O O . SER A 1 288 ? 24.125 -14.266 -8.172 1 92.25 288 SER A O 1
ATOM 2215 N N . SER A 1 289 ? 23.109 -12.383 -8.727 1 86.19 289 SER A N 1
ATOM 2216 C CA . SER A 1 289 ? 24.156 -11.555 -8.148 1 86.19 289 SER A CA 1
ATOM 2217 C C . SER A 1 289 ? 24.109 -11.57 -6.629 1 86.19 289 SER A C 1
ATOM 2219 O O . SER A 1 289 ? 25.062 -11.18 -5.961 1 86.19 289 SER A O 1
ATOM 2221 N N . ILE A 1 290 ? 23.031 -12.023 -6.129 1 85.31 290 ILE A N 1
ATO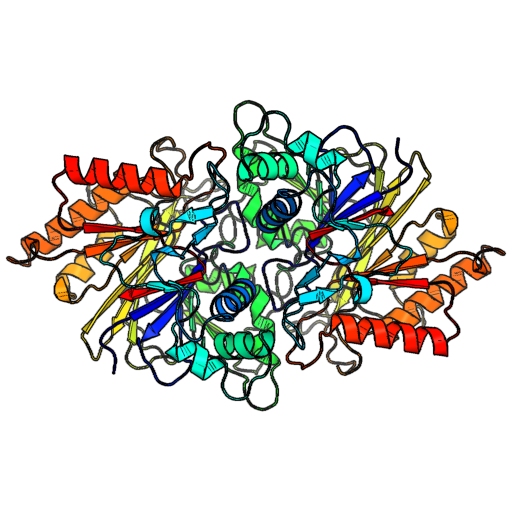M 2222 C CA . ILE A 1 290 ? 22.859 -12.055 -4.68 1 85.31 290 ILE A CA 1
ATOM 2223 C C . ILE A 1 290 ? 23.438 -13.352 -4.125 1 85.31 290 ILE A C 1
ATOM 2225 O O . ILE A 1 290 ? 23.141 -14.438 -4.641 1 85.31 290 ILE A O 1
ATOM 2229 N N . GLU A 1 291 ? 24.141 -13.234 -3.076 1 83.56 291 GLU A N 1
ATOM 2230 C CA . GLU A 1 291 ? 24.781 -14.398 -2.453 1 83.56 291 GLU A CA 1
ATOM 2231 C C . GLU A 1 291 ? 23.734 -15.32 -1.827 1 83.56 291 GLU A C 1
ATOM 2233 O O . GLU A 1 291 ? 22.688 -14.859 -1.354 1 83.56 291 GLU A O 1
ATOM 2238 N N . SER A 1 292 ? 24.078 -16.531 -1.764 1 79.5 292 SER A N 1
ATOM 2239 C CA . SER A 1 292 ? 23.141 -17.562 -1.333 1 79.5 292 SER A CA 1
ATOM 2240 C C . SER A 1 292 ? 22.719 -17.344 0.115 1 79.5 292 SER A C 1
ATOM 2242 O O . SER A 1 292 ? 21.594 -17.688 0.49 1 79.5 292 SER A O 1
ATOM 2244 N N . ASP A 1 293 ? 23.578 -16.844 0.922 1 77.75 293 ASP A N 1
ATOM 2245 C CA . ASP A 1 293 ? 23.281 -16.656 2.34 1 77.75 293 ASP A CA 1
ATOM 2246 C C . ASP A 1 293 ? 22.484 -15.375 2.574 1 77.75 293 ASP A C 1
ATOM 2248 O O . ASP A 1 293 ? 22.047 -15.102 3.695 1 77.75 293 ASP A O 1
ATOM 2252 N N . LYS A 1 294 ? 22.219 -14.688 1.478 1 79.81 294 LYS A N 1
ATOM 2253 C CA . LYS A 1 294 ? 21.5 -13.422 1.591 1 79.81 294 LYS A CA 1
ATOM 2254 C C . LYS A 1 294 ? 20.188 -13.461 0.822 1 79.81 294 LYS A C 1
ATOM 2256 O O . LYS A 1 294 ? 19.688 -12.43 0.377 1 79.81 294 LYS A O 1
ATOM 2261 N N . LEU A 1 295 ? 19.734 -14.68 0.641 1 82.94 295 LEU A N 1
ATOM 2262 C CA . LEU A 1 295 ? 18.484 -14.828 -0.082 1 82.94 295 LEU A CA 1
ATOM 2263 C C . LEU A 1 295 ? 17.297 -14.625 0.852 1 82.94 295 LEU A C 1
ATOM 2265 O O . LEU A 1 295 ? 16.172 -14.43 0.394 1 82.94 295 LEU A O 1
ATOM 2269 N N . TYR A 1 296 ? 17.469 -14.742 2.141 1 84.06 296 TYR A N 1
ATOM 2270 C CA . TYR A 1 296 ? 16.484 -14.453 3.176 1 84.06 296 TYR A CA 1
ATOM 2271 C C . TYR A 1 296 ? 15.195 -15.234 2.934 1 84.06 296 TYR A C 1
ATOM 2273 O O . TYR A 1 296 ? 14.102 -14.664 2.939 1 84.06 296 TYR A O 1
ATOM 2281 N N . GLY A 1 297 ? 15.391 -16.5 2.598 1 89.69 297 GLY A N 1
ATOM 2282 C CA . GLY A 1 297 ? 14.242 -17.391 2.473 1 89.69 297 GLY A CA 1
ATOM 2283 C C . GLY A 1 297 ? 13.555 -17.281 1.126 1 89.69 297 GLY A C 1
ATOM 2284 O O . GLY A 1 297 ? 12.359 -17.578 1.01 1 89.69 297 GLY A O 1
ATOM 2285 N N . HIS A 1 298 ? 14.25 -16.812 0.092 1 94.06 298 HIS A N 1
ATOM 2286 C CA . HIS A 1 298 ? 13.688 -16.656 -1.247 1 94.06 298 HIS A CA 1
ATOM 2287 C C . HIS A 1 298 ? 14.492 -17.453 -2.271 1 94.06 298 HIS A C 1
ATOM 2289 O O . HIS A 1 298 ? 15.531 -18.016 -1.942 1 94.06 298 HIS A O 1
ATOM 2295 N N . LEU A 1 299 ? 14 -17.484 -3.434 1 94.75 299 LEU A N 1
ATOM 2296 C CA . LEU A 1 299 ? 14.648 -18.234 -4.508 1 94.75 299 LEU A CA 1
ATOM 2297 C C . LEU A 1 299 ? 15.516 -17.312 -5.363 1 94.75 299 LEU A C 1
ATOM 2299 O O . LEU A 1 299 ? 15.344 -16.094 -5.34 1 94.75 299 LEU A O 1
ATOM 2303 N N . SER A 1 300 ? 16.484 -17.891 -5.957 1 95.69 300 SER A N 1
ATOM 2304 C CA . SER A 1 300 ? 17.281 -17.344 -7.059 1 95.69 300 SER A CA 1
ATOM 2305 C C . SER A 1 300 ? 17.094 -18.172 -8.328 1 95.69 300 SER A C 1
ATOM 2307 O O . SER A 1 300 ? 16.5 -19.25 -8.289 1 95.69 300 SER A O 1
ATOM 2309 N N . PRO A 1 301 ? 17.547 -17.641 -9.492 1 97 301 PRO A N 1
ATOM 2310 C CA . PRO A 1 301 ? 17.344 -18.391 -10.734 1 97 301 PRO A CA 1
ATOM 2311 C C . PRO A 1 301 ? 17.922 -19.797 -10.672 1 97 301 PRO A C 1
ATOM 2313 O O . PRO A 1 301 ? 17.266 -20.75 -11.102 1 97 301 PRO A O 1
ATOM 2316 N N . ILE A 1 302 ? 19.031 -19.984 -10.094 1 94.25 302 ILE A N 1
ATOM 2317 C CA . ILE A 1 302 ? 19.672 -21.297 -10.031 1 94.25 302 ILE A CA 1
ATOM 2318 C C . ILE A 1 302 ? 18.828 -22.234 -9.18 1 94.25 302 ILE A C 1
ATOM 2320 O O . ILE A 1 302 ? 18.656 -23.406 -9.531 1 94.25 302 ILE A O 1
ATOM 2324 N N . ARG A 1 303 ? 18.328 -21.688 -8.109 1 93.5 303 ARG A N 1
ATOM 2325 C CA . ARG A 1 303 ? 17.5 -22.5 -7.23 1 93.5 303 ARG A CA 1
ATOM 2326 C C . ARG A 1 303 ? 16.172 -22.844 -7.895 1 93.5 303 ARG A C 1
ATOM 2328 O O . ARG A 1 303 ? 15.68 -23.969 -7.742 1 93.5 303 ARG A O 1
ATOM 2335 N N . LEU A 1 304 ? 15.602 -21.922 -8.555 1 95.44 304 LEU A N 1
ATOM 2336 C CA . LEU A 1 304 ? 14.344 -22.172 -9.258 1 95.44 304 LEU A CA 1
ATOM 2337 C C . LEU A 1 304 ? 14.531 -23.219 -10.344 1 95.44 304 LEU A C 1
ATOM 2339 O O . LEU A 1 304 ? 13.68 -24.109 -10.523 1 95.44 304 LEU A O 1
ATOM 2343 N N . ILE A 1 305 ? 15.617 -23.156 -11.086 1 95.44 305 ILE A N 1
ATOM 2344 C CA . ILE A 1 305 ? 15.891 -24.109 -12.156 1 95.44 305 ILE A CA 1
ATOM 2345 C C . ILE A 1 305 ? 16.078 -25.516 -11.57 1 95.44 305 ILE A C 1
ATOM 2347 O O . ILE A 1 305 ? 15.625 -26.5 -12.148 1 95.44 305 ILE A O 1
ATOM 2351 N N . LYS A 1 306 ? 16.719 -25.562 -10.414 1 92.19 306 LYS A N 1
ATOM 2352 C CA . LYS A 1 306 ? 16.844 -26.859 -9.742 1 92.19 306 LYS A CA 1
ATOM 2353 C C . LYS A 1 306 ? 15.477 -27.422 -9.391 1 92.19 306 LYS A C 1
ATOM 2355 O O . LYS A 1 306 ? 15.234 -28.625 -9.578 1 92.19 306 LYS A O 1
ATOM 2360 N N . MET A 1 307 ? 14.625 -26.594 -8.93 1 92.12 307 MET A N 1
ATOM 2361 C CA . MET A 1 307 ? 13.273 -27.016 -8.578 1 92.12 307 MET A CA 1
ATOM 2362 C C . MET A 1 307 ? 12.492 -27.453 -9.82 1 92.12 307 MET A C 1
ATOM 2364 O O . MET A 1 307 ? 11.812 -28.469 -9.805 1 92.12 307 MET A O 1
ATOM 2368 N N . ALA A 1 308 ? 12.578 -26.672 -10.852 1 92.81 308 ALA A N 1
ATOM 2369 C CA . ALA A 1 308 ? 11.883 -26.969 -12.102 1 92.81 308 ALA A CA 1
ATOM 2370 C C . ALA A 1 308 ? 12.383 -28.266 -12.719 1 92.81 308 ALA A C 1
ATOM 2372 O O . ALA A 1 308 ? 11.594 -29.062 -13.25 1 92.81 308 ALA A O 1
ATOM 2373 N N . LYS A 1 309 ? 13.672 -28.516 -12.664 1 91.25 309 LYS A N 1
ATOM 2374 C CA . LYS A 1 309 ? 14.258 -29.734 -13.203 1 91.25 309 LYS A CA 1
ATOM 2375 C C . LYS A 1 309 ? 13.781 -30.953 -12.445 1 91.25 309 LYS A C 1
ATOM 2377 O O . LYS A 1 309 ? 13.523 -32 -13.039 1 91.25 309 LYS A O 1
ATOM 2382 N N . LYS A 1 310 ? 13.711 -30.812 -11.164 1 88.88 310 LYS A N 1
ATOM 2383 C CA . LYS A 1 310 ? 13.211 -31.906 -10.352 1 88.88 310 LYS A CA 1
ATOM 2384 C C . LYS A 1 310 ? 11.758 -32.219 -10.688 1 88.88 310 LYS A C 1
ATOM 2386 O O . LYS A 1 310 ? 11.375 -33.406 -10.797 1 88.88 310 LYS A O 1
ATOM 2391 N N . LEU A 1 311 ? 10.914 -31.234 -10.789 1 91 311 LEU A N 1
ATOM 2392 C CA . LEU A 1 311 ? 9.523 -31.422 -11.18 1 91 311 LEU A CA 1
ATOM 2393 C C . LEU A 1 311 ? 9.43 -32.094 -12.547 1 91 311 LEU A C 1
ATOM 2395 O O . LEU A 1 311 ? 8.617 -33.031 -12.734 1 91 311 LEU A O 1
ATOM 2399 N N . GLU A 1 312 ? 10.227 -31.609 -13.469 1 89.56 312 GLU A N 1
ATOM 2400 C CA . GLU A 1 312 ? 10.273 -32.219 -14.797 1 89.56 312 GLU A CA 1
ATOM 2401 C C . GLU A 1 312 ? 10.617 -33.688 -14.719 1 89.56 312 GLU A C 1
ATOM 2403 O O . GLU A 1 312 ? 10 -34.531 -15.406 1 89.56 312 GLU A O 1
ATOM 2408 N N . SER A 1 313 ? 11.602 -34 -13.906 1 88.25 313 SER A N 1
ATOM 2409 C CA . SER A 1 313 ? 12.023 -35.375 -13.766 1 88.25 313 SER A CA 1
ATOM 2410 C C . SER A 1 313 ? 10.898 -36.25 -13.211 1 88.25 313 SER A C 1
ATOM 2412 O O . SER A 1 313 ? 10.711 -37.375 -13.648 1 88.25 313 SER A O 1
ATOM 2414 N N . TYR A 1 314 ? 10.203 -35.75 -12.234 1 88.69 314 TYR A N 1
ATOM 2415 C CA . TYR A 1 314 ? 9.086 -36.469 -11.656 1 88.69 314 TYR A CA 1
ATOM 2416 C C . TYR A 1 314 ? 8.008 -36.75 -12.703 1 88.69 314 TYR A C 1
ATOM 2418 O O . TYR A 1 314 ? 7.473 -37.844 -12.781 1 88.69 314 TYR A O 1
ATOM 2426 N N . TYR A 1 315 ? 7.68 -35.781 -13.508 1 90.81 315 TYR A N 1
ATOM 2427 C CA . TYR A 1 315 ? 6.656 -35.906 -14.531 1 90.81 315 TYR A CA 1
ATOM 2428 C C . TYR A 1 315 ? 7.113 -36.875 -15.625 1 90.81 315 TYR A C 1
ATOM 2430 O O . TYR A 1 315 ? 6.328 -37.719 -16.109 1 90.81 315 TYR A O 1
ATOM 2438 N N . SER A 1 316 ? 8.391 -36.75 -15.992 1 89.19 316 SER A N 1
ATOM 2439 C CA . SER A 1 316 ? 8.938 -37.625 -17.047 1 89.19 316 SER A CA 1
ATOM 2440 C C . SER A 1 316 ? 8.938 -39.094 -16.625 1 89.19 316 SER A C 1
ATOM 2442 O O . SER A 1 316 ? 8.75 -39.969 -17.453 1 89.19 316 SER A O 1
ATOM 2444 N N . ASP A 1 317 ? 9.156 -39.25 -15.391 1 89.62 317 ASP A N 1
ATOM 2445 C CA . ASP A 1 317 ? 9.172 -40.625 -14.859 1 89.62 317 ASP A CA 1
ATOM 2446 C C . ASP A 1 317 ? 7.773 -41.25 -14.898 1 89.62 317 ASP A C 1
ATOM 2448 O O . ASP A 1 317 ? 7.629 -42.438 -15.133 1 89.62 317 ASP A O 1
ATOM 2452 N N . ARG A 1 318 ? 6.824 -40.438 -14.766 1 90.88 318 ARG A N 1
ATOM 2453 C CA . ARG A 1 318 ? 5.469 -40.938 -14.633 1 90.88 318 ARG A CA 1
ATOM 2454 C C . ARG A 1 318 ? 4.727 -40.906 -15.961 1 90.88 318 ARG A C 1
ATOM 2456 O O . ARG A 1 318 ? 3.889 -41.75 -16.25 1 90.88 318 ARG A O 1
ATOM 2463 N N . TYR A 1 319 ? 5.039 -39.875 -16.734 1 90.12 319 TYR A N 1
ATOM 2464 C CA . TYR A 1 319 ? 4.309 -39.625 -17.984 1 90.12 319 TYR A CA 1
ATOM 2465 C C . TYR A 1 319 ? 5.246 -39.688 -19.188 1 90.12 319 TYR A C 1
ATOM 2467 O O . TYR A 1 319 ? 6.082 -38.812 -19.359 1 90.12 319 TYR A O 1
ATOM 2475 N N . LYS A 1 320 ? 5.137 -40.656 -20.031 1 79.38 320 LYS A N 1
ATOM 2476 C CA . LYS A 1 320 ? 6.035 -40.938 -21.141 1 79.38 320 LYS A CA 1
ATOM 2477 C C . LYS A 1 320 ? 6.023 -39.781 -22.141 1 79.38 320 LYS A C 1
ATOM 2479 O O . LYS A 1 320 ? 7.055 -39.438 -22.734 1 79.38 320 LYS A O 1
ATOM 2484 N N . ASP A 1 321 ? 4.902 -39.031 -22.344 1 75.38 321 ASP A N 1
ATOM 2485 C CA . ASP A 1 321 ? 4.773 -37.969 -23.359 1 75.38 321 ASP A CA 1
ATOM 2486 C C . ASP A 1 321 ? 4.969 -36.594 -22.75 1 75.38 321 ASP A C 1
ATOM 2488 O O . ASP A 1 321 ? 4.621 -35.594 -23.375 1 75.38 321 ASP A O 1
ATOM 2492 N N . PHE A 1 322 ? 5.562 -36.531 -21.656 1 78.12 322 PHE A N 1
ATOM 2493 C CA . PHE A 1 322 ? 5.73 -35.25 -20.922 1 78.12 322 PHE A CA 1
ATOM 2494 C C . PHE A 1 322 ? 6.625 -34.312 -21.703 1 78.12 322 PHE A C 1
ATOM 2496 O O . PHE A 1 322 ? 6.406 -33.094 -21.688 1 78.12 322 PHE A O 1
ATOM 2503 N N . ASP A 1 323 ? 7.402 -34.812 -22.5 1 66.12 323 ASP A N 1
ATOM 2504 C CA . ASP A 1 323 ? 8.438 -34.031 -23.141 1 66.12 323 ASP A CA 1
ATOM 2505 C C . ASP A 1 323 ? 7.844 -33.125 -24.234 1 66.12 323 ASP A C 1
ATOM 2507 O O . ASP A 1 323 ? 8.461 -32.156 -24.641 1 66.12 323 ASP A O 1
ATOM 2511 N N . SER A 1 324 ? 6.695 -33.469 -24.516 1 69.94 324 SER A N 1
ATOM 2512 C CA . SER A 1 324 ? 6.098 -32.688 -25.594 1 69.94 324 SER A CA 1
ATOM 2513 C C . SER A 1 324 ? 5.293 -31.5 -25.047 1 69.94 324 SER A C 1
ATOM 2515 O O . SER A 1 324 ? 4.867 -30.625 -25.797 1 69.94 324 SER A O 1
ATOM 2517 N N . LEU A 1 325 ? 5.258 -31.422 -23.797 1 78.75 325 LEU A N 1
ATOM 2518 C CA . LEU A 1 325 ? 4.43 -30.375 -23.219 1 78.75 325 LEU A CA 1
ATOM 2519 C C . LEU A 1 325 ? 5.289 -29.219 -22.719 1 78.75 325 LEU A C 1
ATOM 2521 O O . LEU A 1 325 ? 6.453 -29.406 -22.359 1 78.75 325 LEU A O 1
ATOM 2525 N N . LYS A 1 326 ? 4.75 -27.984 -22.875 1 85.75 326 LYS A N 1
ATOM 2526 C CA . LYS A 1 326 ? 5.414 -26.781 -22.359 1 85.75 326 LYS A CA 1
ATOM 2527 C C . LYS A 1 326 ? 4.719 -26.281 -21.094 1 85.75 326 LYS A C 1
ATOM 2529 O O . LYS A 1 326 ? 3.551 -25.891 -21.141 1 85.75 326 LYS A O 1
ATOM 2534 N N . LEU A 1 327 ? 5.434 -26.328 -20.062 1 90.19 327 LEU A N 1
ATOM 2535 C CA . LEU A 1 327 ? 4.926 -25.844 -18.781 1 90.19 327 LEU A CA 1
ATOM 2536 C C . LEU A 1 327 ? 5.145 -24.344 -18.641 1 90.19 327 LEU A C 1
ATOM 2538 O O . LEU A 1 327 ? 6.25 -23.844 -18.875 1 90.19 327 LEU A O 1
ATOM 2542 N N . ASN A 1 328 ? 4.066 -23.594 -18.391 1 95.69 328 ASN A N 1
ATOM 2543 C CA . ASN A 1 328 ? 4.188 -22.156 -18.109 1 95.69 328 ASN A CA 1
ATOM 2544 C C . ASN A 1 328 ? 4.668 -21.891 -16.688 1 95.69 328 ASN A C 1
ATOM 2546 O O . ASN A 1 328 ? 4.004 -22.281 -15.727 1 95.69 328 ASN A O 1
ATOM 2550 N N . ILE A 1 329 ? 5.793 -21.344 -16.531 1 97.5 329 ILE A N 1
ATOM 2551 C CA . ILE A 1 329 ? 6.289 -20.859 -15.258 1 97.5 329 ILE A CA 1
ATOM 2552 C C . ILE A 1 329 ? 6.305 -19.328 -15.258 1 97.5 329 ILE A C 1
ATOM 2554 O O . ILE A 1 329 ? 7.055 -18.703 -16.016 1 97.5 329 ILE A O 1
ATOM 2558 N N . ILE A 1 330 ? 5.477 -18.734 -14.461 1 98.75 330 ILE A N 1
ATOM 2559 C CA . ILE A 1 330 ? 5.344 -17.297 -14.383 1 98.75 330 ILE A CA 1
ATOM 2560 C C . ILE A 1 330 ? 6.023 -16.781 -13.117 1 98.75 330 ILE A C 1
ATOM 2562 O O . ILE A 1 330 ? 5.621 -17.125 -12 1 98.75 330 ILE A O 1
ATOM 2566 N N . ILE A 1 331 ? 7.023 -15.922 -13.289 1 98.81 331 ILE A N 1
ATOM 2567 C CA . ILE A 1 331 ? 7.859 -15.438 -12.195 1 98.81 331 ILE A CA 1
ATOM 2568 C C . ILE A 1 331 ? 7.195 -14.234 -11.531 1 98.81 331 ILE A C 1
ATOM 2570 O O . ILE A 1 331 ? 6.711 -13.328 -12.219 1 98.81 331 ILE A O 1
ATOM 2574 N N . THR A 1 332 ? 7.168 -14.266 -10.18 1 98.62 332 THR A N 1
ATOM 2575 C CA . THR A 1 332 ? 6.594 -13.172 -9.406 1 98.62 332 THR A CA 1
ATOM 2576 C C . THR A 1 332 ? 7.52 -12.781 -8.258 1 98.62 332 THR A C 1
ATOM 2578 O O . THR A 1 332 ? 8.602 -13.344 -8.102 1 98.62 332 THR A O 1
ATOM 2581 N N . HIS A 1 333 ? 7.164 -11.742 -7.527 1 98.56 333 HIS A N 1
ATOM 2582 C CA . HIS A 1 333 ? 7.777 -11.32 -6.27 1 98.56 333 HIS A CA 1
ATOM 2583 C C . HIS A 1 333 ? 9.242 -10.938 -6.473 1 98.56 333 HIS A C 1
ATOM 2585 O O . HIS A 1 333 ? 10.086 -11.234 -5.629 1 98.56 333 HIS A O 1
ATOM 2591 N N . VAL A 1 334 ? 9.578 -10.367 -7.598 1 98.19 334 VAL A N 1
ATOM 2592 C CA . VAL A 1 334 ? 10.938 -9.898 -7.855 1 98.19 334 VAL A CA 1
ATOM 2593 C C . VAL A 1 334 ? 11.203 -8.625 -7.055 1 98.19 334 VAL A C 1
ATOM 2595 O O . VAL A 1 334 ? 10.375 -7.711 -7.043 1 98.19 334 VAL A O 1
ATOM 2598 N N . LYS A 1 335 ? 12.312 -8.602 -6.375 1 95.44 335 LYS A N 1
ATOM 2599 C CA . LYS A 1 335 ? 12.703 -7.426 -5.605 1 95.44 335 LYS A CA 1
ATOM 2600 C C . LYS A 1 335 ? 13.297 -6.352 -6.508 1 95.44 335 LYS A C 1
ATOM 2602 O O . LYS A 1 335 ? 14.148 -6.641 -7.348 1 95.44 335 LYS A O 1
ATOM 2607 N N . LYS A 1 336 ? 12.797 -5.125 -6.348 1 93.12 336 LYS A N 1
ATOM 2608 C CA . LYS A 1 336 ? 13.375 -3.998 -7.07 1 93.12 336 LYS A CA 1
ATOM 2609 C C . LYS A 1 336 ? 14.641 -3.492 -6.375 1 93.12 336 LYS A C 1
ATOM 2611 O O . LYS A 1 336 ? 14.578 -2.984 -5.254 1 93.12 336 LYS A O 1
ATOM 2616 N N . ILE A 1 337 ? 15.758 -3.625 -6.988 1 89 337 ILE A N 1
ATOM 2617 C CA . ILE A 1 337 ? 17.047 -3.293 -6.383 1 89 337 ILE A CA 1
ATOM 2618 C C . ILE A 1 337 ? 17.688 -2.129 -7.141 1 89 337 ILE A C 1
ATOM 2620 O O . ILE A 1 337 ? 17.234 -1.764 -8.227 1 89 337 ILE A O 1
ATOM 2624 N N . TYR A 1 338 ? 18.734 -1.571 -6.488 1 88.81 338 TYR A N 1
ATOM 2625 C CA . TYR A 1 338 ? 19.547 -0.552 -7.141 1 88.81 338 TYR A CA 1
ATOM 2626 C C . TYR A 1 338 ? 20.375 -1.154 -8.266 1 88.81 338 TYR A C 1
ATOM 2628 O O . TYR A 1 338 ? 21.359 -1.859 -8.016 1 88.81 338 TYR A O 1
ATOM 2636 N N . ALA A 1 339 ? 19.953 -0.982 -9.477 1 91.56 339 ALA A N 1
ATOM 2637 C CA . ALA A 1 339 ? 20.594 -1.559 -10.656 1 91.56 339 ALA A CA 1
ATOM 2638 C C . ALA A 1 339 ? 20.312 -0.717 -11.898 1 91.56 339 ALA A C 1
ATOM 2640 O O . ALA A 1 339 ? 19.5 0.209 -11.859 1 91.56 339 ALA A O 1
ATOM 2641 N N . GLU A 1 340 ? 21.031 -1.009 -12.938 1 93 340 GLU A N 1
ATOM 2642 C CA . GLU A 1 340 ? 20.828 -0.321 -14.211 1 93 340 GLU A CA 1
ATOM 2643 C C . GLU A 1 340 ? 19.75 -0.999 -15.047 1 93 340 GLU A C 1
ATOM 2645 O O . GLU A 1 340 ? 19.016 -0.334 -15.781 1 93 340 GLU A O 1
ATOM 2650 N N . VAL A 1 341 ? 19.703 -2.301 -14.875 1 95.44 341 VAL A N 1
ATOM 2651 C CA . VAL A 1 341 ? 18.766 -3.094 -15.664 1 95.44 341 VAL A CA 1
ATOM 2652 C C . VAL A 1 341 ? 17.641 -3.609 -14.766 1 95.44 341 VAL A C 1
ATOM 2654 O O . VAL A 1 341 ? 17.859 -3.889 -13.586 1 95.44 341 VAL A O 1
ATOM 2657 N N . ASP A 1 342 ? 16.453 -3.701 -15.305 1 97.75 342 ASP A N 1
ATOM 2658 C CA . ASP A 1 342 ? 15.32 -4.266 -14.586 1 97.75 342 ASP A CA 1
ATOM 2659 C C . ASP A 1 342 ? 15.625 -5.684 -14.102 1 97.75 342 ASP A C 1
ATOM 2661 O O . ASP A 1 342 ? 15.867 -6.582 -14.914 1 97.75 342 ASP A O 1
ATOM 2665 N N . PRO A 1 343 ? 15.656 -5.898 -12.773 1 97.75 343 PRO A N 1
ATOM 2666 C CA . PRO A 1 343 ? 15.977 -7.234 -12.266 1 97.75 343 PRO A CA 1
ATOM 2667 C C . PRO A 1 343 ? 15.047 -8.312 -12.828 1 97.75 343 PRO A C 1
ATOM 2669 O O . PRO A 1 343 ? 15.453 -9.469 -12.961 1 97.75 343 PRO A O 1
ATOM 2672 N N . ARG A 1 344 ? 13.844 -7.996 -13.234 1 98.56 344 ARG A N 1
ATOM 2673 C CA . ARG A 1 344 ? 12.93 -8.953 -13.852 1 98.56 344 ARG A CA 1
ATOM 2674 C C . ARG A 1 344 ? 13.5 -9.492 -15.156 1 98.56 344 ARG A C 1
ATOM 2676 O O . ARG A 1 344 ? 13.438 -10.695 -15.422 1 98.56 344 ARG A O 1
ATOM 2683 N N . LEU A 1 345 ? 14.008 -8.609 -15.914 1 98.62 345 LEU A N 1
ATOM 2684 C CA . LEU A 1 345 ? 14.586 -9 -17.188 1 98.62 345 LEU A CA 1
ATOM 2685 C C . LEU A 1 345 ? 15.867 -9.797 -16.984 1 98.62 345 LEU A C 1
ATOM 2687 O O . LEU A 1 345 ? 16.125 -10.766 -17.703 1 98.62 345 LEU A O 1
ATOM 2691 N N . GLN A 1 346 ? 16.625 -9.359 -16.016 1 98.25 346 GLN A N 1
ATOM 2692 C CA . GLN A 1 346 ? 17.828 -10.102 -15.695 1 98.25 346 GLN A CA 1
ATOM 2693 C C . GLN A 1 346 ? 17.5 -11.523 -15.25 1 98.25 346 GLN A C 1
ATOM 2695 O O . GLN A 1 346 ? 18.156 -12.477 -15.672 1 98.25 346 GLN A O 1
ATOM 2700 N N . ILE A 1 347 ? 16.531 -11.672 -14.445 1 98.62 347 ILE A N 1
ATOM 2701 C CA . ILE A 1 347 ? 16.141 -12.984 -13.938 1 98.62 347 ILE A CA 1
ATOM 2702 C C . ILE A 1 347 ? 15.648 -13.859 -15.086 1 98.62 347 ILE A C 1
ATOM 2704 O O . ILE A 1 347 ? 16.016 -15.031 -15.18 1 98.62 347 ILE A O 1
ATOM 2708 N N . LEU A 1 348 ? 14.812 -13.289 -15.953 1 98.56 348 LEU A N 1
ATOM 2709 C CA . LEU A 1 348 ? 14.328 -14.055 -17.094 1 98.56 348 LEU A CA 1
ATOM 2710 C C . LEU A 1 348 ? 15.492 -14.562 -17.953 1 98.56 348 LEU A C 1
ATOM 2712 O O . LEU A 1 348 ? 15.492 -15.711 -18.391 1 98.56 348 LEU A O 1
ATOM 2716 N N . GLU A 1 349 ? 16.469 -13.711 -18.156 1 98.25 349 GLU A N 1
ATOM 2717 C CA . GLU A 1 349 ? 17.656 -14.094 -18.938 1 98.25 349 GLU A CA 1
ATOM 2718 C C . GLU A 1 349 ? 18.422 -15.211 -18.234 1 98.25 349 GLU A C 1
ATOM 2720 O O . GLU A 1 349 ? 18.844 -16.172 -18.875 1 98.25 349 GLU A O 1
ATOM 2725 N N . GLU A 1 350 ? 18.578 -15.062 -16.984 1 98.44 350 GLU A N 1
ATOM 2726 C CA . GLU A 1 350 ? 19.312 -16.047 -16.203 1 98.44 350 GLU A CA 1
ATOM 2727 C C . GLU A 1 350 ? 18.578 -17.391 -16.188 1 98.44 350 GLU A C 1
ATOM 2729 O O . GLU A 1 350 ? 19.203 -18.453 -16.266 1 98.44 350 GLU A O 1
ATOM 2734 N N . LEU A 1 351 ? 17.297 -17.328 -16.062 1 98.38 351 LEU A N 1
ATOM 2735 C CA . LEU A 1 351 ? 16.5 -18.547 -16.062 1 98.38 351 LEU A CA 1
ATOM 2736 C C . LEU A 1 351 ? 16.641 -19.281 -17.391 1 98.38 351 LEU A C 1
ATOM 2738 O O . LEU A 1 351 ? 16.844 -20.5 -17.422 1 98.38 351 LEU A O 1
ATOM 2742 N N . LYS A 1 352 ? 16.547 -18.578 -18.469 1 97.25 352 LYS A N 1
ATOM 2743 C CA . LYS A 1 352 ? 16.703 -19.188 -19.797 1 97.25 352 LYS A CA 1
ATOM 2744 C C . LYS A 1 352 ? 18.094 -19.797 -19.969 1 97.25 352 LYS A C 1
ATOM 2746 O O . LYS A 1 352 ? 18.234 -20.891 -20.5 1 97.25 352 LYS A O 1
ATOM 2751 N N . HIS A 1 353 ? 19.062 -19.062 -19.531 1 97.38 353 HIS A N 1
ATOM 2752 C CA . HIS A 1 353 ? 20.438 -19.531 -19.625 1 97.38 353 HIS A CA 1
ATOM 2753 C C . HIS A 1 353 ? 20.656 -20.812 -18.844 1 97.38 353 HIS A C 1
ATOM 2755 O O . HIS A 1 353 ? 21.188 -21.797 -19.359 1 97.38 353 HIS A O 1
ATOM 2761 N N . HIS A 1 354 ? 20.234 -20.812 -17.594 1 97.38 354 HIS A N 1
ATOM 2762 C CA . HIS A 1 354 ? 20.406 -21.984 -16.734 1 97.38 354 HIS A CA 1
ATOM 2763 C C . HIS A 1 354 ? 19.578 -23.156 -17.219 1 97.38 354 HIS A C 1
ATOM 2765 O O . HIS A 1 354 ? 20 -24.312 -17.125 1 97.38 354 HIS A O 1
ATOM 2771 N N . ALA A 1 355 ? 18.359 -22.891 -17.688 1 96.69 355 ALA A N 1
ATOM 2772 C CA . ALA A 1 355 ? 17.516 -23.938 -18.219 1 96.69 355 ALA A CA 1
ATOM 2773 C C . ALA A 1 355 ? 18.188 -24.656 -19.391 1 96.69 355 ALA A C 1
ATOM 2775 O O . ALA A 1 355 ? 18.172 -25.875 -19.484 1 96.69 355 ALA A O 1
ATOM 2776 N N . SER A 1 356 ? 18.75 -23.875 -20.297 1 96.12 356 SER A N 1
ATOM 2777 C CA . SER A 1 356 ? 19.453 -24.422 -21.453 1 96.12 356 SER A CA 1
ATOM 2778 C C . SER A 1 356 ? 20.641 -25.297 -21.016 1 96.12 356 SER A C 1
ATOM 2780 O O . SER A 1 356 ? 20.859 -26.359 -21.578 1 96.12 356 SER A O 1
ATOM 2782 N N . LYS A 1 357 ? 21.312 -24.922 -20.078 1 96.56 357 LYS A N 1
ATOM 2783 C CA . LYS A 1 357 ? 22.5 -25.625 -19.594 1 96.56 357 LYS A CA 1
ATOM 2784 C C . LYS A 1 357 ? 22.141 -27 -19.031 1 96.56 357 LYS A C 1
ATOM 2786 O O . LYS A 1 357 ? 22.938 -27.938 -19.125 1 96.56 357 LYS A O 1
ATOM 2791 N N . VAL A 1 358 ? 20.953 -27.062 -18.469 1 95.25 358 VAL A N 1
ATOM 2792 C CA . VAL A 1 358 ? 20.609 -28.328 -17.828 1 95.25 358 VAL A CA 1
ATOM 2793 C C . VAL A 1 358 ? 19.641 -29.109 -18.703 1 95.25 358 VAL A C 1
ATOM 2795 O O . VAL A 1 358 ? 19.094 -30.125 -18.281 1 95.25 358 VAL A O 1
ATOM 2798 N N . GLY A 1 359 ? 19.281 -28.641 -19.875 1 93.25 359 GLY A N 1
ATOM 2799 C CA . GLY A 1 359 ? 18.438 -29.344 -20.828 1 93.25 359 GLY A CA 1
ATOM 2800 C C . GLY A 1 359 ? 16.953 -29.25 -20.5 1 93.25 359 GLY A C 1
ATOM 2801 O O . GLY A 1 359 ? 16.188 -30.156 -20.812 1 93.25 359 GLY A O 1
ATOM 2802 N N . LEU A 1 360 ? 16.594 -28.234 -19.75 1 92.56 360 LEU A N 1
ATOM 2803 C CA . LEU A 1 360 ? 15.18 -27.969 -19.484 1 92.56 360 LEU A CA 1
ATOM 2804 C C . LEU A 1 360 ? 14.555 -27.188 -20.641 1 92.56 360 LEU A C 1
ATOM 2806 O O . LEU A 1 360 ? 14.586 -25.953 -20.656 1 92.56 360 LEU A O 1
ATOM 2810 N N . THR A 1 361 ? 13.883 -27.875 -21.562 1 87.31 361 THR A N 1
ATOM 2811 C CA . THR A 1 361 ? 13.422 -27.25 -22.797 1 87.31 361 THR A CA 1
ATOM 2812 C C . THR A 1 361 ? 11.898 -27.172 -22.828 1 87.31 361 THR A C 1
ATOM 2814 O O . THR A 1 361 ? 11.328 -26.484 -23.688 1 87.31 361 THR A O 1
ATOM 2817 N N . ASN A 1 362 ? 11.305 -27.797 -21.938 1 88.38 362 ASN A N 1
ATOM 2818 C CA . ASN A 1 362 ? 9.852 -27.875 -21.984 1 88.38 362 ASN A CA 1
ATOM 2819 C C . ASN A 1 362 ? 9.211 -26.859 -21.031 1 88.38 362 ASN A C 1
ATOM 2821 O O . ASN A 1 362 ? 8.211 -27.156 -20.375 1 88.38 362 ASN A O 1
ATOM 2825 N N . VAL A 1 363 ? 9.836 -25.719 -20.812 1 91.62 363 VAL A N 1
ATOM 2826 C CA . VAL A 1 363 ? 9.305 -24.688 -19.922 1 91.62 363 VAL A CA 1
ATOM 2827 C C . VAL A 1 363 ? 9.281 -23.344 -20.641 1 91.62 363 VAL A C 1
ATOM 2829 O O . VAL A 1 363 ? 10.203 -23.016 -21.391 1 91.62 363 VAL A O 1
ATOM 2832 N N . ARG A 1 364 ? 8.203 -22.625 -20.469 1 94.25 364 ARG A N 1
ATOM 2833 C CA . ARG A 1 364 ? 8.07 -21.234 -20.875 1 94.25 364 ARG A CA 1
ATOM 2834 C C . ARG A 1 364 ? 8.133 -20.312 -19.672 1 94.25 364 ARG A C 1
ATOM 2836 O O . ARG A 1 364 ? 7.293 -20.391 -18.766 1 94.25 364 ARG A O 1
ATOM 2843 N N . PHE A 1 365 ? 9.125 -19.453 -19.703 1 97.75 365 PHE A N 1
ATOM 2844 C CA . PHE A 1 365 ? 9.25 -18.5 -18.609 1 97.75 365 PHE A CA 1
ATOM 2845 C C . PHE A 1 365 ? 8.602 -17.172 -18.984 1 97.75 365 PHE A C 1
ATOM 2847 O O . PHE A 1 365 ? 8.836 -16.641 -20.078 1 97.75 365 PHE A O 1
ATOM 2854 N N . SER A 1 366 ? 7.781 -16.672 -18.156 1 98.75 366 SER A N 1
ATOM 2855 C CA . SER A 1 366 ? 7.195 -15.328 -18.266 1 98.75 366 SER A CA 1
ATOM 2856 C C . SER A 1 366 ? 7.234 -14.609 -16.922 1 98.75 366 SER A C 1
ATOM 2858 O O . SER A 1 366 ? 7.484 -15.227 -15.883 1 98.75 366 SER A O 1
ATOM 2860 N N . MET A 1 367 ? 7.109 -13.344 -16.969 1 98.88 367 MET A N 1
ATOM 2861 C CA . MET A 1 367 ? 7.02 -12.516 -15.773 1 98.88 367 MET A CA 1
ATOM 2862 C C . MET A 1 367 ? 5.574 -12.133 -15.477 1 98.88 367 MET A C 1
ATOM 2864 O O . MET A 1 367 ? 4.812 -11.812 -16.391 1 98.88 367 MET A O 1
ATOM 2868 N N . ALA A 1 368 ? 5.176 -12.25 -14.18 1 98.81 368 ALA A N 1
ATOM 2869 C C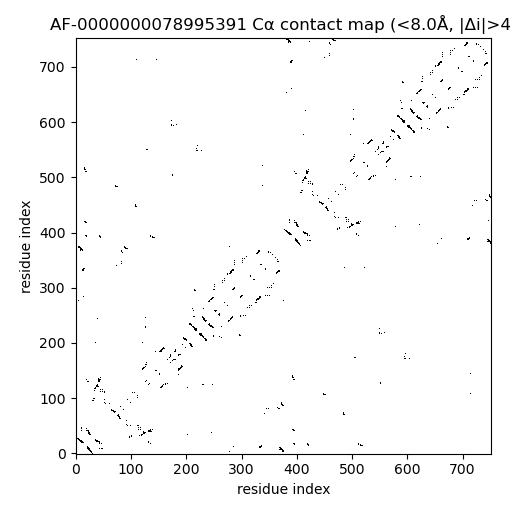A . ALA A 1 368 ? 3.916 -11.633 -13.766 1 98.81 368 ALA A CA 1
ATOM 2870 C C . ALA A 1 368 ? 4.004 -10.109 -13.828 1 98.81 368 ALA A C 1
ATOM 2872 O O . ALA A 1 368 ? 4.832 -9.508 -13.141 1 98.81 368 ALA A O 1
ATOM 2873 N N . VAL A 1 369 ? 3.143 -9.523 -14.641 1 98.38 369 VAL A N 1
ATOM 2874 C CA . VAL A 1 369 ? 3.174 -8.078 -14.82 1 98.38 369 VAL A CA 1
ATOM 2875 C C . VAL A 1 369 ? 1.864 -7.465 -14.336 1 98.38 369 VAL A C 1
ATOM 2877 O O . VAL A 1 369 ? 0.788 -7.816 -14.82 1 98.38 369 VAL A O 1
ATOM 2880 N N . GLU A 1 370 ? 1.96 -6.605 -13.312 1 97.56 370 GLU A N 1
ATOM 2881 C CA . GLU A 1 370 ? 0.765 -5.973 -12.766 1 97.56 370 GLU A CA 1
ATOM 2882 C C . GLU A 1 370 ? -0.021 -5.238 -13.844 1 97.56 370 GLU A C 1
ATOM 2884 O O . GLU A 1 370 ? 0.566 -4.645 -14.75 1 97.56 370 GLU A O 1
ATOM 2889 N N . GLY A 1 371 ? -1.306 -5.312 -13.797 1 96.56 371 GLY A N 1
ATOM 2890 C CA . GLY A 1 371 ? -2.172 -4.602 -14.727 1 96.56 371 GLY A CA 1
ATOM 2891 C C . GLY A 1 371 ? -2.549 -5.43 -15.938 1 96.56 371 GLY A C 1
ATOM 2892 O O . GLY A 1 371 ? -3.215 -4.934 -16.844 1 96.56 371 GLY A O 1
ATOM 2893 N N . TYR A 1 372 ? -2.119 -6.656 -15.992 1 97.31 372 TYR A N 1
ATOM 2894 C CA . TYR A 1 372 ? -2.434 -7.531 -17.109 1 97.31 372 TYR A CA 1
ATOM 2895 C C . TYR A 1 372 ? -3.15 -8.789 -16.641 1 97.31 372 TYR A C 1
ATOM 2897 O O . TYR A 1 372 ? -3.008 -9.203 -15.492 1 97.31 372 TYR A O 1
ATOM 2905 N N . THR A 1 373 ? -3.93 -9.367 -17.484 1 97.56 373 THR A N 1
ATOM 2906 C CA . THR A 1 373 ? -4.629 -10.633 -17.266 1 97.56 373 THR A CA 1
ATOM 2907 C C . THR A 1 373 ? -4.035 -11.742 -18.109 1 97.56 373 THR A C 1
ATOM 2909 O O . THR A 1 373 ? -3.852 -11.578 -19.328 1 97.56 373 THR A O 1
ATOM 2912 N N . TYR A 1 374 ? -3.709 -12.836 -17.531 1 98.06 374 TYR A N 1
ATOM 2913 C CA . TYR A 1 374 ? -3.156 -14.023 -18.172 1 98.06 374 TYR A CA 1
ATOM 2914 C C . TYR A 1 374 ? -4.227 -15.094 -18.344 1 98.06 374 TYR A C 1
ATOM 2916 O O . TYR A 1 374 ? -5.043 -15.32 -17.453 1 98.06 374 TYR A O 1
ATOM 2924 N N . PHE A 1 375 ? -4.258 -15.68 -19.516 1 97.06 375 PHE A N 1
ATOM 2925 C CA . PHE A 1 375 ? -5.148 -16.812 -19.781 1 97.06 375 PHE A CA 1
ATOM 2926 C C . PHE A 1 375 ? -4.371 -18.109 -19.812 1 97.06 375 PHE A C 1
ATOM 2928 O O . PHE A 1 375 ? -3.48 -18.297 -20.641 1 97.06 375 PHE A O 1
ATOM 2935 N N . LEU A 1 376 ? -4.738 -18.969 -18.859 1 96.62 376 LEU A N 1
ATOM 2936 C CA . LEU A 1 376 ? -3.977 -20.203 -18.656 1 96.62 376 LEU A CA 1
ATOM 2937 C C . LEU A 1 376 ? -4.902 -21.422 -18.625 1 96.62 376 LEU A C 1
ATOM 2939 O O . LEU A 1 376 ? -6 -21.344 -18.078 1 96.62 376 LEU A O 1
ATOM 2943 N N . MET B 1 1 ? 18.625 29.969 4.684 1 50.12 1 MET B N 1
ATOM 2944 C CA . MET B 1 1 ? 17.734 28.844 4.98 1 50.12 1 MET B CA 1
ATOM 2945 C C . MET B 1 1 ? 16.281 29.219 4.762 1 50.12 1 MET B C 1
ATOM 2947 O O . MET B 1 1 ? 15.891 30.375 4.969 1 50.12 1 MET B O 1
ATOM 2951 N N . SER B 1 2 ? 15.477 28.469 3.965 1 64 2 SER B N 1
ATOM 2952 C CA . SER B 1 2 ? 14.141 28.812 3.506 1 64 2 SER B CA 1
ATOM 2953 C C . SER B 1 2 ? 13.164 28.938 4.672 1 64 2 SER B C 1
ATOM 2955 O O . SER B 1 2 ? 13.328 28.266 5.695 1 64 2 SER B O 1
ATOM 2957 N N . ASP B 1 3 ? 12.453 29.938 4.672 1 85.12 3 ASP B N 1
ATOM 2958 C CA . ASP B 1 3 ? 11.445 30.203 5.695 1 85.12 3 ASP B CA 1
ATOM 2959 C C . ASP B 1 3 ? 10.125 29.5 5.367 1 85.12 3 ASP B C 1
ATOM 2961 O O . ASP B 1 3 ? 9.055 29.953 5.777 1 85.12 3 ASP B O 1
ATOM 2965 N N . MET B 1 4 ? 10.305 28.406 4.57 1 94.25 4 MET B N 1
ATOM 2966 C CA . MET B 1 4 ? 9.086 27.719 4.164 1 94.25 4 MET B CA 1
ATOM 2967 C C . MET B 1 4 ? 9.258 26.203 4.273 1 94.25 4 MET B C 1
ATOM 2969 O O . MET B 1 4 ? 10.375 25.688 4.148 1 94.25 4 MET B O 1
ATOM 2973 N N . PHE B 1 5 ? 8.164 25.594 4.586 1 97.75 5 PHE B N 1
ATOM 2974 C CA . PHE B 1 5 ? 8.117 24.141 4.508 1 97.75 5 PHE B CA 1
ATOM 2975 C C . PHE B 1 5 ? 7.801 23.688 3.086 1 97.75 5 PHE B C 1
ATOM 2977 O O . PHE B 1 5 ? 7.016 24.328 2.385 1 97.75 5 PHE B O 1
ATOM 2984 N N . GLU B 1 6 ? 8.461 22.688 2.676 1 97.31 6 GLU B N 1
ATOM 2985 C CA . GLU B 1 6 ? 8.023 21.922 1.512 1 97.31 6 GLU B CA 1
ATOM 2986 C C . GLU B 1 6 ? 7.422 20.578 1.925 1 97.31 6 GLU B C 1
ATOM 2988 O O . GLU B 1 6 ? 8.07 19.781 2.605 1 97.31 6 GLU B O 1
ATOM 2993 N N . VAL B 1 7 ? 6.18 20.375 1.542 1 98.69 7 VAL B N 1
ATOM 2994 C CA . VAL B 1 7 ? 5.465 19.156 1.908 1 98.69 7 VAL B CA 1
ATOM 2995 C C . VAL B 1 7 ? 5.055 18.406 0.647 1 98.69 7 VAL B C 1
ATOM 2997 O O . VAL B 1 7 ? 4.121 18.812 -0.052 1 98.69 7 VAL B O 1
ATOM 3000 N N . THR B 1 8 ? 5.738 17.328 0.349 1 98.62 8 THR B N 1
ATOM 3001 C CA . THR B 1 8 ? 5.324 16.453 -0.743 1 98.62 8 THR B CA 1
ATOM 3002 C C . THR B 1 8 ? 4.297 15.43 -0.26 1 98.62 8 THR B C 1
ATOM 3004 O O . THR B 1 8 ? 4.57 14.656 0.661 1 98.62 8 THR B O 1
ATOM 3007 N N . ILE B 1 9 ? 3.131 15.477 -0.912 1 98.81 9 ILE B N 1
ATOM 3008 C CA . ILE B 1 9 ? 2.072 14.539 -0.551 1 98.81 9 ILE B CA 1
ATOM 3009 C C . ILE B 1 9 ? 2.299 13.203 -1.258 1 98.81 9 ILE B C 1
ATOM 3011 O O . ILE B 1 9 ? 1.941 13.047 -2.428 1 98.81 9 ILE B O 1
ATOM 3015 N N . LEU B 1 10 ? 2.84 12.242 -0.523 1 98.69 10 LEU B N 1
ATOM 3016 C CA . LEU B 1 10 ? 3.004 10.906 -1.087 1 98.69 10 LEU B CA 1
ATOM 3017 C C . LEU B 1 10 ? 1.675 10.156 -1.105 1 98.69 10 LEU B C 1
ATOM 3019 O O . LEU B 1 10 ? 1.378 9.43 -2.059 1 98.69 10 LEU B O 1
ATOM 3023 N N . GLY B 1 11 ? 0.938 10.383 -0.079 1 98.62 11 GLY B N 1
ATOM 3024 C CA . GLY B 1 11 ? -0.399 9.812 0.004 1 98.62 11 GLY B CA 1
ATOM 3025 C C . GLY B 1 11 ? -1.322 10.594 0.921 1 98.62 11 GLY B C 1
ATOM 3026 O O . GLY B 1 11 ? -0.885 11.133 1.942 1 98.62 11 GLY B O 1
ATOM 3027 N N . ALA B 1 12 ? -2.621 10.555 0.569 1 98.56 12 ALA B N 1
ATOM 3028 C CA . ALA B 1 12 ? -3.59 11.32 1.35 1 98.56 12 ALA B CA 1
ATOM 3029 C C . ALA B 1 12 ? -4.938 10.609 1.407 1 98.56 12 ALA B C 1
ATOM 3031 O O . ALA B 1 12 ? -5.898 11.125 1.979 1 98.56 12 ALA B O 1
ATOM 3032 N N . SER B 1 13 ? -5.004 9.391 0.834 1 96.88 13 SER B N 1
ATOM 3033 C CA . SER B 1 13 ? -6.246 8.617 0.845 1 96.88 13 SER B CA 1
ATOM 3034 C C . SER B 1 13 ? -6.57 8.109 2.246 1 96.88 13 SER B C 1
ATOM 3036 O O . SER B 1 13 ? -5.672 7.703 2.986 1 96.88 13 SER B O 1
ATOM 3038 N N . GLY B 1 14 ? -7.82 8.195 2.586 1 96.38 14 GLY B N 1
ATOM 3039 C CA . GLY B 1 14 ? -8.273 7.582 3.824 1 96.38 14 GLY B CA 1
ATOM 3040 C C . GLY B 1 14 ? -8.773 6.16 3.643 1 96.38 14 GLY B C 1
ATOM 3041 O O . GLY B 1 14 ? -9.398 5.598 4.539 1 96.38 14 GLY B O 1
ATOM 3042 N N . GLY B 1 15 ? -8.414 5.613 2.484 1 92.81 15 GLY B N 1
ATOM 3043 C CA . GLY B 1 15 ? -9 4.328 2.143 1 92.81 15 GLY B CA 1
ATOM 3044 C C . GLY B 1 15 ? -10.438 4.438 1.671 1 92.81 15 GLY B C 1
ATOM 3045 O O . GLY B 1 15 ? -10.977 5.539 1.559 1 92.81 15 GLY B O 1
ATOM 3046 N N . PRO B 1 16 ? -11.016 3.275 1.271 1 93.94 16 PRO B N 1
ATOM 3047 C CA . PRO B 1 16 ? -10.422 1.938 1.315 1 93.94 16 PRO B CA 1
ATOM 3048 C C . PRO B 1 16 ? -9.453 1.683 0.162 1 93.94 16 PRO B C 1
ATOM 3050 O O . PRO B 1 16 ? -8.875 0.6 0.07 1 93.94 16 PRO B O 1
ATOM 3053 N N . VAL B 1 17 ? -9.273 2.674 -0.704 1 95.12 17 VAL B N 1
ATOM 3054 C CA . VAL B 1 17 ? -8.289 2.523 -1.774 1 95.12 17 VAL B CA 1
ATOM 3055 C C . VAL B 1 17 ? -6.879 2.553 -1.191 1 95.12 17 VAL B C 1
ATOM 3057 O O . VAL B 1 17 ? -6.512 3.496 -0.49 1 95.12 17 VAL B O 1
ATOM 3060 N N . ASP B 1 18 ? -6.156 1.548 -1.414 1 97.5 18 ASP B N 1
ATOM 3061 C CA . ASP B 1 18 ? -4.789 1.401 -0.916 1 97.5 18 ASP B CA 1
ATOM 3062 C C . ASP B 1 18 ? -3.779 1.976 -1.906 1 97.5 18 ASP B C 1
ATOM 3064 O O . ASP B 1 18 ? -4.137 2.326 -3.033 1 97.5 18 ASP B O 1
ATOM 3068 N N . GLY B 1 19 ? -2.525 2.139 -1.452 1 95.94 19 GLY B N 1
ATOM 3069 C CA . GLY B 1 19 ? -1.43 2.514 -2.332 1 95.94 19 GLY B CA 1
ATOM 3070 C C . GLY B 1 19 ? -1.038 3.973 -2.209 1 95.94 19 GLY B C 1
ATOM 3071 O O . GLY B 1 19 ? 0.057 4.363 -2.617 1 95.94 19 GLY B O 1
ATOM 3072 N N . ASN B 1 20 ? -1.947 4.746 -1.666 1 97.56 20 ASN B N 1
ATOM 3073 C CA . ASN B 1 20 ? -1.669 6.172 -1.531 1 97.56 20 ASN B CA 1
ATOM 3074 C C . ASN B 1 20 ? -2.279 6.746 -0.256 1 97.56 20 ASN B C 1
ATOM 3076 O O . ASN B 1 20 ? -2.854 7.836 -0.272 1 97.56 20 ASN B O 1
ATOM 3080 N N . THR B 1 21 ? -2.189 6 0.807 1 98.56 21 THR B N 1
ATOM 3081 C CA . THR B 1 21 ? -2.701 6.457 2.094 1 98.56 21 THR B CA 1
ATOM 3082 C C . THR B 1 21 ? -1.707 7.395 2.768 1 98.56 21 THR B C 1
ATOM 3084 O O . THR B 1 21 ? -0.627 7.652 2.232 1 98.56 21 THR B O 1
ATOM 3087 N N . GLN B 1 22 ? -2.012 7.949 3.811 1 98.75 22 GLN B N 1
ATOM 3088 C CA . GLN B 1 22 ? -1.401 9.156 4.355 1 98.75 22 GLN B CA 1
ATOM 3089 C C . GLN B 1 22 ? 0.094 8.961 4.586 1 98.75 22 GLN B C 1
ATOM 3091 O O . GLN B 1 22 ? 0.503 8.047 5.301 1 98.75 22 GLN B O 1
ATOM 3096 N N . SER B 1 23 ? 0.858 9.766 3.969 1 98.88 23 SER B N 1
ATOM 3097 C CA . SER B 1 23 ? 2.301 9.922 4.117 1 98.88 23 SER B CA 1
ATOM 3098 C C . SER B 1 23 ? 2.768 11.258 3.545 1 98.88 23 SER B C 1
ATOM 3100 O O . SER B 1 23 ? 2.602 11.523 2.352 1 98.88 23 SER B O 1
ATOM 3102 N N . PHE B 1 24 ? 3.35 12.141 4.371 1 98.94 24 PHE B N 1
ATOM 3103 C CA . PHE B 1 24 ? 3.82 13.453 3.945 1 98.94 24 PHE B CA 1
ATOM 3104 C C . PHE B 1 24 ? 5.328 13.578 4.129 1 98.94 24 PHE B C 1
ATOM 3106 O O . PHE B 1 24 ? 5.836 13.469 5.246 1 98.94 24 PHE B O 1
ATOM 3113 N N . MET B 1 25 ? 6.047 13.734 3.045 1 98.88 25 MET B N 1
ATOM 3114 C CA . MET B 1 25 ? 7.477 14.023 3.105 1 98.88 25 MET B CA 1
ATOM 3115 C C . MET B 1 25 ? 7.723 15.523 3.285 1 98.88 25 MET B C 1
ATOM 3117 O O . MET B 1 25 ? 7.312 16.328 2.447 1 98.88 25 MET B O 1
ATOM 3121 N N . ILE B 1 26 ? 8.359 15.906 4.395 1 98.81 26 ILE B N 1
ATOM 3122 C CA . ILE B 1 26 ? 8.492 17.312 4.766 1 98.81 26 ILE B CA 1
ATOM 3123 C C . ILE B 1 26 ? 9.969 17.672 4.898 1 98.81 26 ILE B C 1
ATOM 3125 O O . ILE B 1 26 ? 10.758 16.906 5.453 1 98.81 26 ILE B O 1
ATOM 3129 N N . ARG B 1 27 ? 10.297 18.797 4.41 1 98 27 ARG B N 1
ATOM 3130 C CA . ARG B 1 27 ? 11.656 19.328 4.492 1 98 27 ARG B CA 1
ATOM 3131 C C . ARG B 1 27 ? 11.664 20.844 4.352 1 98 27 ARG B C 1
ATOM 3133 O O . ARG B 1 27 ? 10.656 21.453 3.965 1 98 27 ARG B O 1
ATOM 3140 N N . PRO B 1 28 ? 12.781 21.531 4.73 1 97.25 28 PRO B N 1
ATOM 3141 C CA . PRO B 1 28 ? 12.867 22.953 4.438 1 97.25 28 PRO B CA 1
ATOM 3142 C C . PRO B 1 28 ? 12.898 23.25 2.941 1 97.25 28 PRO B C 1
ATOM 3144 O O . PRO B 1 28 ? 13.617 22.594 2.193 1 97.25 28 PRO B O 1
ATOM 3147 N N . ALA B 1 29 ? 12.117 24.172 2.566 1 95.25 29 ALA B N 1
ATOM 3148 C CA . ALA B 1 29 ? 12.125 24.547 1.156 1 95.25 29 ALA B CA 1
ATOM 3149 C C . ALA B 1 29 ? 13.516 25 0.717 1 95.25 29 ALA B C 1
ATOM 3151 O O . ALA B 1 29 ? 14.219 25.672 1.472 1 95.25 29 ALA B O 1
ATOM 3152 N N . ARG B 1 30 ? 14.023 24.562 -0.429 1 89.25 30 ARG B N 1
ATOM 3153 C CA . ARG B 1 30 ? 15.258 24.984 -1.082 1 89.25 30 ARG B CA 1
ATOM 3154 C C . ARG B 1 30 ? 16.484 24.484 -0.325 1 89.25 30 ARG B C 1
ATOM 3156 O O . ARG B 1 30 ? 17.578 25.031 -0.456 1 89.25 30 ARG B O 1
ATOM 3163 N N . ALA B 1 31 ? 16.203 23.531 0.559 1 93.38 31 ALA B N 1
ATOM 3164 C CA . ALA B 1 31 ? 17.344 22.891 1.183 1 93.38 31 ALA B CA 1
ATOM 3165 C C . ALA B 1 31 ? 18.312 22.344 0.129 1 93.38 31 ALA B C 1
ATOM 3167 O O . ALA B 1 31 ? 17.891 21.984 -0.972 1 93.38 31 ALA B O 1
ATOM 3168 N N . ARG B 1 32 ? 19.578 22.25 0.458 1 93.5 32 ARG B N 1
ATOM 3169 C CA . ARG B 1 32 ? 20.609 21.875 -0.51 1 93.5 32 ARG B CA 1
ATOM 3170 C C . ARG B 1 32 ? 21.031 20.422 -0.318 1 93.5 32 ARG B C 1
ATOM 3172 O O . ARG B 1 32 ? 22.125 20.031 -0.753 1 93.5 32 ARG B O 1
ATOM 3179 N N . ASP B 1 33 ? 20.25 19.609 0.445 1 95.19 33 ASP B N 1
ATOM 3180 C CA . ASP B 1 33 ? 20.453 18.172 0.637 1 95.19 33 ASP B CA 1
ATOM 3181 C C . ASP B 1 33 ? 19.156 17.406 0.457 1 95.19 33 ASP B C 1
ATOM 3183 O O . ASP B 1 33 ? 18.141 17.984 0.061 1 95.19 33 ASP B O 1
ATOM 3187 N N . LEU B 1 34 ? 19.234 16.125 0.687 1 95.81 34 LEU B N 1
ATOM 3188 C CA . LEU B 1 34 ? 18.062 15.297 0.436 1 95.81 34 LEU B CA 1
ATOM 3189 C C . LEU B 1 34 ? 17.328 14.984 1.735 1 95.81 34 LEU B C 1
ATOM 3191 O O . LEU B 1 34 ? 16.344 14.258 1.732 1 95.81 34 LEU B O 1
ATOM 3195 N N . ASN B 1 35 ? 17.734 15.578 2.865 1 96.56 35 ASN B N 1
ATOM 3196 C CA . ASN B 1 35 ? 17.172 15.227 4.164 1 96.56 35 ASN B CA 1
ATOM 3197 C C . ASN B 1 35 ? 15.695 15.594 4.258 1 96.56 35 ASN B C 1
ATOM 3199 O O . ASN B 1 35 ? 15.297 16.688 3.85 1 96.56 35 ASN B O 1
ATOM 3203 N N . ALA B 1 36 ? 14.961 14.672 4.742 1 97.69 36 ALA B N 1
ATOM 3204 C CA . ALA B 1 36 ? 13.523 14.875 4.938 1 97.69 36 ALA B CA 1
ATOM 3205 C C . ALA B 1 36 ? 13 14.023 6.09 1 97.69 36 ALA B C 1
ATOM 3207 O O . ALA B 1 36 ? 13.68 13.094 6.543 1 97.69 36 ALA B O 1
ATOM 3208 N N . VAL B 1 37 ? 11.906 14.398 6.617 1 98.56 37 VAL B N 1
ATOM 3209 C CA . VAL B 1 37 ? 11.148 13.555 7.539 1 98.56 37 VAL B CA 1
ATOM 3210 C C . VAL B 1 37 ? 9.773 13.234 6.941 1 98.56 37 VAL B C 1
ATOM 3212 O O . VAL B 1 37 ? 9.305 13.945 6.051 1 98.56 37 VAL B O 1
ATOM 3215 N N . CYS B 1 38 ? 9.242 12.172 7.391 1 98.88 38 CYS B N 1
ATOM 3216 C CA . CYS B 1 38 ? 7.875 11.852 7.004 1 98.88 38 CYS B CA 1
ATOM 3217 C C . CYS B 1 38 ? 6.957 11.836 8.219 1 98.88 38 CYS B C 1
ATOM 3219 O O . CYS B 1 38 ? 7.344 11.352 9.289 1 98.88 38 CYS B O 1
ATOM 3221 N N . ILE B 1 39 ? 5.848 12.438 8.047 1 98.94 39 ILE B N 1
ATOM 3222 C CA . ILE B 1 39 ? 4.777 12.164 9 1 98.94 39 ILE B CA 1
ATOM 3223 C C . ILE B 1 39 ? 3.854 11.086 8.438 1 98.94 39 ILE B C 1
ATOM 3225 O O . ILE B 1 39 ? 3.182 11.297 7.426 1 98.94 39 ILE B O 1
ATOM 3229 N N . ASP B 1 40 ? 3.867 9.953 9.07 1 98.88 40 ASP B N 1
ATOM 3230 C CA . ASP B 1 40 ? 3.242 8.695 8.664 1 98.88 40 ASP B CA 1
ATOM 3231 C C . ASP B 1 40 ? 3.963 8.078 7.469 1 98.88 40 ASP B C 1
ATOM 3233 O O . ASP B 1 40 ? 4.926 8.648 6.957 1 98.88 40 ASP B O 1
ATOM 3237 N N . GLY B 1 41 ? 3.676 6.852 7.191 1 98.81 41 GLY B N 1
ATOM 3238 C CA . GLY B 1 41 ? 4.297 6.059 6.141 1 98.81 41 GLY B CA 1
ATOM 3239 C C . GLY B 1 41 ? 3.318 5.148 5.422 1 98.81 41 GLY B C 1
ATOM 3240 O O . GLY B 1 41 ? 3.684 4.051 4.996 1 98.81 41 GLY B O 1
ATOM 3241 N N . GLY B 1 42 ? 2.059 5.793 5.203 1 85.38 42 GLY B N 1
ATOM 3242 C CA . GLY B 1 42 ? 1.285 4.695 4.645 1 85.38 42 GLY B CA 1
ATOM 3243 C C . GLY B 1 42 ? 1.118 4.785 3.139 1 85.38 42 GLY B C 1
ATOM 3244 O O . GLY B 1 42 ? 0.109 4.336 2.592 1 85.38 42 GLY B O 1
ATOM 3245 N N . ALA B 1 43 ? 1.918 5.477 2.514 1 98.12 43 ALA B N 1
ATOM 3246 C CA . ALA B 1 43 ? 2.482 5.445 1.167 1 98.12 43 ALA B CA 1
ATOM 3247 C C . ALA B 1 43 ? 3.994 5.656 1.201 1 98.12 43 ALA B C 1
ATOM 3249 O O . ALA B 1 43 ? 4.52 6.266 2.135 1 98.12 43 ALA B O 1
ATOM 3250 N N . GLY B 1 44 ? 4.789 5.027 0.26 1 97.31 44 GLY B N 1
ATOM 3251 C CA . GLY B 1 44 ? 6.242 5.094 0.295 1 97.31 44 GLY B CA 1
ATOM 3252 C C . GLY B 1 44 ? 6.871 5.109 -1.085 1 97.31 44 GLY B C 1
ATOM 3253 O O . GLY B 1 44 ? 6.551 5.961 -1.912 1 97.31 44 GLY B O 1
ATOM 3254 N N . LEU B 1 45 ? 7.73 4.164 -1.318 1 97.25 45 LEU B N 1
ATOM 3255 C CA . LEU B 1 45 ? 8.578 4.129 -2.504 1 97.25 45 LEU B CA 1
ATOM 3256 C C . LEU B 1 45 ? 7.738 4.102 -3.775 1 97.25 45 LEU B C 1
ATOM 3258 O O . LEU B 1 45 ? 8.133 4.664 -4.797 1 97.25 45 LEU B O 1
ATOM 3262 N N . GLY B 1 46 ? 6.625 3.398 -3.721 1 97.44 46 GLY B N 1
ATOM 3263 C CA . GLY B 1 46 ? 5.754 3.412 -4.887 1 97.44 46 GLY B CA 1
ATOM 3264 C C . GLY B 1 46 ? 5.332 4.809 -5.301 1 97.44 46 GLY B C 1
ATOM 3265 O O . GLY B 1 46 ? 5.371 5.148 -6.484 1 97.44 46 GLY B O 1
ATOM 3266 N N . GLN B 1 47 ? 4.949 5.605 -4.363 1 98.12 47 GLN B N 1
ATOM 3267 C CA . GLN B 1 47 ? 4.523 6.973 -4.645 1 98.12 47 GLN B CA 1
ATOM 3268 C C . GLN B 1 47 ? 5.723 7.875 -4.922 1 98.12 47 GLN B C 1
ATOM 3270 O O . GLN B 1 47 ? 5.629 8.812 -5.719 1 98.12 47 GLN B O 1
ATOM 3275 N N . ILE B 1 48 ? 6.867 7.586 -4.305 1 98.06 48 ILE B N 1
ATOM 3276 C CA . ILE B 1 48 ? 8.086 8.336 -4.594 1 98.06 48 ILE B CA 1
ATOM 3277 C C . ILE B 1 48 ? 8.461 8.148 -6.062 1 98.06 48 ILE B C 1
ATOM 3279 O O . ILE B 1 48 ? 8.781 9.117 -6.754 1 98.06 48 ILE B O 1
ATOM 3283 N N . VAL B 1 49 ? 8.383 6.957 -6.562 1 97 49 VAL B N 1
ATOM 3284 C CA . VAL B 1 49 ? 8.664 6.656 -7.961 1 97 49 VAL B CA 1
ATOM 3285 C C . VAL B 1 49 ? 7.719 7.445 -8.859 1 97 49 VAL B C 1
ATOM 3287 O O . VAL B 1 49 ? 8.148 8.062 -9.836 1 97 49 VAL B O 1
ATOM 3290 N N . LYS B 1 50 ? 6.48 7.449 -8.492 1 95.25 50 LYS B N 1
ATOM 3291 C CA . LYS B 1 50 ? 5.484 8.172 -9.281 1 95.25 50 LYS B CA 1
ATOM 3292 C C . LYS B 1 50 ? 5.77 9.672 -9.297 1 95.25 50 LYS B C 1
ATOM 3294 O O . LYS B 1 50 ? 5.609 10.328 -10.32 1 95.25 50 LYS B O 1
ATOM 3299 N N . CYS B 1 51 ? 6.141 10.164 -8.164 1 95.75 51 CYS B N 1
ATOM 3300 C CA . CYS B 1 51 ? 6.473 11.586 -8.078 1 95.75 51 CYS B CA 1
ATOM 3301 C C . CYS B 1 51 ? 7.668 11.922 -8.953 1 95.75 51 CYS B C 1
ATOM 3303 O O . CYS B 1 51 ? 7.684 12.961 -9.617 1 95.75 51 CYS B O 1
ATOM 3305 N N . VAL B 1 52 ? 8.672 11.055 -8.953 1 95.25 52 VAL B N 1
ATOM 3306 C CA . VAL B 1 52 ? 9.852 11.25 -9.789 1 95.25 52 VAL B CA 1
ATOM 3307 C C . VAL B 1 52 ? 9.445 11.266 -11.258 1 95.25 52 VAL B C 1
ATOM 3309 O O . VAL B 1 52 ? 9.922 12.102 -12.031 1 95.25 52 VAL B O 1
ATOM 3312 N N . LEU B 1 53 ? 8.539 10.398 -11.625 1 92.69 53 LEU B N 1
ATOM 3313 C CA . LEU B 1 53 ? 8.07 10.312 -13.008 1 92.69 53 LEU B CA 1
ATOM 3314 C C . LEU B 1 53 ? 7.348 11.586 -13.422 1 92.69 53 LEU B C 1
ATOM 3316 O O . LEU B 1 53 ? 7.418 12 -14.586 1 92.69 53 LEU B O 1
ATOM 3320 N N . ASN B 1 54 ? 6.645 12.117 -12.508 1 87.94 54 ASN B N 1
ATOM 3321 C CA . ASN B 1 54 ? 5.91 13.344 -12.781 1 87.94 54 ASN B CA 1
ATOM 3322 C C . ASN B 1 54 ? 6.855 14.516 -13.039 1 87.94 54 ASN B C 1
ATOM 3324 O O . ASN B 1 54 ? 6.441 15.547 -13.578 1 87.94 54 ASN B O 1
ATOM 3328 N N . ASN B 1 55 ? 8.055 14.359 -12.609 1 87.38 55 ASN B N 1
ATOM 3329 C CA . ASN B 1 55 ? 9.047 15.406 -12.852 1 87.38 55 ASN B CA 1
ATOM 3330 C C . ASN B 1 55 ? 9.664 15.273 -14.242 1 87.38 55 ASN B C 1
ATOM 3332 O O . ASN B 1 55 ? 10.133 16.25 -14.82 1 87.38 55 ASN B O 1
ATOM 3336 N N . VAL B 1 56 ? 9.656 13.789 -14.773 1 69.19 56 VAL B N 1
ATOM 3337 C CA . VAL B 1 56 ? 10.344 13.422 -16 1 69.19 56 VAL B CA 1
ATOM 3338 C C . VAL B 1 56 ? 9.586 13.992 -17.203 1 69.19 56 VAL B C 1
ATOM 3340 O O . VAL B 1 56 ? 8.375 13.805 -17.328 1 69.19 56 VAL B O 1
ATOM 3343 N N . GLY B 1 57 ? 9.57 14.953 -17.781 1 58.38 57 GLY B N 1
ATOM 3344 C CA . GLY B 1 57 ? 8.992 15.523 -18.984 1 58.38 57 GLY B CA 1
ATOM 3345 C C . GLY B 1 57 ? 9.242 17.016 -19.125 1 58.38 57 GLY B C 1
ATOM 3346 O O . GLY B 1 57 ? 9 17.594 -20.188 1 58.38 57 GLY B O 1
ATOM 3347 N N . GLY B 1 58 ? 9.641 17.672 -18.094 1 54.84 58 GLY B N 1
ATOM 3348 C CA . GLY B 1 58 ? 9.594 19.078 -18.453 1 54.84 58 GLY B CA 1
ATOM 3349 C C . GLY B 1 58 ? 10.789 19.875 -17.953 1 54.84 58 GLY B C 1
ATOM 3350 O O . GLY B 1 58 ? 11.328 19.578 -16.875 1 54.84 58 GLY B O 1
ATOM 3351 N N . GLU B 1 59 ? 11.617 20.391 -18.797 1 57.84 59 GLU B N 1
ATOM 3352 C CA . GLU B 1 59 ? 12.562 21.438 -18.422 1 57.84 59 GLU B CA 1
ATOM 3353 C C . GLU B 1 59 ? 11.922 22.422 -17.453 1 57.84 59 GLU B C 1
ATOM 3355 O O . GLU B 1 59 ? 12.617 23 -16.609 1 57.84 59 GLU B O 1
ATOM 3360 N N . GLU B 1 60 ? 10.578 22.406 -17.578 1 66.5 60 GLU B N 1
ATOM 3361 C CA . GLU B 1 60 ? 9.844 23.328 -16.734 1 66.5 60 GLU B CA 1
ATOM 3362 C C . GLU B 1 60 ? 8.742 22.609 -15.953 1 66.5 60 GLU B C 1
ATOM 3364 O O . GLU B 1 60 ? 8.188 21.609 -16.422 1 66.5 60 GLU B O 1
ATOM 3369 N N . SER B 1 61 ? 8.602 22.953 -14.727 1 77 61 SER B N 1
ATOM 3370 C CA . SER B 1 61 ? 7.488 22.484 -13.914 1 77 61 SER B CA 1
ATOM 3371 C C . SER B 1 61 ? 6.16 22.656 -14.641 1 77 61 SER B C 1
ATOM 3373 O O . SER B 1 61 ? 5.977 23.625 -15.383 1 77 61 SER B O 1
ATOM 3375 N N . LEU B 1 62 ? 5.332 21.656 -14.523 1 87.44 62 LEU B N 1
ATOM 3376 C CA . LEU B 1 62 ? 4 21.781 -15.102 1 87.44 62 LEU B CA 1
ATOM 3377 C C . LEU B 1 62 ? 3.318 23.062 -14.641 1 87.44 62 LEU B C 1
ATOM 3379 O O . LEU B 1 62 ? 3.416 23.438 -13.469 1 87.44 62 LEU B O 1
ATOM 3383 N N . LYS B 1 63 ? 2.75 23.797 -15.703 1 90.62 63 LYS B N 1
ATOM 3384 C CA . LYS B 1 63 ? 1.904 24.938 -15.336 1 90.62 63 LYS B CA 1
ATOM 3385 C C . LYS B 1 63 ? 0.649 24.469 -14.609 1 90.62 63 LYS B C 1
ATOM 3387 O O . LYS B 1 63 ? 0.17 23.344 -14.836 1 90.62 63 LYS B O 1
ATOM 3392 N N . ARG B 1 64 ? 0.212 25.203 -13.641 1 91.81 64 ARG B N 1
ATOM 3393 C CA . ARG B 1 64 ? -0.929 24.859 -12.797 1 91.81 64 ARG B CA 1
ATOM 3394 C C . ARG B 1 64 ? -2.107 24.375 -13.633 1 91.81 64 ARG B C 1
ATOM 3396 O O . ARG B 1 64 ? -2.793 23.422 -13.258 1 91.81 64 ARG B O 1
ATOM 3403 N N . ASP B 1 65 ? -2.393 25.016 -14.75 1 92.75 65 ASP B N 1
ATOM 3404 C CA . ASP B 1 65 ? -3.539 24.688 -15.586 1 92.75 65 ASP B CA 1
ATOM 3405 C C . ASP B 1 65 ? -3.367 23.312 -16.234 1 92.75 65 ASP B C 1
ATOM 3407 O O . ASP B 1 65 ? -4.328 22.734 -16.75 1 92.75 65 ASP B O 1
ATOM 3411 N N . GLU B 1 66 ? -2.188 22.75 -16.219 1 93.94 66 GLU B N 1
ATOM 3412 C CA . GLU B 1 66 ? -1.896 21.438 -16.781 1 93.94 66 GLU B CA 1
ATOM 3413 C C . GLU B 1 66 ? -1.956 20.359 -15.719 1 93.94 66 GLU B C 1
ATOM 3415 O O . GLU B 1 66 ? -1.985 19.172 -16.031 1 93.94 66 GLU B O 1
ATOM 3420 N N . MET B 1 67 ? -2.016 20.781 -14.492 1 95.44 67 MET B N 1
ATOM 3421 C CA . MET B 1 67 ? -1.983 19.828 -13.375 1 95.44 67 MET B CA 1
ATOM 3422 C C . MET B 1 67 ? -3.328 19.125 -13.219 1 95.44 67 MET B C 1
ATOM 3424 O O . MET B 1 67 ? -4.379 19.766 -13.328 1 95.44 67 MET B O 1
ATOM 3428 N N . ARG B 1 68 ? -3.189 17.797 -13.102 1 96.5 68 ARG B N 1
ATOM 3429 C CA . ARG B 1 68 ? -4.387 16.969 -13 1 96.5 68 ARG B CA 1
ATOM 3430 C C . ARG B 1 68 ? -4.379 16.141 -11.727 1 96.5 68 ARG B C 1
ATOM 3432 O O . ARG B 1 68 ? -3.314 15.789 -11.219 1 96.5 68 ARG B O 1
ATOM 3439 N N . VAL B 1 69 ? -5.555 15.867 -11.258 1 97.56 69 VAL B N 1
ATOM 3440 C CA . VAL B 1 69 ? -5.773 15.055 -10.07 1 97.56 69 VAL B CA 1
ATOM 3441 C C . VAL B 1 69 ? -6.527 13.773 -10.445 1 97.56 69 VAL B C 1
ATOM 3443 O O . VAL B 1 69 ? -7.539 13.828 -11.148 1 97.56 69 VAL B O 1
ATOM 3446 N N . GLU B 1 70 ? -5.988 12.641 -10.086 1 96.5 70 GLU B N 1
ATOM 3447 C CA . GLU B 1 70 ? -6.742 11.398 -10.219 1 96.5 70 GLU B CA 1
ATOM 3448 C C . GLU B 1 70 ? -7.984 11.406 -9.336 1 96.5 70 GLU B C 1
ATOM 3450 O O . GLU B 1 70 ? -7.883 11.391 -8.109 1 96.5 70 GLU B O 1
ATOM 3455 N N . SER B 1 71 ? -9.141 11.422 -9.969 1 97.44 71 SER B N 1
ATOM 3456 C CA . SER B 1 71 ? -10.422 11.453 -9.258 1 97.44 71 SER B CA 1
ATOM 3457 C C . SER B 1 71 ? -11.117 10.102 -9.312 1 97.44 71 SER B C 1
ATOM 3459 O O . SER B 1 71 ? -11.164 9.375 -8.32 1 97.44 71 SER B O 1
ATOM 3461 N N . PHE B 1 72 ? -11.531 9.656 -10.555 1 96.81 72 PHE B N 1
ATOM 3462 C CA . PHE B 1 72 ? -12.109 8.359 -10.867 1 96.81 72 PHE B CA 1
ATOM 3463 C C . PHE B 1 72 ? -13.617 8.359 -10.602 1 96.81 72 PHE B C 1
ATOM 3465 O O . PHE B 1 72 ? -14.227 7.297 -10.453 1 96.81 72 PHE B O 1
ATOM 3472 N N . TYR B 1 73 ? -14.234 9.555 -10.484 1 96.69 73 TYR B N 1
ATOM 3473 C CA . TYR B 1 73 ? -15.664 9.703 -10.258 1 96.69 73 TYR B CA 1
ATOM 3474 C C . TYR B 1 73 ? -16.344 10.297 -11.484 1 96.69 73 TYR B C 1
ATOM 3476 O O . TYR B 1 73 ? -16.359 9.688 -12.555 1 96.69 73 TYR B O 1
ATOM 3484 N N . GLU B 1 74 ? -16.797 11.547 -11.43 1 96.75 74 GLU B N 1
ATOM 3485 C CA . GLU B 1 74 ? -17.406 12.141 -12.617 1 96.75 74 GLU B CA 1
ATOM 3486 C C . GLU B 1 74 ? -16.438 12.125 -13.797 1 96.75 74 GLU B C 1
ATOM 3488 O O . GLU B 1 74 ? -16.859 11.898 -14.938 1 96.75 74 GLU B O 1
ATOM 3493 N N . ASN B 1 75 ? -15.273 12.43 -13.516 1 96.06 75 ASN B N 1
ATOM 3494 C CA . ASN B 1 75 ? -14.141 12.305 -14.438 1 96.06 75 ASN B CA 1
ATOM 3495 C C . ASN B 1 75 ? -12.984 11.547 -13.797 1 96.06 75 ASN B C 1
ATOM 3497 O O . ASN B 1 75 ? -12.773 11.641 -12.586 1 96.06 75 ASN B O 1
ATOM 3501 N N . ASP B 1 76 ? -12.289 10.812 -14.578 1 96.38 76 ASP B N 1
ATOM 3502 C CA . ASP B 1 76 ? -11.141 10.102 -14.031 1 96.38 76 ASP B CA 1
ATOM 3503 C C . ASP B 1 76 ? -10.055 11.078 -13.586 1 96.38 76 ASP B C 1
ATOM 3505 O O . ASP B 1 76 ? -9.328 10.812 -12.625 1 96.38 76 ASP B O 1
ATOM 3509 N N . PHE B 1 77 ? -9.969 12.195 -14.32 1 97 77 PHE B N 1
ATOM 3510 C CA . PHE B 1 77 ? -9 13.242 -14 1 97 77 PHE B CA 1
ATOM 3511 C C . PHE B 1 77 ? -9.68 14.602 -13.922 1 97 77 PHE B C 1
ATOM 3513 O O . PHE B 1 77 ? -10.57 14.914 -14.719 1 97 77 PHE B O 1
ATOM 3520 N N . GLU B 1 78 ? -9.305 15.383 -12.906 1 97.94 78 GLU B N 1
ATOM 3521 C CA . GLU B 1 78 ? -9.836 16.719 -12.68 1 97.94 78 GLU B CA 1
ATOM 3522 C C . GLU B 1 78 ? -8.727 17.75 -12.609 1 97.94 78 GLU B C 1
ATOM 3524 O O . GLU B 1 78 ? -7.562 17.406 -12.375 1 97.94 78 GLU B O 1
ATOM 3529 N N . SER B 1 79 ? -9.109 18.984 -12.805 1 97.94 79 SER B N 1
ATOM 3530 C CA . SER B 1 79 ? -8.141 20.078 -12.672 1 97.94 79 SER B CA 1
ATOM 3531 C C . SER B 1 79 ? -7.715 20.25 -11.219 1 97.94 79 SER B C 1
ATOM 3533 O O . SER B 1 79 ? -8.539 20.172 -10.305 1 97.94 79 SER B O 1
ATOM 3535 N N . ILE B 1 80 ? -6.43 20.547 -11.023 1 98.06 80 ILE B N 1
ATOM 3536 C CA . ILE B 1 80 ? -5.883 20.781 -9.688 1 98.06 80 ILE B CA 1
ATOM 3537 C C . ILE B 1 80 ? -6.578 21.969 -9.039 1 98.06 80 ILE B C 1
ATOM 3539 O O . ILE B 1 80 ? -6.68 22.047 -7.812 1 98.06 80 ILE B O 1
ATOM 3543 N N . ASP B 1 81 ? -7.191 22.844 -9.797 1 97.69 81 ASP B N 1
ATOM 3544 C CA . ASP B 1 81 ? -7.793 24.078 -9.312 1 97.69 81 ASP B CA 1
ATOM 3545 C C . ASP B 1 81 ? -9.055 23.797 -8.492 1 97.69 81 ASP B C 1
ATOM 3547 O O . ASP B 1 81 ? -9.477 24.625 -7.688 1 97.69 81 ASP B O 1
ATOM 3551 N N . LEU B 1 82 ? -9.609 22.641 -8.711 1 98.38 82 LEU B N 1
ATOM 3552 C CA . LEU B 1 82 ? -10.797 22.281 -7.957 1 98.38 82 LEU B CA 1
ATOM 3553 C C . LEU B 1 82 ? -10.438 21.844 -6.539 1 98.38 82 LEU B C 1
ATOM 3555 O O . LEU B 1 82 ? -11.297 21.797 -5.656 1 98.38 82 LEU B O 1
ATOM 3559 N N . TYR B 1 83 ? -9.156 21.531 -6.301 1 98.75 83 TYR B N 1
ATOM 3560 C CA . TYR B 1 83 ? -8.75 20.891 -5.059 1 98.75 83 TYR B CA 1
ATOM 3561 C C . TYR B 1 83 ? -7.891 21.828 -4.211 1 98.75 83 TYR B C 1
ATOM 3563 O O . TYR B 1 83 ? -7.824 21.672 -2.988 1 98.75 83 TYR B O 1
ATOM 3571 N N . VAL B 1 84 ? -7.191 22.672 -4.867 1 98.62 84 VAL B N 1
ATOM 3572 C CA . VAL B 1 84 ? -6.191 23.469 -4.164 1 98.62 84 VAL B CA 1
ATOM 3573 C C . VAL B 1 84 ? -6.484 24.953 -4.367 1 98.62 84 VAL B C 1
ATOM 3575 O O . VAL B 1 84 ? -6.684 25.406 -5.496 1 98.62 84 VAL B O 1
ATOM 3578 N N . ASP B 1 85 ? -6.488 25.703 -3.264 1 97.38 85 ASP B N 1
ATOM 3579 C CA . ASP B 1 85 ? -6.715 27.141 -3.305 1 97.38 85 ASP B CA 1
ATOM 3580 C C . ASP B 1 85 ? -5.723 27.828 -4.242 1 97.38 85 ASP B C 1
ATOM 3582 O O . ASP B 1 85 ? -4.539 27.469 -4.266 1 97.38 85 ASP B O 1
ATOM 3586 N N . GLU B 1 86 ? -6.141 28.844 -4.938 1 95.44 86 GLU B N 1
ATOM 3587 C CA . GLU B 1 86 ? -5.352 29.516 -5.973 1 95.44 86 GLU B CA 1
ATOM 3588 C C . GLU B 1 86 ? -4.129 30.203 -5.375 1 95.44 86 GLU B C 1
ATOM 3590 O O . GLU B 1 86 ? -3.115 30.375 -6.055 1 95.44 86 GLU B O 1
ATOM 3595 N N . ASP B 1 87 ? -4.16 30.516 -4.137 1 94 87 ASP B N 1
ATOM 3596 C CA . ASP B 1 87 ? -3.09 31.281 -3.51 1 94 87 ASP B CA 1
ATOM 3597 C C . ASP B 1 87 ? -2.02 30.359 -2.928 1 94 87 ASP B C 1
ATOM 3599 O O . ASP B 1 87 ? -0.977 30.828 -2.465 1 94 87 ASP B O 1
ATOM 3603 N N . LEU B 1 88 ? -2.312 29.094 -2.926 1 95.75 88 LEU B N 1
ATOM 3604 C CA . LEU B 1 88 ? -1.325 28.141 -2.416 1 95.75 88 LEU B CA 1
ATOM 3605 C C . LEU B 1 88 ? -0.359 27.719 -3.518 1 95.75 88 LEU B C 1
ATOM 3607 O O . LEU B 1 88 ? -0.786 27.281 -4.59 1 95.75 88 LEU B O 1
ATOM 3611 N N . THR B 1 89 ? 0.929 27.844 -3.27 1 94.81 89 THR B N 1
ATOM 3612 C CA . THR B 1 89 ? 1.956 27.469 -4.234 1 94.81 89 THR B CA 1
ATOM 3613 C C . THR B 1 89 ? 2.203 25.969 -4.195 1 94.81 89 THR B C 1
ATOM 3615 O O . THR B 1 89 ? 2.49 25.406 -3.135 1 94.81 89 THR B O 1
ATOM 3618 N N . ILE B 1 90 ? 2.076 25.297 -5.352 1 96 90 ILE B N 1
ATOM 3619 C CA . ILE B 1 90 ? 2.316 23.859 -5.438 1 96 90 ILE B CA 1
ATOM 3620 C C . ILE B 1 90 ? 3.16 23.547 -6.672 1 96 90 ILE B C 1
ATOM 3622 O O . ILE B 1 90 ? 3.258 24.375 -7.586 1 96 90 ILE B O 1
ATOM 3626 N N . GLU B 1 91 ? 3.812 22.422 -6.719 1 94.69 91 GLU B N 1
ATOM 3627 C CA . GLU B 1 91 ? 4.523 21.859 -7.863 1 94.69 91 GLU B CA 1
ATOM 3628 C C . GLU B 1 91 ? 4.16 20.391 -8.07 1 94.69 91 GLU B C 1
ATOM 3630 O O . GLU B 1 91 ? 3.914 19.656 -7.105 1 94.69 91 GLU B O 1
ATOM 3635 N N . ALA B 1 92 ? 4.035 20 -9.359 1 95.31 92 ALA B N 1
ATOM 3636 C CA . ALA B 1 92 ? 3.832 18.594 -9.656 1 95.31 92 ALA B CA 1
ATOM 3637 C C . ALA B 1 92 ? 5.09 17.781 -9.367 1 95.31 92 ALA B C 1
ATOM 3639 O O . ALA B 1 92 ? 6.195 18.188 -9.742 1 95.31 92 ALA B O 1
ATOM 3640 N N . GLY B 1 93 ? 4.887 16.672 -8.711 1 95.56 93 GLY B N 1
ATOM 3641 C CA . GLY B 1 93 ? 6.043 15.891 -8.297 1 95.56 93 GLY B CA 1
ATOM 3642 C C . GLY B 1 93 ? 6.824 16.531 -7.164 1 95.56 93 GLY B C 1
ATOM 3643 O O . GLY B 1 93 ? 6.234 17.109 -6.246 1 95.56 93 GLY B O 1
ATOM 3644 N N . PHE B 1 94 ? 8.102 16.234 -7.137 1 96.25 94 PHE B N 1
ATOM 3645 C CA . PHE B 1 94 ? 9.016 16.844 -6.18 1 96.25 94 PHE B CA 1
ATOM 3646 C C . PHE B 1 94 ? 9.367 18.266 -6.609 1 96.25 94 PHE B C 1
ATOM 3648 O O . PHE B 1 94 ? 9.219 18.625 -7.777 1 96.25 94 PHE B O 1
ATOM 3655 N N . SER B 1 95 ? 9.773 19.078 -5.645 1 94.06 95 SER B N 1
ATOM 3656 C CA . SER B 1 95 ? 10.305 20.375 -6.02 1 94.06 95 SER B CA 1
ATOM 3657 C C . SER B 1 95 ? 11.508 20.234 -6.941 1 94.06 95 SER B C 1
ATOM 3659 O O . SER B 1 95 ? 12.219 19.234 -6.898 1 94.06 95 SER B O 1
ATOM 3661 N N . ARG B 1 96 ? 11.742 21.219 -7.754 1 90.44 96 ARG B N 1
ATOM 3662 C CA . ARG B 1 96 ? 12.859 21.172 -8.703 1 90.44 96 ARG B CA 1
ATOM 3663 C C . ARG B 1 96 ? 14.18 20.953 -7.977 1 90.44 96 ARG B C 1
ATOM 3665 O O . ARG B 1 96 ? 15.039 20.203 -8.445 1 90.44 96 ARG B O 1
ATOM 3672 N N . GLY B 1 97 ? 14.336 21.594 -6.844 1 90.38 97 GLY B N 1
ATOM 3673 C CA . GLY B 1 97 ? 15.562 21.484 -6.078 1 90.38 97 GLY B CA 1
ATOM 3674 C C . GLY B 1 97 ? 15.875 20.062 -5.656 1 90.38 97 GLY B C 1
ATOM 3675 O O . GLY B 1 97 ? 16.969 19.562 -5.914 1 90.38 97 GLY B O 1
ATOM 3676 N N . ILE B 1 98 ? 14.953 19.406 -5.047 1 94.12 98 ILE B N 1
ATOM 3677 C CA . ILE B 1 98 ? 15.211 18.078 -4.523 1 94.12 98 ILE B CA 1
ATOM 3678 C C . ILE B 1 98 ? 15.281 17.078 -5.672 1 94.12 98 ILE B C 1
ATOM 3680 O O . ILE B 1 98 ? 16.047 16.109 -5.625 1 94.12 98 ILE B O 1
ATOM 3684 N N . TYR B 1 99 ? 14.547 17.297 -6.711 1 94.19 99 TYR B N 1
ATOM 3685 C CA . TYR B 1 99 ? 14.625 16.422 -7.879 1 94.19 99 TYR B CA 1
ATOM 3686 C C . TYR B 1 99 ? 16.016 16.469 -8.492 1 94.19 99 TYR B C 1
ATOM 3688 O O . TYR B 1 99 ? 16.578 15.422 -8.828 1 94.19 99 TYR B O 1
ATOM 3696 N N . ASP B 1 100 ? 16.5 17.688 -8.664 1 93.19 100 ASP B N 1
ATOM 3697 C CA . ASP B 1 100 ? 17.828 17.844 -9.242 1 93.19 100 ASP B CA 1
ATOM 3698 C C . ASP B 1 100 ? 18.891 17.156 -8.375 1 93.19 100 ASP B C 1
ATOM 3700 O O . ASP B 1 100 ? 19.781 16.484 -8.891 1 93.19 100 ASP B O 1
ATOM 3704 N N . LEU B 1 101 ? 18.766 17.312 -7.09 1 94.31 101 LEU B N 1
ATOM 3705 C CA . LEU B 1 101 ? 19.703 16.672 -6.164 1 94.31 101 LEU B CA 1
ATOM 3706 C C . LEU B 1 101 ? 19.609 15.156 -6.273 1 94.31 101 LEU B C 1
ATOM 3708 O O . LEU B 1 101 ? 20.641 14.477 -6.27 1 94.31 101 LEU B O 1
ATOM 3712 N N . SER B 1 102 ? 18.375 14.641 -6.34 1 93.56 102 SER B N 1
ATOM 3713 C CA . SER B 1 102 ? 18.172 13.195 -6.402 1 93.56 102 SER B CA 1
ATOM 3714 C C . SER B 1 102 ? 18.656 12.625 -7.734 1 93.56 102 SER B C 1
ATOM 3716 O O . SER B 1 102 ? 18.969 11.438 -7.828 1 93.56 102 SER B O 1
ATOM 3718 N N . SER B 1 103 ? 18.719 13.453 -8.758 1 92.31 103 SER B N 1
ATOM 3719 C CA . SER B 1 103 ? 19.078 13.031 -10.109 1 92.31 103 SER B CA 1
ATOM 3720 C C . SER B 1 103 ? 20.594 13.047 -10.305 1 92.31 103 SER B C 1
ATOM 3722 O O . SER B 1 103 ? 21.109 12.398 -11.219 1 92.31 103 SER B O 1
ATOM 3724 N N . ALA B 1 104 ? 21.219 13.82 -9.484 1 92.06 104 ALA B N 1
ATOM 3725 C CA . ALA B 1 104 ? 22.672 13.977 -9.641 1 92.06 104 ALA B CA 1
ATOM 3726 C C . ALA B 1 104 ? 23.375 12.633 -9.531 1 92.06 104 ALA B C 1
ATOM 3728 O O . ALA B 1 104 ? 23.328 11.977 -8.492 1 92.06 104 ALA B O 1
ATOM 3729 N N . GLY B 1 105 ? 24.016 12.148 -10.633 1 91.12 105 GLY B N 1
ATOM 3730 C CA . GLY B 1 105 ? 24.812 10.938 -10.641 1 91.12 105 GLY B CA 1
ATOM 3731 C C . GLY B 1 105 ? 23.984 9.672 -10.773 1 91.12 105 GLY B C 1
ATOM 3732 O O . GLY B 1 105 ? 24.484 8.57 -10.539 1 91.12 105 GLY B O 1
ATOM 3733 N N . ARG B 1 106 ? 22.766 9.867 -10.977 1 92.12 106 ARG B N 1
ATOM 3734 C CA . ARG B 1 106 ? 21.875 8.711 -11.078 1 92.12 106 ARG B CA 1
ATOM 3735 C C . ARG B 1 106 ? 21.172 8.68 -12.43 1 92.12 106 ARG B C 1
ATOM 3737 O O . ARG B 1 106 ? 20.766 9.719 -12.953 1 92.12 106 ARG B O 1
ATOM 3744 N N . SER B 1 107 ? 20.969 7.426 -12.914 1 89.69 107 SER B N 1
ATOM 3745 C CA . SER B 1 107 ? 20.656 7.312 -14.336 1 89.69 107 SER B CA 1
ATOM 3746 C C . SER B 1 107 ? 19.188 6.961 -14.547 1 89.69 107 SER B C 1
ATOM 3748 O O . SER B 1 107 ? 18.656 7.141 -15.648 1 89.69 107 SER B O 1
ATOM 3750 N N . ASN B 1 108 ? 18.594 6.402 -13.523 1 94.5 108 ASN B N 1
ATOM 3751 C CA . ASN B 1 108 ? 17.234 5.941 -13.773 1 94.5 108 ASN B CA 1
ATOM 3752 C C . ASN B 1 108 ? 16.297 6.266 -12.602 1 94.5 108 ASN B C 1
ATOM 3754 O O . ASN B 1 108 ? 16.75 6.777 -11.57 1 94.5 108 ASN B O 1
ATOM 3758 N N . THR B 1 109 ? 15.086 6.035 -12.781 1 95.81 109 THR B N 1
ATOM 3759 C CA . THR B 1 109 ? 14.031 6.457 -11.859 1 95.81 109 THR B CA 1
ATOM 3760 C C . THR B 1 109 ? 14.148 5.727 -10.531 1 95.81 109 THR B C 1
ATOM 3762 O O . THR B 1 109 ? 13.961 6.328 -9.469 1 95.81 109 THR B O 1
ATOM 3765 N N . ILE B 1 110 ? 14.508 4.445 -10.523 1 95.56 110 ILE B N 1
ATOM 3766 C CA . ILE B 1 110 ? 14.609 3.66 -9.305 1 95.56 110 ILE B CA 1
ATOM 3767 C C . ILE B 1 110 ? 15.758 4.195 -8.445 1 95.56 110 ILE B C 1
ATOM 3769 O O . ILE B 1 110 ? 15.633 4.301 -7.223 1 95.56 110 ILE B O 1
ATOM 3773 N N . GLN B 1 111 ? 16.828 4.562 -9.078 1 94.44 111 GLN B N 1
ATOM 3774 C CA . GLN B 1 111 ? 17.969 5.117 -8.359 1 94.44 111 GLN B CA 1
ATOM 3775 C C . GLN B 1 111 ? 17.625 6.465 -7.73 1 94.44 111 GLN B C 1
ATOM 3777 O O . GLN B 1 111 ? 17.984 6.727 -6.582 1 94.44 111 GLN B O 1
ATOM 3782 N N . LYS B 1 112 ? 16.953 7.293 -8.516 1 95.19 112 LYS B N 1
ATOM 3783 C CA . LYS B 1 112 ? 16.531 8.586 -7.992 1 95.19 112 LYS B CA 1
ATOM 3784 C C . LYS B 1 112 ? 15.578 8.422 -6.812 1 95.19 112 LYS B C 1
ATOM 3786 O O . LYS B 1 112 ? 15.734 9.086 -5.785 1 95.19 112 LYS B O 1
ATOM 3791 N N . ALA B 1 113 ? 14.594 7.492 -6.98 1 95.81 113 ALA B N 1
ATOM 3792 C CA . ALA B 1 113 ? 13.633 7.211 -5.914 1 95.81 113 ALA B CA 1
ATOM 3793 C C . ALA B 1 113 ? 14.336 6.668 -4.672 1 95.81 113 ALA B C 1
ATOM 3795 O O . ALA B 1 113 ? 13.977 7.023 -3.547 1 95.81 113 ALA B O 1
ATOM 3796 N N . GLY B 1 114 ? 15.32 5.781 -4.906 1 93.88 114 GLY B N 1
ATOM 3797 C CA . GLY B 1 114 ? 16.109 5.258 -3.797 1 93.88 114 GLY B CA 1
ATOM 3798 C C . GLY B 1 114 ? 16.828 6.34 -3.016 1 93.88 114 GLY B C 1
ATOM 3799 O O . GLY B 1 114 ? 16.859 6.301 -1.785 1 93.88 114 GLY B O 1
ATOM 3800 N N . ALA B 1 115 ? 17.375 7.316 -3.725 1 94.19 115 ALA B N 1
ATOM 3801 C CA . ALA B 1 115 ? 18.078 8.43 -3.076 1 94.19 115 ALA B CA 1
ATOM 3802 C C . ALA B 1 115 ? 17.109 9.25 -2.219 1 94.19 115 ALA B C 1
ATOM 3804 O O . ALA B 1 115 ? 17.453 9.656 -1.107 1 94.19 115 ALA B O 1
ATOM 3805 N N . LEU B 1 116 ? 15.961 9.508 -2.785 1 95.69 116 LEU B N 1
ATOM 3806 C CA . LEU B 1 116 ? 14.945 10.258 -2.057 1 95.69 116 LEU B CA 1
ATOM 3807 C C . LEU B 1 116 ? 14.508 9.508 -0.805 1 95.69 116 LEU B C 1
ATOM 3809 O O . LEU B 1 116 ? 14.398 10.094 0.272 1 95.69 116 LEU B O 1
ATOM 3813 N N . PHE B 1 117 ? 14.336 8.203 -0.937 1 96.25 117 PHE B N 1
ATOM 3814 C CA . PHE B 1 117 ? 13.984 7.367 0.205 1 96.25 117 PHE B CA 1
ATOM 3815 C C . PHE B 1 117 ? 15.07 7.426 1.274 1 96.25 117 PHE B C 1
ATOM 3817 O O . PHE B 1 117 ? 14.766 7.555 2.463 1 96.25 117 PHE B O 1
ATOM 3824 N N . HIS B 1 118 ? 16.25 7.336 0.874 1 94.19 118 HIS B N 1
ATOM 3825 C CA . HIS B 1 118 ? 17.359 7.336 1.819 1 94.19 118 HIS B CA 1
ATOM 3826 C C . HIS B 1 118 ? 17.5 8.695 2.502 1 94.19 118 HIS B C 1
ATOM 3828 O O . HIS B 1 118 ? 18.016 8.781 3.619 1 94.19 118 HIS B O 1
ATOM 3834 N N . GLY B 1 119 ? 17.016 9.727 1.846 1 95.12 119 GLY B N 1
ATOM 3835 C CA . GLY B 1 119 ? 17 11.047 2.443 1 95.12 119 GLY B CA 1
ATOM 3836 C C . GLY B 1 119 ? 16.031 11.172 3.609 1 95.12 119 GLY B C 1
ATOM 3837 O O . GLY B 1 119 ? 16.188 12.062 4.449 1 95.12 119 GLY B O 1
ATOM 3838 N N . ILE B 1 120 ? 15.055 10.273 3.641 1 97.25 120 ILE B N 1
ATOM 3839 C CA . ILE B 1 120 ? 14.117 10.266 4.758 1 97.25 120 ILE B CA 1
ATOM 3840 C C . ILE B 1 120 ? 14.758 9.594 5.969 1 97.25 120 ILE B C 1
ATOM 3842 O O . ILE B 1 120 ? 14.859 8.367 6.027 1 97.25 120 ILE B O 1
ATOM 3846 N N . GLY B 1 121 ? 15.109 10.383 6.926 1 96.38 121 GLY B N 1
ATOM 3847 C CA . GLY B 1 121 ? 15.805 9.828 8.078 1 96.38 121 GLY B CA 1
ATOM 3848 C C . GLY B 1 121 ? 14.867 9.445 9.211 1 96.38 121 GLY B C 1
ATOM 3849 O O . GLY B 1 121 ? 15.172 8.547 10 1 96.38 121 GLY B O 1
ATOM 3850 N N . GLU B 1 122 ? 13.758 10.172 9.266 1 97.88 122 GLU B N 1
ATOM 3851 C CA . GLU B 1 122 ? 12.852 9.984 10.398 1 97.88 122 GLU B CA 1
ATOM 3852 C C . GLU B 1 122 ? 11.398 9.898 9.93 1 97.88 122 GLU B C 1
ATOM 3854 O O . GLU B 1 122 ? 10.977 10.648 9.055 1 97.88 122 GLU B O 1
ATOM 3859 N N . TYR B 1 123 ? 10.727 8.906 10.445 1 98.75 123 TYR B N 1
ATOM 3860 C CA . TYR B 1 123 ? 9.281 8.789 10.305 1 98.75 123 TYR B CA 1
ATOM 3861 C C . TYR B 1 123 ? 8.578 9.102 11.625 1 98.75 123 TYR B C 1
ATOM 3863 O O . TYR B 1 123 ? 8.789 8.414 12.625 1 98.75 123 TYR B O 1
ATOM 3871 N N . TYR B 1 124 ? 7.766 10.141 11.633 1 98.94 124 TYR B N 1
ATOM 3872 C CA . TYR B 1 124 ? 6.906 10.422 12.781 1 98.94 124 TYR B CA 1
ATOM 3873 C C . TYR B 1 124 ? 5.52 9.828 12.578 1 98.94 124 TYR B C 1
ATOM 3875 O O . TYR B 1 124 ? 4.711 10.359 11.812 1 98.94 124 TYR B O 1
ATOM 3883 N N . ILE B 1 125 ? 5.234 8.719 13.289 1 98.94 125 ILE B N 1
ATOM 3884 C CA . ILE B 1 125 ? 4.039 7.918 13.055 1 98.94 125 ILE B CA 1
ATOM 3885 C C . ILE B 1 125 ? 2.92 8.375 13.992 1 98.94 125 ILE B C 1
ATOM 3887 O O . ILE B 1 125 ? 3.098 8.406 15.211 1 98.94 125 ILE B O 1
ATOM 3891 N N . THR B 1 126 ? 1.783 8.703 13.406 1 98.75 126 THR B N 1
ATOM 3892 C CA . THR B 1 126 ? 0.662 9.188 14.203 1 98.75 126 THR B CA 1
ATOM 3893 C C . THR B 1 126 ? 0.042 8.055 15.016 1 98.75 126 THR B C 1
ATOM 3895 O O . THR B 1 126 ? -0.178 8.195 16.219 1 98.75 126 THR B O 1
ATOM 3898 N N . HIS B 1 127 ? -0.257 6.988 14.336 1 98.62 127 HIS B N 1
ATOM 3899 C CA . HIS B 1 127 ? -0.771 5.781 14.977 1 98.62 127 HIS B CA 1
ATOM 3900 C C . HIS B 1 127 ? -0.515 4.547 14.117 1 98.62 127 HIS B C 1
ATOM 3902 O O . HIS B 1 127 ? -0.05 4.664 12.984 1 98.62 127 HIS B O 1
ATOM 3908 N N . ALA B 1 128 ? -0.814 3.391 14.609 1 98.62 128 ALA B N 1
ATOM 3909 C CA . ALA B 1 128 ? -0.22 2.178 14.055 1 98.62 128 ALA B CA 1
ATOM 3910 C C . ALA B 1 128 ? -1.146 1.537 13.023 1 98.62 128 ALA B C 1
ATOM 3912 O O . ALA B 1 128 ? -0.854 0.457 12.508 1 98.62 128 ALA B O 1
ATOM 3913 N N . HIS B 1 129 ? -2.287 2.168 12.656 1 98.62 129 HIS B N 1
ATOM 3914 C CA . HIS B 1 129 ? -3.123 1.598 11.602 1 98.62 129 HIS B CA 1
ATOM 3915 C C . HIS B 1 129 ? -2.346 1.447 10.305 1 98.62 129 HIS B C 1
ATOM 3917 O O . HIS B 1 129 ? -1.499 2.283 9.977 1 98.62 129 HIS B O 1
ATOM 3923 N N . LEU B 1 130 ? -2.678 0.506 9.562 1 98.62 130 LEU B N 1
ATOM 3924 C CA . LEU B 1 130 ? -1.906 0.114 8.391 1 98.62 130 LEU B CA 1
ATOM 3925 C C . LEU B 1 130 ? -1.87 1.24 7.359 1 98.62 130 LEU B C 1
ATOM 3927 O O . LEU B 1 130 ? -0.855 1.443 6.691 1 98.62 130 LEU B O 1
ATOM 3931 N N . ASP B 1 131 ? -2.971 1.944 7.199 1 98.5 131 ASP B N 1
ATOM 3932 C CA . ASP B 1 131 ? -3.023 3 6.191 1 98.5 131 ASP B CA 1
ATOM 3933 C C . ASP B 1 131 ? -2.133 4.176 6.586 1 98.5 131 ASP B C 1
ATOM 3935 O O . ASP B 1 131 ? -1.988 5.133 5.82 1 98.5 131 ASP B O 1
ATOM 3939 N N . HIS B 1 132 ? -1.433 4.102 7.727 1 98.88 132 HIS B N 1
ATOM 3940 C CA . HIS B 1 132 ? -0.49 5.137 8.133 1 98.88 132 HIS B CA 1
ATOM 3941 C C . HIS B 1 132 ? 0.933 4.59 8.203 1 98.88 132 HIS B C 1
ATOM 3943 O O . HIS B 1 132 ? 1.884 5.344 8.414 1 98.88 132 HIS B O 1
ATOM 3949 N N . ILE B 1 133 ? 1.136 3.234 7.984 1 98.88 133 ILE B N 1
ATOM 3950 C CA . ILE B 1 133 ? 2.477 2.719 8.234 1 98.88 133 ILE B CA 1
ATOM 3951 C C . ILE B 1 133 ? 2.877 1.75 7.125 1 98.88 133 ILE B C 1
ATOM 3953 O O . ILE B 1 133 ? 4.051 1.403 6.988 1 98.88 133 ILE B O 1
ATOM 3957 N N . SER B 1 134 ? 1.992 1.211 6.328 1 98.62 134 SER B N 1
ATOM 3958 C CA . SER B 1 134 ? 2.229 0.045 5.48 1 98.62 134 SER B CA 1
ATOM 3959 C C . SER B 1 134 ? 3.357 0.301 4.488 1 98.62 134 SER B C 1
ATOM 3961 O O . SER B 1 134 ? 4.23 -0.549 4.301 1 98.62 134 SER B O 1
ATOM 3963 N N . GLY B 1 135 ? 3.328 1.49 3.828 1 98.5 135 GLY B N 1
ATOM 3964 C CA . GLY B 1 135 ? 4.379 1.814 2.877 1 98.5 135 GLY B CA 1
ATOM 3965 C C . GLY B 1 135 ? 5.766 1.822 3.5 1 98.5 135 GLY B C 1
ATOM 3966 O O . GLY B 1 135 ? 6.691 1.2 2.975 1 98.5 135 GLY B O 1
ATOM 3967 N N . ALA B 1 136 ? 5.914 2.473 4.637 1 98.31 136 ALA B N 1
ATOM 3968 C CA . ALA B 1 136 ? 7.199 2.584 5.316 1 98.31 136 ALA B CA 1
ATOM 3969 C C . ALA B 1 136 ? 7.723 1.211 5.73 1 98.31 136 ALA B C 1
ATOM 3971 O O . ALA B 1 136 ? 8.922 0.94 5.629 1 98.31 136 ALA B O 1
ATOM 3972 N N . ILE B 1 137 ? 6.832 0.335 6.211 1 98.25 137 ILE B N 1
ATOM 3973 C CA . ILE B 1 137 ? 7.238 -0.986 6.676 1 98.25 137 ILE B CA 1
ATOM 3974 C C . ILE B 1 137 ? 7.715 -1.825 5.492 1 98.25 137 ILE B C 1
ATOM 3976 O O . ILE B 1 137 ? 8.789 -2.436 5.547 1 98.25 137 ILE B O 1
ATOM 3980 N N . ILE B 1 138 ? 6.977 -1.848 4.406 1 98.06 138 ILE B N 1
ATOM 3981 C CA . ILE B 1 138 ? 7.312 -2.639 3.227 1 98.06 138 ILE B CA 1
ATOM 3982 C C . ILE B 1 138 ? 8.602 -2.113 2.604 1 98.06 138 ILE B C 1
ATOM 3984 O O . ILE B 1 138 ? 9.398 -2.885 2.066 1 98.06 138 ILE B O 1
ATOM 3988 N N . ASN B 1 139 ? 8.883 -0.792 2.77 1 97 139 ASN B N 1
ATOM 3989 C CA . ASN B 1 139 ? 10.078 -0.156 2.219 1 97 139 ASN B CA 1
ATOM 3990 C C . ASN B 1 139 ? 11.312 -0.457 3.062 1 97 139 ASN B C 1
ATOM 3992 O O . ASN B 1 139 ? 12.445 -0.277 2.602 1 97 139 ASN B O 1
ATOM 3996 N N . SER B 1 140 ? 11.172 -0.879 4.301 1 94.56 140 SER B N 1
ATOM 3997 C CA . SER B 1 140 ? 12.195 -0.865 5.336 1 94.56 140 SER B CA 1
ATOM 3998 C C . SER B 1 140 ? 13.406 -1.69 4.922 1 94.56 140 SER B C 1
ATOM 4000 O O . SER B 1 140 ? 14.547 -1.342 5.254 1 94.56 140 SER B O 1
ATOM 4002 N N . PRO B 1 141 ? 13.266 -2.779 4.125 1 90.81 141 PRO B N 1
ATOM 4003 C CA . PRO B 1 141 ? 14.469 -3.529 3.74 1 90.81 141 PRO B CA 1
ATOM 4004 C C . PRO B 1 141 ? 15.445 -2.695 2.914 1 90.81 141 PRO B C 1
ATOM 4006 O O . PRO B 1 141 ? 16.641 -2.98 2.9 1 90.81 141 PRO B O 1
ATOM 4009 N N . LEU B 1 142 ? 14.93 -1.669 2.277 1 91.44 142 LEU B N 1
ATOM 4010 C CA . LEU B 1 142 ? 15.789 -0.836 1.44 1 91.44 142 LEU B CA 1
ATOM 4011 C C . LEU B 1 142 ? 16.781 -0.047 2.291 1 91.44 142 LEU B C 1
ATOM 4013 O O . LEU B 1 142 ? 17.781 0.463 1.777 1 91.44 142 LEU B O 1
ATOM 4017 N N . ALA B 1 143 ? 16.469 0.074 3.562 1 89.62 143 ALA B N 1
ATOM 4018 C CA . ALA B 1 143 ? 17.391 0.763 4.465 1 89.62 143 ALA B CA 1
ATOM 4019 C C . ALA B 1 143 ? 18.734 0.026 4.559 1 89.62 143 ALA B C 1
ATOM 4021 O O . ALA B 1 143 ? 19.75 0.624 4.895 1 89.62 143 ALA B O 1
ATOM 4022 N N . TYR B 1 144 ? 18.719 -1.336 4.352 1 80.19 144 TYR B N 1
ATOM 4023 C CA . TYR B 1 144 ? 19.922 -2.162 4.453 1 80.19 144 TYR B CA 1
ATOM 4024 C C . TYR B 1 144 ? 20.703 -2.158 3.141 1 80.19 144 TYR B C 1
ATOM 4026 O O . TYR B 1 144 ? 21.844 -2.605 3.09 1 80.19 144 TYR B O 1
ATOM 4034 N N . GLY B 1 145 ? 20.141 -2.113 1.954 1 61.16 145 GLY B N 1
ATOM 4035 C CA . GLY B 1 145 ? 20.688 -2.395 0.637 1 61.16 145 GLY B CA 1
ATOM 4036 C C . GLY B 1 145 ? 21.719 -1.38 0.197 1 61.16 145 GLY B C 1
ATOM 4037 O O . GLY B 1 145 ? 22.703 -1.735 -0.456 1 61.16 145 GLY B O 1
ATOM 4038 N N . THR B 1 146 ? 21.812 -0.259 0.417 1 51.19 146 THR B N 1
ATOM 4039 C CA . THR B 1 146 ? 22.422 0.448 -0.708 1 51.19 146 THR B CA 1
ATOM 4040 C C . THR B 1 146 ? 23.859 -0.005 -0.921 1 51.19 146 THR B C 1
ATOM 4042 O O . THR B 1 146 ? 24.453 -0.642 -0.048 1 51.19 146 THR B O 1
ATOM 4045 N N . SER B 1 147 ? 24.25 0.171 -2.338 1 43.06 147 SER B N 1
ATOM 4046 C CA . SER B 1 147 ? 25.641 0.336 -2.721 1 43.06 147 SER B CA 1
ATOM 4047 C C . SER B 1 147 ? 26.469 0.896 -1.566 1 43.06 147 SER B C 1
ATOM 4049 O O . SER B 1 147 ? 25.922 1.51 -0.647 1 43.06 147 SER B O 1
ATOM 4051 N N . GLU B 1 148 ? 27.594 0.609 -1.527 1 44.94 148 GLU B N 1
ATOM 4052 C CA . GLU B 1 148 ? 28.672 1.004 -0.613 1 44.94 148 GLU B CA 1
ATOM 4053 C C . GLU B 1 148 ? 28.281 2.258 0.17 1 44.94 148 GLU B C 1
ATOM 4055 O O . GLU B 1 148 ? 28.797 2.49 1.268 1 44.94 148 GLU B O 1
ATOM 4060 N N . ASP B 1 149 ? 27.516 3.273 -0.433 1 44.84 149 ASP B N 1
ATOM 4061 C CA . ASP B 1 149 ? 27.656 4.602 0.152 1 44.84 149 ASP B CA 1
ATOM 4062 C C . ASP B 1 149 ? 26.359 5.039 0.84 1 44.84 149 ASP B C 1
ATOM 4064 O O . ASP B 1 149 ? 26.297 6.121 1.43 1 44.84 149 ASP B O 1
ATOM 4068 N N . ILE B 1 150 ? 25.172 4.164 0.714 1 52.16 150 ILE B N 1
ATOM 4069 C CA . ILE B 1 150 ? 24.125 5.012 1.255 1 52.16 150 ILE B CA 1
ATOM 4070 C C . ILE B 1 150 ? 23.266 4.215 2.238 1 52.16 150 ILE B C 1
ATOM 4072 O O . ILE B 1 150 ? 22.312 3.531 1.838 1 52.16 150 ILE B O 1
ATOM 4076 N N . SER B 1 151 ? 23.781 3.316 3.053 1 56.94 151 SER B N 1
ATOM 4077 C CA . SER B 1 151 ? 22.938 2.879 4.156 1 56.94 151 SER B CA 1
ATOM 4078 C C . SER B 1 151 ? 22.641 4.031 5.109 1 56.94 151 SER B C 1
ATOM 4080 O O . SER B 1 151 ? 23.547 4.73 5.555 1 56.94 151 SER B O 1
ATOM 4082 N N . ASN B 1 152 ? 21.234 4.441 5.07 1 74.12 152 ASN B N 1
ATOM 4083 C CA . ASN B 1 152 ? 20.922 5.492 6.031 1 74.12 152 ASN B CA 1
ATOM 4084 C C . ASN B 1 152 ? 19.906 5.016 7.074 1 74.12 152 ASN B C 1
ATOM 4086 O O . ASN B 1 152 ? 18.906 4.395 6.73 1 74.12 152 ASN B O 1
ATOM 4090 N N . ASP B 1 153 ? 20.234 5.066 8.258 1 86.38 153 ASP B N 1
ATOM 4091 C CA . ASP B 1 153 ? 19.422 4.738 9.43 1 86.38 153 ASP B CA 1
ATOM 4092 C C . ASP B 1 153 ? 18.047 5.406 9.352 1 86.38 153 ASP B C 1
ATOM 4094 O O . ASP B 1 153 ? 17.922 6.531 8.859 1 86.38 153 ASP B O 1
ATOM 4098 N N . LYS B 1 154 ? 17.094 4.562 9.578 1 94.31 154 LYS B N 1
ATOM 4099 C CA . LYS B 1 154 ? 15.727 5.059 9.695 1 94.31 154 LYS B CA 1
ATOM 4100 C C . LYS B 1 154 ? 15.234 4.98 11.133 1 94.31 154 LYS B C 1
ATOM 4102 O O . LYS B 1 154 ? 15.383 3.945 11.789 1 94.31 154 LYS B O 1
ATOM 4107 N N . VAL B 1 155 ? 14.727 6.062 11.609 1 96.5 155 VAL B N 1
ATOM 4108 C CA . VAL B 1 155 ? 14.156 6.059 12.953 1 96.5 155 VAL B CA 1
ATOM 4109 C C . VAL B 1 155 ? 12.656 6.312 12.875 1 96.5 155 VAL B C 1
ATOM 4111 O O . VAL B 1 155 ? 12.211 7.305 12.289 1 96.5 155 VAL B O 1
ATOM 4114 N N . PHE B 1 156 ? 11.914 5.359 13.367 1 98.12 156 PHE B N 1
ATOM 4115 C CA . PHE B 1 156 ? 10.484 5.559 13.578 1 98.12 156 PHE B CA 1
ATOM 4116 C C . PHE B 1 156 ? 10.219 6.16 14.953 1 98.12 156 PHE B C 1
ATOM 4118 O O . PHE B 1 156 ? 10.648 5.609 15.969 1 98.12 156 PHE B O 1
ATOM 4125 N N . LEU B 1 157 ? 9.555 7.281 14.922 1 98.62 157 LEU B N 1
ATOM 4126 C CA . LEU B 1 157 ? 9.258 7.977 16.172 1 98.62 157 LEU B CA 1
ATOM 4127 C C . LEU B 1 157 ? 7.754 8.109 16.375 1 98.62 157 LEU B C 1
ATOM 4129 O O . LEU B 1 157 ? 6.992 8.18 15.414 1 98.62 157 LEU B O 1
ATOM 4133 N N . GLY B 1 158 ? 7.301 8.148 17.5 1 98.81 158 GLY B N 1
ATOM 4134 C CA . GLY B 1 158 ? 5.918 8.328 17.906 1 98.81 158 GLY B CA 1
ATOM 4135 C C . GLY B 1 158 ? 5.711 8.219 19.406 1 98.81 158 GLY B C 1
ATOM 4136 O O . GLY B 1 158 ? 6.672 8.062 20.156 1 98.81 158 GLY B O 1
ATOM 4137 N N . LEU B 1 159 ? 4.488 8.445 19.812 1 98.56 159 LEU B N 1
ATOM 4138 C CA . LEU B 1 159 ? 4.164 8.258 21.219 1 98.56 159 LEU B CA 1
ATOM 4139 C C . LEU B 1 159 ? 4.258 6.785 21.609 1 98.56 159 LEU B C 1
ATOM 4141 O O . LEU B 1 159 ? 4.328 5.914 20.734 1 98.56 159 LEU B O 1
ATOM 4145 N N . ASP B 1 160 ? 4.277 6.445 22.859 1 98.25 160 ASP B N 1
ATOM 4146 C CA . ASP B 1 160 ? 4.535 5.109 23.391 1 98.25 160 ASP B CA 1
ATOM 4147 C C . ASP B 1 160 ? 3.541 4.094 22.812 1 98.25 160 ASP B C 1
ATOM 4149 O O . ASP B 1 160 ? 3.922 2.984 22.438 1 98.25 160 ASP B O 1
ATOM 4153 N N . PHE B 1 161 ? 2.297 4.457 22.766 1 97.62 161 PHE B N 1
ATOM 4154 C CA . PHE B 1 161 ? 1.282 3.5 22.344 1 97.62 161 PHE B CA 1
ATOM 4155 C C . PHE B 1 161 ? 1.521 3.066 20.891 1 97.62 161 PHE B C 1
ATOM 4157 O O . PHE B 1 161 ? 1.242 1.923 20.531 1 97.62 161 PHE B O 1
ATOM 4164 N N . THR B 1 162 ? 2.045 3.949 20.078 1 98.62 162 THR B N 1
ATOM 4165 C CA . THR B 1 162 ? 2.326 3.646 18.688 1 98.62 162 THR B CA 1
ATOM 4166 C C . THR B 1 162 ? 3.582 2.789 18.562 1 98.62 162 THR B C 1
ATOM 4168 O O . THR B 1 162 ? 3.594 1.802 17.828 1 98.62 162 THR B O 1
ATOM 4171 N N . MET B 1 163 ? 4.641 3.156 19.281 1 98.19 163 MET B N 1
ATOM 4172 C CA . MET B 1 163 ? 5.906 2.432 19.203 1 98.19 163 MET B CA 1
ATOM 4173 C C . MET B 1 163 ? 5.758 1.017 19.75 1 98.19 163 MET B C 1
ATOM 4175 O O . MET B 1 163 ? 6.316 0.069 19.188 1 98.19 163 MET B O 1
ATOM 4179 N N . GLU B 1 164 ? 5.004 0.873 20.812 1 98 164 GLU B N 1
ATOM 4180 C CA . GLU B 1 164 ? 4.75 -0.451 21.359 1 98 164 GLU B CA 1
ATOM 4181 C C . GLU B 1 164 ? 3.971 -1.325 20.391 1 98 164 GLU B C 1
ATOM 4183 O O . GLU B 1 164 ? 4.234 -2.523 20.266 1 98 164 GLU B O 1
ATOM 4188 N N . ALA B 1 165 ? 3.014 -0.729 19.766 1 98.5 165 ALA B N 1
ATOM 4189 C CA . ALA B 1 165 ? 2.229 -1.461 18.781 1 98.5 165 ALA B CA 1
ATOM 4190 C C . ALA B 1 165 ? 3.111 -1.958 17.641 1 98.5 165 ALA B C 1
ATOM 4192 O O . ALA B 1 165 ? 2.994 -3.109 17.219 1 98.5 165 ALA B O 1
ATOM 4193 N N . LEU B 1 166 ? 3.996 -1.092 17.125 1 98.31 166 LEU B N 1
ATOM 4194 C CA . LEU B 1 166 ? 4.891 -1.475 16.031 1 98.31 166 LEU B CA 1
ATOM 4195 C C . LEU B 1 166 ? 5.82 -2.602 16.469 1 98.31 166 LEU B C 1
ATOM 4197 O O . LEU B 1 166 ? 6.043 -3.551 15.711 1 98.31 166 LEU B O 1
ATOM 4201 N N . LYS B 1 167 ? 6.344 -2.471 17.625 1 96.38 167 LYS B N 1
ATOM 4202 C CA . LYS B 1 167 ? 7.27 -3.471 18.156 1 96.38 167 LYS B CA 1
ATOM 4203 C C . LYS B 1 167 ? 6.578 -4.816 18.344 1 96.38 167 LYS B C 1
ATOM 4205 O O . LYS B 1 167 ? 7.113 -5.855 17.938 1 96.38 167 LYS B O 1
ATOM 4210 N N . LYS B 1 168 ? 5.41 -4.812 18.828 1 97.44 168 LYS B N 1
ATOM 4211 C CA . LYS B 1 168 ? 4.715 -6.027 19.25 1 97.44 168 LYS B CA 1
ATOM 4212 C C . LYS B 1 168 ? 4.027 -6.695 18.062 1 97.44 168 LYS B C 1
ATOM 4214 O O . LYS B 1 168 ? 3.988 -7.926 17.969 1 97.44 168 LYS B O 1
ATOM 4219 N N . HIS B 1 169 ? 3.525 -5.898 17.156 1 98.38 169 HIS B N 1
ATOM 4220 C CA . HIS B 1 169 ? 2.582 -6.48 16.203 1 98.38 169 HIS B CA 1
ATOM 4221 C C . HIS B 1 169 ? 3.123 -6.414 14.789 1 98.38 169 HIS B C 1
ATOM 4223 O O . HIS B 1 169 ? 2.613 -7.09 13.891 1 98.38 169 HIS B O 1
ATOM 4229 N N . ILE B 1 170 ? 4.129 -5.633 14.531 1 98.31 170 ILE B N 1
ATOM 4230 C CA . ILE B 1 170 ? 4.594 -5.473 13.164 1 98.31 170 ILE B CA 1
ATOM 4231 C C . ILE B 1 170 ? 6.008 -6.035 13.023 1 98.31 170 ILE B C 1
ATOM 4233 O O . ILE B 1 170 ? 6.211 -7.062 12.375 1 98.31 170 ILE B O 1
ATOM 4237 N N . PHE B 1 171 ? 6.957 -5.414 13.742 1 96 171 PHE B N 1
ATOM 4238 C CA . PHE B 1 171 ? 8.336 -5.898 13.695 1 96 171 PHE B CA 1
ATOM 4239 C C . PHE B 1 171 ? 8.523 -7.066 14.656 1 96 171 PHE B C 1
ATOM 4241 O O . PHE B 1 171 ? 9.273 -6.965 15.625 1 96 171 PHE B O 1
ATOM 4248 N N . ASN B 1 172 ? 7.91 -8.234 14.32 1 94.38 172 ASN B N 1
ATOM 4249 C CA . ASN B 1 172 ? 7.824 -9.328 15.281 1 94.38 172 ASN B CA 1
ATOM 4250 C C . ASN B 1 172 ? 8.18 -10.664 14.633 1 94.38 172 ASN B C 1
ATOM 4252 O O . ASN B 1 172 ? 7.852 -11.727 15.164 1 94.38 172 ASN B O 1
ATOM 4256 N N . ASP B 1 173 ? 8.688 -10.672 13.352 1 93.5 173 ASP B N 1
ATOM 4257 C CA . ASP B 1 173 ? 9.117 -11.836 12.586 1 93.5 173 ASP B CA 1
ATOM 4258 C C . ASP B 1 173 ? 7.93 -12.68 12.148 1 93.5 173 ASP B C 1
ATOM 4260 O O . ASP B 1 173 ? 8.094 -13.828 11.719 1 93.5 173 ASP B O 1
ATOM 4264 N N . ILE B 1 174 ? 6.734 -12.219 12.359 1 96.12 174 ILE B N 1
ATOM 4265 C CA . ILE B 1 174 ? 5.523 -12.891 11.898 1 96.12 174 ILE B CA 1
ATOM 4266 C C . ILE B 1 174 ? 4.863 -12.062 10.789 1 96.12 174 ILE B C 1
ATOM 4268 O O . ILE B 1 174 ? 4.691 -12.547 9.672 1 96.12 174 ILE B O 1
ATOM 4272 N N . ILE B 1 175 ? 4.645 -10.758 11.133 1 98.19 175 ILE B N 1
ATOM 4273 C CA . ILE B 1 175 ? 4.004 -9.875 10.156 1 98.19 175 ILE B CA 1
ATOM 4274 C C . ILE B 1 175 ? 5.059 -9.266 9.242 1 98.19 175 ILE B C 1
ATOM 4276 O O . ILE B 1 175 ? 4.828 -9.094 8.047 1 98.19 175 ILE B O 1
ATOM 4280 N N . TRP B 1 176 ? 6.145 -8.961 9.898 1 96.62 176 TRP B N 1
ATOM 4281 C CA . TRP B 1 176 ? 7.297 -8.406 9.188 1 96.62 176 TRP B CA 1
ATOM 4282 C C . TRP B 1 176 ? 8.594 -8.773 9.898 1 96.62 176 TRP B C 1
ATOM 4284 O O . TRP B 1 176 ? 8.609 -8.977 11.117 1 96.62 176 TRP B O 1
ATOM 4294 N N . PRO B 1 177 ? 9.75 -8.953 9.164 1 92.69 177 PRO B N 1
ATOM 4295 C CA . PRO B 1 177 ? 11.016 -9.227 9.852 1 92.69 177 PRO B CA 1
ATOM 4296 C C . PRO B 1 177 ? 11.305 -8.234 10.977 1 92.69 177 PRO B C 1
ATOM 4298 O O . PRO B 1 177 ? 11.055 -7.035 10.82 1 92.69 177 PRO B O 1
ATOM 4301 N N . ASN B 1 178 ? 11.727 -8.734 12.117 1 92.12 178 ASN B N 1
ATOM 4302 C CA . ASN B 1 178 ? 12.102 -7.852 13.219 1 92.12 178 ASN B CA 1
ATOM 4303 C C . ASN B 1 178 ? 13.391 -7.102 12.922 1 92.12 178 ASN B C 1
ATOM 4305 O O . ASN B 1 178 ? 14.461 -7.473 13.422 1 92.12 178 ASN B O 1
ATOM 4309 N N . LEU B 1 179 ? 13.367 -6.035 12.25 1 87.81 179 LEU B N 1
ATOM 4310 C CA . LEU B 1 179 ? 14.516 -5.273 11.773 1 87.81 179 LEU B CA 1
ATOM 4311 C C . LEU B 1 179 ? 15 -4.301 12.844 1 87.81 179 LEU B C 1
ATOM 4313 O O . LEU B 1 179 ? 16.062 -3.676 12.688 1 87.81 179 LEU B O 1
ATOM 4317 N N . VAL B 1 180 ? 14.266 -4.074 13.898 1 85.69 180 VAL B N 1
ATOM 4318 C CA . VAL B 1 180 ? 14.602 -3.135 14.961 1 85.69 180 VAL B CA 1
ATOM 4319 C C . VAL B 1 180 ? 15.688 -3.734 15.859 1 85.69 180 VAL B C 1
ATOM 4321 O O . VAL B 1 180 ? 16.5 -3.006 16.438 1 85.69 180 VAL B O 1
ATOM 4324 N N . ARG B 1 181 ? 15.812 -4.938 16.062 1 67.94 181 ARG B N 1
ATOM 4325 C CA . ARG B 1 181 ? 16.781 -5.605 16.938 1 67.94 181 ARG B CA 1
ATOM 4326 C C . ARG B 1 181 ? 17.875 -6.281 16.125 1 67.94 181 ARG B C 1
ATOM 4328 O O . ARG B 1 181 ? 18.5 -7.242 16.578 1 67.94 181 ARG B O 1
ATOM 4335 N N . ASP B 1 182 ? 18.016 -5.789 14.93 1 61.56 182 ASP B N 1
ATOM 4336 C CA . ASP B 1 182 ? 18.953 -6.559 14.125 1 61.56 182 ASP B CA 1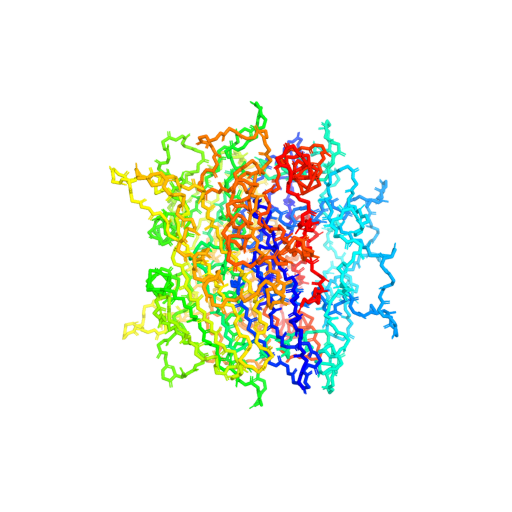
ATOM 4337 C C . ASP B 1 182 ? 20.391 -6.262 14.539 1 61.56 182 ASP B C 1
ATOM 4339 O O . ASP B 1 182 ? 21.328 -6.875 14.023 1 61.56 182 ASP B O 1
ATOM 4343 N N . GLY B 1 183 ? 20.516 -5.516 15.562 1 61.12 183 GLY B N 1
ATOM 4344 C CA . GLY B 1 183 ? 21.844 -5.188 16.047 1 61.12 183 GLY B CA 1
ATOM 4345 C C . GLY B 1 183 ? 22.562 -4.145 15.211 1 61.12 183 GLY B C 1
ATOM 4346 O O . GLY B 1 183 ? 23.625 -3.656 15.586 1 61.12 183 GLY B O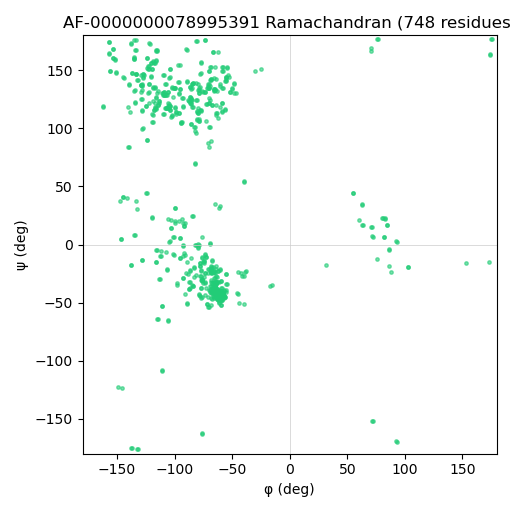 1
ATOM 4347 N N . THR B 1 184 ? 22.094 -3.795 14.016 1 63.97 184 THR B N 1
ATOM 4348 C CA . THR B 1 184 ? 22.766 -2.885 13.094 1 63.97 184 THR B CA 1
ATOM 4349 C C . THR B 1 184 ? 22.281 -1.45 13.305 1 63.97 184 THR B C 1
ATOM 4351 O O . THR B 1 184 ? 22.922 -0.505 12.828 1 63.97 184 THR B O 1
ATOM 4354 N N . ASN B 1 185 ? 21.281 -1.244 14.047 1 68.38 185 ASN B N 1
ATOM 4355 C CA . ASN B 1 185 ? 20.688 0.07 14.266 1 68.38 185 ASN B CA 1
ATOM 4356 C C . ASN B 1 185 ? 20.188 0.682 12.961 1 68.38 185 ASN B C 1
ATOM 4358 O O . ASN B 1 185 ? 20.109 1.905 12.828 1 68.38 185 ASN B O 1
ATOM 4362 N N . THR B 1 186 ? 19.938 -0.059 11.938 1 84.38 186 THR B N 1
ATOM 4363 C CA . THR B 1 186 ? 19.469 0.448 10.656 1 84.38 186 THR B CA 1
ATOM 4364 C C . THR B 1 186 ? 18.016 0.888 10.758 1 84.38 186 THR B C 1
ATOM 4366 O O . THR B 1 186 ? 17.641 1.942 10.242 1 84.38 186 THR B O 1
ATOM 4369 N N . ILE B 1 187 ? 17.25 0.137 11.516 1 91.75 187 ILE B N 1
ATOM 4370 C CA . ILE B 1 187 ? 15.867 0.505 11.82 1 91.75 187 ILE B CA 1
ATOM 4371 C C . ILE B 1 187 ? 15.68 0.613 13.328 1 91.75 187 ILE B C 1
ATOM 4373 O O . ILE B 1 187 ? 15.922 -0.351 14.062 1 91.75 187 ILE B O 1
ATOM 4377 N N . ASN B 1 188 ? 15.25 1.808 13.727 1 94.12 188 ASN B N 1
ATOM 4378 C CA . ASN B 1 188 ? 15.062 2.033 15.156 1 94.12 188 ASN B CA 1
ATOM 4379 C C . ASN B 1 188 ? 13.672 2.582 15.461 1 94.12 188 ASN B C 1
ATOM 4381 O O . ASN B 1 188 ? 13.102 3.33 14.664 1 94.12 188 ASN B O 1
ATOM 4385 N N . LEU B 1 189 ? 13.164 2.135 16.578 1 96.38 189 LEU B N 1
ATOM 4386 C CA . LEU B 1 189 ? 11.938 2.705 17.141 1 96.38 189 LEU B CA 1
ATOM 4387 C C . LEU B 1 189 ? 12.258 3.582 18.359 1 96.38 189 LEU B C 1
ATOM 4389 O O . LEU B 1 189 ? 13.047 3.197 19.219 1 96.38 189 LEU B O 1
ATOM 4393 N N . LYS B 1 190 ? 11.688 4.734 18.328 1 96.62 190 LYS B N 1
ATOM 4394 C CA . LYS B 1 190 ? 11.938 5.656 19.438 1 96.62 190 LYS B CA 1
ATOM 4395 C C . LYS B 1 190 ? 10.641 6.301 19.922 1 96.62 190 LYS B C 1
ATOM 4397 O O . LYS B 1 190 ? 9.938 6.945 19.141 1 96.62 190 LYS B O 1
ATOM 4402 N N . SER B 1 191 ? 10.336 6.125 21.172 1 98.06 191 SER B N 1
ATOM 4403 C CA . SER B 1 191 ? 9.234 6.855 21.797 1 98.06 191 SER B CA 1
ATOM 4404 C C . SER B 1 191 ? 9.656 8.281 22.156 1 98.06 191 SER B C 1
ATOM 4406 O O . SER B 1 191 ? 10.758 8.5 22.656 1 98.06 191 SER B O 1
ATOM 4408 N N . ILE B 1 192 ? 8.867 9.164 21.828 1 98.56 192 ILE B N 1
ATOM 4409 C CA . ILE B 1 192 ? 9.117 10.547 22.234 1 98.56 192 ILE B CA 1
ATOM 4410 C C . ILE B 1 192 ? 8.008 11.023 23.156 1 98.56 192 ILE B C 1
ATOM 4412 O O . ILE B 1 192 ? 6.898 10.484 23.141 1 98.56 192 ILE B O 1
ATOM 4416 N N . ALA B 1 193 ? 8.297 12.039 23.938 1 98 193 ALA B N 1
ATOM 4417 C CA . ALA B 1 193 ? 7.398 12.461 25.016 1 98 193 ALA B CA 1
ATOM 4418 C C . ALA B 1 193 ? 6.316 13.398 24.484 1 98 193 ALA B C 1
ATOM 4420 O O . ALA B 1 193 ? 6.586 14.266 23.641 1 98 193 ALA B O 1
ATOM 4421 N N . GLU B 1 194 ? 5.141 13.172 24.953 1 96.44 194 GLU B N 1
ATOM 4422 C CA . GLU B 1 194 ? 4.012 14.023 24.594 1 96.44 194 GLU B CA 1
ATOM 4423 C C . GLU B 1 194 ? 4.25 15.469 25.016 1 96.44 194 GLU B C 1
ATOM 4425 O O . GLU B 1 194 ? 4.777 15.727 26.094 1 96.44 194 GLU B O 1
ATOM 4430 N N . ARG B 1 195 ? 3.924 16.453 24.156 1 94.81 195 ARG B N 1
ATOM 4431 C CA . ARG B 1 195 ? 3.938 17.906 24.391 1 94.81 195 ARG B CA 1
ATOM 4432 C C . ARG B 1 195 ? 5.352 18.391 24.672 1 94.81 195 ARG B C 1
ATOM 4434 O O . ARG B 1 195 ? 5.539 19.438 25.312 1 94.81 195 ARG B O 1
ATOM 4441 N N . GLN B 1 196 ? 6.332 17.625 24.359 1 97.06 196 GLN B N 1
ATOM 4442 C CA . GLN B 1 196 ? 7.73 18.016 24.469 1 97.06 196 GLN B CA 1
ATOM 4443 C C . GLN B 1 196 ? 8.414 17.984 23.094 1 97.06 196 GLN B C 1
ATOM 4445 O O . GLN B 1 196 ? 8.227 17.047 22.312 1 97.06 196 GLN B O 1
ATOM 4450 N N . GLY B 1 197 ? 9.164 19.031 22.891 1 97.88 197 GLY B N 1
ATOM 4451 C CA . GLY B 1 197 ? 9.859 19.109 21.609 1 97.88 197 GLY B CA 1
ATOM 4452 C C . GLY B 1 197 ? 10.977 18.094 21.484 1 97.88 197 GLY B C 1
ATOM 4453 O O . GLY B 1 197 ? 11.82 17.969 22.375 1 97.88 197 GLY B O 1
ATOM 4454 N N . TYR B 1 198 ? 10.914 17.328 20.438 1 98.62 198 TYR B N 1
ATOM 4455 C CA . TYR B 1 198 ? 12.008 16.438 20.047 1 98.62 198 TYR B CA 1
ATOM 4456 C C . TYR B 1 198 ? 12.828 17.062 18.922 1 98.62 198 TYR B C 1
ATOM 4458 O O . TYR B 1 198 ? 12.297 17.344 17.844 1 98.62 198 TYR B O 1
ATOM 4466 N N . ARG B 1 199 ? 14.07 17.297 19.188 1 98.5 199 ARG B N 1
ATOM 4467 C CA . ARG B 1 199 ? 14.93 17.844 18.141 1 98.5 199 ARG B CA 1
ATOM 4468 C C . ARG B 1 199 ? 15.25 16.797 17.094 1 98.5 199 ARG B C 1
ATOM 4470 O O . ARG B 1 199 ? 15.844 15.758 17.391 1 98.5 199 ARG B O 1
ATOM 4477 N N . SER B 1 200 ? 14.898 17.062 15.859 1 98 200 SER B N 1
ATOM 4478 C CA . SER B 1 200 ? 15.133 16.125 14.766 1 98 200 SER B CA 1
ATOM 4479 C C . SER B 1 200 ? 16.625 15.93 14.516 1 98 200 SER B C 1
ATOM 4481 O O . SER B 1 200 ? 17.391 16.891 14.516 1 98 200 SER B O 1
ATOM 4483 N N . ASN B 1 201 ? 17.047 14.672 14.383 1 96.12 201 ASN B N 1
ATOM 4484 C CA . ASN B 1 201 ? 18.422 14.398 13.969 1 96.12 201 ASN B CA 1
ATOM 4485 C C . ASN B 1 201 ? 18.594 14.609 12.469 1 96.12 201 ASN B C 1
ATOM 4487 O O . ASN B 1 201 ? 19.703 14.93 12.008 1 96.12 201 ASN B O 1
ATOM 4491 N N . THR B 1 202 ? 17.531 14.445 11.719 1 96.69 202 THR B N 1
ATOM 4492 C CA . THR B 1 202 ? 17.562 14.562 10.266 1 96.69 202 THR B CA 1
ATOM 4493 C C . THR B 1 202 ? 17.562 16.031 9.836 1 96.69 202 THR B C 1
ATOM 4495 O O . THR B 1 202 ? 18.25 16.391 8.875 1 96.69 202 THR B O 1
ATOM 4498 N N . ILE B 1 203 ? 16.719 16.797 10.516 1 97.25 203 ILE B N 1
ATOM 4499 C CA . ILE B 1 203 ? 16.656 18.25 10.328 1 97.25 203 ILE B CA 1
ATOM 4500 C C . ILE B 1 203 ? 16.875 18.953 11.664 1 97.25 203 ILE B C 1
ATOM 4502 O O . ILE B 1 203 ? 15.914 19.359 12.32 1 97.25 203 ILE B O 1
ATOM 4506 N N . PRO B 1 204 ? 18.047 19.25 11.992 1 96.75 204 PRO B N 1
ATOM 4507 C CA . PRO B 1 204 ? 18.406 19.672 13.344 1 96.75 204 PRO B CA 1
ATOM 4508 C C . PRO B 1 204 ? 17.734 21 13.734 1 96.75 204 PRO B C 1
ATOM 4510 O O . PRO B 1 204 ? 17.594 21.297 14.922 1 96.75 204 PRO B O 1
ATOM 4513 N N . ASP B 1 205 ? 17.312 21.766 12.766 1 96.75 205 ASP B N 1
ATOM 4514 C CA . ASP B 1 205 ? 16.672 23.047 13.055 1 96.75 205 ASP B CA 1
ATOM 4515 C C . ASP B 1 205 ? 15.211 22.859 13.461 1 96.75 205 ASP B C 1
ATOM 4517 O O . ASP B 1 205 ? 14.547 23.812 13.852 1 96.75 205 ASP B O 1
ATOM 4521 N N . TRP B 1 206 ? 14.719 21.594 13.445 1 98.25 206 TRP B N 1
ATOM 4522 C CA . TRP B 1 206 ? 13.305 21.375 13.727 1 98.25 206 TRP B CA 1
ATOM 4523 C C . TRP B 1 206 ? 13.117 20.719 15.094 1 98.25 206 TRP B C 1
ATOM 4525 O O . TRP B 1 206 ? 13.906 19.859 15.492 1 98.25 206 TRP B O 1
ATOM 4535 N N . GLN B 1 207 ? 12.133 21.234 15.758 1 98.38 207 GLN B N 1
ATOM 4536 C CA . GLN B 1 207 ? 11.562 20.562 16.922 1 98.38 207 GLN B CA 1
ATOM 4537 C C . GLN B 1 207 ? 10.164 20.031 16.609 1 98.38 207 GLN B C 1
ATOM 4539 O O . GLN B 1 207 ? 9.32 20.766 16.078 1 98.38 207 GLN B O 1
ATOM 4544 N N . ILE B 1 208 ? 9.961 18.812 16.938 1 98.69 208 ILE B N 1
ATOM 4545 C CA . ILE B 1 208 ? 8.68 18.172 16.641 1 98.69 208 ILE B CA 1
ATOM 4546 C C . ILE B 1 208 ? 7.949 17.859 17.953 1 98.69 208 ILE B C 1
ATOM 4548 O O . ILE B 1 208 ? 8.484 17.172 18.828 1 98.69 208 ILE B O 1
ATOM 4552 N N . TYR B 1 209 ? 6.73 18.391 18.062 1 98.25 209 TYR B N 1
ATOM 4553 C CA . TYR B 1 209 ? 5.914 18.203 19.25 1 98.25 209 TYR B CA 1
ATOM 4554 C C . TYR B 1 209 ? 4.754 17.25 18.984 1 98.25 209 TYR B C 1
ATOM 4556 O O . TYR B 1 209 ? 3.883 17.547 18.156 1 98.25 209 TYR B O 1
ATOM 4564 N N . PRO B 1 210 ? 4.738 16.109 19.688 1 98.06 210 PRO B N 1
ATOM 4565 C CA . PRO B 1 210 ? 3.58 15.219 19.547 1 98.06 210 PRO B CA 1
ATOM 4566 C C . PRO B 1 210 ? 2.467 15.539 20.547 1 98.06 210 PRO B C 1
ATOM 4568 O O . PRO B 1 210 ? 2.744 15.852 21.703 1 98.06 210 PRO B O 1
ATOM 4571 N N . PHE B 1 211 ? 1.216 15.469 20.094 1 96.44 211 PHE B N 1
ATOM 4572 C CA . PHE B 1 211 ? 0.039 15.625 20.938 1 96.44 211 PHE B CA 1
ATOM 4573 C C . PHE B 1 211 ? -0.928 14.461 20.75 1 96.44 211 PHE B C 1
ATOM 4575 O O . PHE B 1 211 ? -1.364 14.188 19.625 1 96.44 211 PHE B O 1
ATOM 4582 N N . LYS B 1 212 ? -1.258 13.836 21.812 1 95.19 212 LYS B N 1
ATOM 4583 C CA . LYS B 1 212 ? -2.178 12.703 21.781 1 95.19 212 LYS B CA 1
ATOM 4584 C C . LYS B 1 212 ? -3.604 13.156 21.484 1 95.19 212 LYS B C 1
ATOM 4586 O O . LYS B 1 212 ? -4.055 14.18 22.016 1 95.19 212 LYS B O 1
ATOM 4591 N N . VAL B 1 213 ? -4.266 12.438 20.578 1 93.19 213 VAL B N 1
ATOM 4592 C CA . VAL B 1 213 ? -5.668 12.711 20.281 1 93.19 213 VAL B CA 1
ATOM 4593 C C . VAL B 1 213 ? -6.449 11.398 20.25 1 93.19 213 VAL B C 1
ATOM 4595 O O . VAL B 1 213 ? -5.855 10.32 20.203 1 93.19 213 VAL B O 1
ATOM 4598 N N . HIS B 1 214 ? -7.785 11.531 20.25 1 91.75 214 HIS B N 1
ATOM 4599 C CA . HIS B 1 214 ? -8.664 10.367 20.188 1 91.75 214 HIS B CA 1
ATOM 4600 C C . HIS B 1 214 ? -9.094 10.086 18.75 1 91.75 214 HIS B C 1
ATOM 4602 O O . HIS B 1 214 ? -9.398 11.008 18 1 91.75 214 HIS B O 1
ATOM 4608 N N . HIS B 1 215 ? -9 8.828 18.391 1 92.81 215 HIS B N 1
ATOM 4609 C CA . HIS B 1 215 ? -9.383 8.367 17.062 1 92.81 215 HIS B CA 1
ATOM 4610 C C . HIS B 1 215 ? -10.414 7.246 17.141 1 92.81 215 HIS B C 1
ATOM 4612 O O . HIS B 1 215 ? -10.242 6.191 16.531 1 92.81 215 HIS B O 1
ATOM 4618 N N . GLY B 1 216 ? -11.414 7.434 18.016 1 88.56 216 GLY B N 1
ATOM 4619 C CA . GLY B 1 216 ? -12.5 6.477 18.156 1 88.56 216 GLY B CA 1
ATOM 4620 C C . GLY B 1 216 ? -12.242 5.438 19.234 1 88.56 216 GLY B C 1
ATOM 4621 O O . GLY B 1 216 ? -11.445 5.668 20.141 1 88.56 216 GLY B O 1
ATOM 4622 N N . ASN B 1 217 ? -13.125 4.418 19.203 1 86 217 ASN B N 1
ATOM 4623 C CA . ASN B 1 217 ? -13.047 3.346 20.188 1 86 217 ASN B CA 1
ATOM 4624 C C . ASN B 1 217 ? -12.805 1.992 19.531 1 86 217 ASN B C 1
ATOM 4626 O O . ASN B 1 217 ? -13.18 1.789 18.375 1 86 217 ASN B O 1
ATOM 4630 N N . LYS B 1 218 ? -12.273 1.138 20.375 1 84.56 218 LYS B N 1
ATOM 4631 C CA . LYS B 1 218 ? -12.102 -0.235 19.906 1 84.56 218 LYS B CA 1
ATOM 4632 C C . LYS B 1 218 ? -13.453 -0.922 19.719 1 84.56 218 LYS B C 1
ATOM 4634 O O . LYS B 1 218 ? -14.398 -0.661 20.469 1 84.56 218 LYS B O 1
ATOM 4639 N N . ILE B 1 219 ? -13.648 -1.729 18.734 1 74.5 219 ILE B N 1
ATOM 4640 C CA . ILE B 1 219 ? -14.914 -2.363 18.391 1 74.5 219 ILE B CA 1
ATOM 4641 C C . ILE B 1 219 ? -15.258 -3.428 19.422 1 74.5 219 ILE B C 1
ATOM 4643 O O . ILE B 1 219 ? -16.406 -3.518 19.875 1 74.5 219 ILE B O 1
ATOM 4647 N N . ASN B 1 220 ? -14.352 -4.383 19.688 1 63.5 220 ASN B N 1
ATOM 4648 C CA . ASN B 1 220 ? -14.672 -5.539 20.516 1 63.5 220 ASN B CA 1
ATOM 4649 C C . ASN B 1 220 ? -14.305 -5.309 21.969 1 63.5 220 ASN B C 1
ATOM 4651 O O . ASN B 1 220 ? -14.008 -6.258 22.703 1 63.5 220 ASN B O 1
ATOM 4655 N N . SER B 1 221 ? -14.188 -4.234 22.406 1 57.62 221 SER B N 1
ATOM 4656 C CA . SER B 1 221 ? -13.805 -4.133 23.812 1 57.62 221 SER B CA 1
ATOM 4657 C C . SER B 1 221 ? -15.016 -3.803 24.672 1 57.62 221 SER B C 1
ATOM 4659 O O . SER B 1 221 ? -15.867 -3.002 24.297 1 57.62 221 SER B O 1
ATOM 4661 N N . ASP B 1 222 ? -15.312 -4.832 25.391 1 54.69 222 ASP B N 1
ATOM 4662 C CA . ASP B 1 222 ? -16.281 -4.551 26.438 1 54.69 222 ASP B CA 1
ATOM 4663 C C . ASP B 1 222 ? -15.977 -3.227 27.141 1 54.69 222 ASP B C 1
ATOM 4665 O O . ASP B 1 222 ? -16.828 -2.682 27.844 1 54.69 222 ASP B O 1
ATOM 4669 N N . THR B 1 223 ? -14.719 -2.898 27.047 1 57.28 223 THR B N 1
ATOM 4670 C CA . THR B 1 223 ? -14.297 -1.656 27.688 1 57.28 223 THR B CA 1
ATOM 4671 C C . THR B 1 223 ? -14.125 -0.549 26.641 1 57.28 223 THR B C 1
ATOM 4673 O O . THR B 1 223 ? -13.766 -0.816 25.5 1 57.28 223 THR B O 1
ATOM 4676 N N . GLU B 1 224 ? -14.867 0.42 26.578 1 65.12 224 GLU B N 1
ATOM 4677 C CA . GLU B 1 224 ? -14.773 1.636 25.781 1 65.12 224 GLU B CA 1
ATOM 4678 C C . GLU B 1 224 ? -13.336 2.139 25.703 1 65.12 224 GLU B C 1
ATOM 4680 O O . GLU B 1 224 ? -13.047 3.275 26.078 1 65.12 224 GLU B O 1
ATOM 4685 N N . GLU B 1 225 ? -12.445 1.152 25.219 1 82.12 225 GLU B N 1
ATOM 4686 C CA . GLU B 1 225 ? -11.055 1.587 25.125 1 82.12 225 GLU B CA 1
ATOM 4687 C C . GLU B 1 225 ? -10.836 2.447 23.875 1 82.12 225 GLU B C 1
ATOM 4689 O O . GLU B 1 225 ? -11.289 2.102 22.797 1 82.12 225 GLU B O 1
ATOM 4694 N N . SER B 1 226 ? -10.172 3.486 24.062 1 87.12 226 SER B N 1
ATOM 4695 C CA . SER B 1 226 ? -9.961 4.492 23.031 1 87.12 226 SER B CA 1
ATOM 4696 C C . SER B 1 226 ? -8.852 4.082 22.062 1 87.12 226 SER B C 1
ATOM 4698 O O . SER B 1 226 ? -7.879 3.443 22.469 1 87.12 226 SER B O 1
ATOM 4700 N N . VAL B 1 227 ? -9.086 4.316 20.844 1 91.75 227 VAL B N 1
ATOM 4701 C CA . VAL B 1 227 ? -8.016 4.309 19.859 1 91.75 227 VAL B CA 1
ATOM 4702 C C . VAL B 1 227 ? -7.344 5.684 19.812 1 91.75 227 VAL B C 1
ATOM 4704 O O . VAL B 1 227 ? -8.023 6.707 19.703 1 91.75 227 VAL B O 1
ATOM 4707 N N . LEU B 1 228 ? -6.059 5.664 20 1 94.5 228 LEU B N 1
ATOM 4708 C CA . LEU B 1 228 ? -5.324 6.918 20.094 1 94.5 228 LEU B CA 1
ATOM 4709 C C . LEU B 1 228 ? -4.559 7.203 18.812 1 94.5 228 LEU B C 1
ATOM 4711 O O . LEU B 1 228 ? -4.246 6.281 18.047 1 94.5 228 LEU B O 1
ATOM 4715 N N . SER B 1 229 ? -4.383 8.43 18.547 1 96.69 229 SER B N 1
ATOM 4716 C CA . SER B 1 229 ? -3.584 8.969 17.453 1 96.69 229 SER B CA 1
ATOM 4717 C C . SER B 1 229 ? -2.748 10.156 17.906 1 96.69 229 SER B C 1
ATOM 4719 O O . SER B 1 229 ? -2.627 10.414 19.094 1 96.69 229 SER B O 1
ATOM 4721 N N . THR B 1 230 ? -2.062 10.781 16.984 1 97.62 230 THR B N 1
ATOM 4722 C CA . THR B 1 230 ? -1.15 11.859 17.344 1 97.62 230 THR B CA 1
ATOM 4723 C C . THR B 1 230 ? -1.232 13 16.344 1 97.62 230 THR B C 1
ATOM 4725 O O . THR B 1 230 ? -1.354 12.766 15.133 1 97.62 230 THR B O 1
ATOM 4728 N N . VAL B 1 231 ? -1.235 14.211 16.812 1 97.62 231 VAL B N 1
ATOM 4729 C CA . VAL B 1 231 ? -0.984 15.414 16.031 1 97.62 231 VAL B CA 1
ATOM 4730 C C . VAL B 1 231 ? 0.455 15.875 16.234 1 97.62 231 VAL B C 1
ATOM 4732 O O . VAL B 1 231 ? 0.943 15.914 17.375 1 97.62 231 VAL B O 1
ATOM 4735 N N . TYR B 1 232 ? 1.124 16.219 15.172 1 98.62 232 TYR B N 1
ATOM 4736 C CA . TYR B 1 232 ? 2.494 16.703 15.273 1 98.62 232 TYR B CA 1
ATOM 4737 C C . TYR B 1 232 ? 2.572 18.188 14.93 1 98.62 232 TYR B C 1
ATOM 4739 O O . TYR B 1 232 ? 2.02 18.641 13.922 1 98.62 232 TYR B O 1
ATOM 4747 N N . LEU B 1 233 ? 3.203 18.938 15.758 1 98.31 233 LEU B N 1
ATOM 4748 C CA . LEU B 1 233 ? 3.641 20.297 15.461 1 98.31 233 LEU B CA 1
ATOM 4749 C C . LEU B 1 233 ? 5.113 20.312 15.062 1 98.31 233 LEU B C 1
ATOM 4751 O O . LEU B 1 233 ? 5.977 19.906 15.844 1 98.31 233 LEU B O 1
ATOM 4755 N N . VAL B 1 234 ? 5.391 20.656 13.844 1 98.69 234 VAL B N 1
ATOM 4756 C CA . VAL B 1 234 ? 6.758 20.844 13.367 1 98.69 234 VAL B CA 1
ATOM 4757 C C . VAL B 1 234 ? 7.152 22.312 13.508 1 98.69 234 VAL B C 1
ATOM 4759 O O . VAL B 1 234 ? 6.543 23.188 12.891 1 98.69 234 VAL B O 1
ATOM 4762 N N . SER B 1 235 ? 8.141 22.562 14.273 1 97.94 235 SER B N 1
ATOM 4763 C CA . SER B 1 235 ? 8.578 23.938 14.531 1 97.94 235 SER B CA 1
ATOM 4764 C C . SER B 1 235 ? 9.992 24.172 14 1 97.94 235 SER B C 1
ATOM 4766 O O . SER B 1 235 ? 10.938 23.484 14.414 1 97.94 235 SER B O 1
ATOM 4768 N N . ASP B 1 236 ? 10.117 25.047 13.062 1 97.81 236 ASP B N 1
ATOM 4769 C CA . ASP B 1 236 ? 11.43 25.484 12.617 1 97.81 236 ASP B CA 1
ATOM 4770 C C . ASP B 1 236 ? 12.016 26.516 13.586 1 97.81 236 ASP B C 1
ATOM 4772 O O . ASP B 1 236 ? 11.562 27.656 13.641 1 97.81 236 ASP B O 1
ATOM 4776 N N . THR B 1 237 ? 13.039 26.188 14.25 1 95.94 237 THR B N 1
ATOM 4777 C CA . THR B 1 237 ? 13.562 27.016 15.328 1 95.94 237 THR B CA 1
ATOM 4778 C C . THR B 1 237 ? 14.32 28.219 14.773 1 95.94 237 THR B C 1
ATOM 4780 O O . THR B 1 237 ? 14.609 29.172 15.5 1 95.94 237 THR B O 1
ATOM 4783 N N . VAL B 1 238 ? 14.578 28.234 13.547 1 95.19 238 VAL B N 1
ATOM 4784 C CA . VAL B 1 238 ? 15.297 29.344 12.914 1 95.19 238 VAL B CA 1
ATOM 4785 C C . VAL B 1 238 ? 14.312 30.406 12.453 1 95.19 238 VAL B C 1
ATOM 4787 O O . VAL B 1 238 ? 14.406 31.562 12.859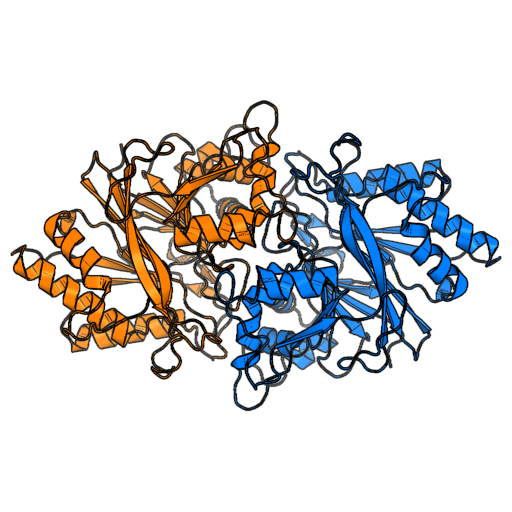 1 95.19 238 VAL B O 1
ATOM 4790 N N . SER B 1 239 ? 13.336 30.047 11.742 1 95 239 SER B N 1
ATOM 4791 C CA . SER B 1 239 ? 12.375 30.984 11.188 1 95 239 SER B CA 1
ATOM 4792 C C . SER B 1 239 ? 11.227 31.25 12.156 1 95 239 SER B C 1
ATOM 4794 O O . SER B 1 239 ? 10.531 32.25 12.039 1 95 239 SER B O 1
ATOM 4796 N N . GLY B 1 240 ? 11.008 30.266 13.016 1 95.69 240 GLY B N 1
ATOM 4797 C CA . GLY B 1 240 ? 9.867 30.344 13.906 1 95.69 240 GLY B CA 1
ATOM 4798 C C . GLY B 1 240 ? 8.586 29.812 13.297 1 95.69 240 GLY B C 1
ATOM 4799 O O . GLY B 1 240 ? 7.562 29.703 13.977 1 95.69 240 GLY B O 1
ATOM 4800 N N . LYS B 1 241 ? 8.617 29.438 12.047 1 96.88 241 LYS B N 1
ATOM 4801 C CA . LYS B 1 241 ? 7.434 28.906 11.367 1 96.88 241 LYS B CA 1
ATOM 4802 C C . LYS B 1 241 ? 7.059 27.531 11.891 1 96.88 241 LYS B C 1
ATOM 4804 O O . LYS B 1 241 ? 7.93 26.766 12.32 1 96.88 241 LYS B O 1
ATOM 4809 N N . CYS B 1 242 ? 5.75 27.266 11.844 1 97.38 242 CYS B N 1
ATOM 4810 C CA . CYS B 1 242 ? 5.238 26.016 12.359 1 97.38 242 CYS B CA 1
ATOM 4811 C C . CYS B 1 242 ? 4.262 25.375 11.383 1 97.38 242 CYS B C 1
ATOM 4813 O O . CYS B 1 242 ? 3.594 26.078 10.617 1 97.38 242 CYS B O 1
ATOM 4815 N N . LEU B 1 243 ? 4.281 24.078 11.383 1 98.19 243 LEU B N 1
ATOM 4816 C CA . LEU B 1 243 ? 3.375 23.266 10.586 1 98.19 243 LEU B CA 1
ATOM 4817 C C . LEU B 1 243 ? 2.693 22.203 11.453 1 98.19 243 LEU B C 1
ATOM 4819 O O . LEU B 1 243 ? 3.348 21.547 12.266 1 98.19 243 LEU B O 1
ATOM 4823 N N . VAL B 1 244 ? 1.39 22.109 11.32 1 98.12 244 VAL B N 1
ATOM 4824 C CA . VAL B 1 244 ? 0.653 21.094 12.062 1 98.12 244 VAL B CA 1
ATOM 4825 C C . VAL B 1 244 ? 0.213 19.984 11.109 1 98.12 244 VAL B C 1
ATOM 4827 O O . VAL B 1 244 ? -0.339 20.25 10.047 1 98.12 244 VAL B O 1
ATOM 4830 N N . VAL B 1 245 ? 0.528 18.75 11.492 1 98.62 245 VAL B N 1
ATOM 4831 C CA . VAL B 1 245 ? 0.069 17.594 10.734 1 98.62 245 VAL B CA 1
ATOM 4832 C C . VAL B 1 245 ? -0.692 16.641 11.656 1 98.62 245 VAL B C 1
ATOM 4834 O O . VAL B 1 245 ? -0.121 16.109 12.609 1 98.62 245 VAL B O 1
ATOM 4837 N N . CYS B 1 246 ? -1.934 16.422 11.328 1 97.81 246 CYS B N 1
ATOM 4838 C CA . CYS B 1 246 ? -2.791 15.594 12.172 1 97.81 246 CYS B CA 1
ATOM 4839 C C . CYS B 1 246 ? -2.848 14.164 11.648 1 97.81 246 CYS B C 1
ATOM 4841 O O . CYS B 1 246 ? -2.848 13.945 10.438 1 97.81 246 CYS B O 1
ATOM 4843 N N . GLY B 1 247 ? -2.818 13.172 12.609 1 97.62 247 GLY B N 1
ATOM 4844 C CA . GLY B 1 247 ? -3.344 11.859 12.281 1 97.62 247 GLY B CA 1
ATOM 4845 C C . GLY B 1 247 ? -4.859 11.805 12.281 1 97.62 247 GLY B C 1
ATOM 4846 O O . GLY B 1 247 ? -5.523 12.828 12.109 1 97.62 247 GLY B O 1
ATOM 4847 N N . ASP B 1 248 ? -5.371 10.617 12.336 1 97 248 ASP B N 1
ATOM 4848 C CA . ASP B 1 248 ? -6.816 10.469 12.453 1 97 248 ASP B CA 1
ATOM 4849 C C . ASP B 1 248 ? -7.309 10.938 13.82 1 97 248 ASP B C 1
ATOM 4851 O O . ASP B 1 248 ? -6.656 10.688 14.836 1 97 248 ASP B O 1
ATOM 4855 N N . LEU B 1 249 ? -8.375 11.656 13.75 1 94.62 249 LEU B N 1
ATOM 4856 C CA . LEU B 1 249 ? -8.867 12.156 15.031 1 94.62 249 LEU B CA 1
ATOM 4857 C C . LEU B 1 249 ? -10.375 12.398 14.969 1 94.62 249 LEU B C 1
ATOM 4859 O O . LEU B 1 249 ? -10.961 12.438 13.891 1 94.62 249 LEU B O 1
ATOM 4863 N N . GLU B 1 250 ? -10.984 12.461 16.094 1 91.19 250 GLU B N 1
ATOM 4864 C CA . GLU B 1 250 ? -12.406 12.766 16.203 1 91.19 250 GLU B CA 1
ATOM 4865 C C . GLU B 1 250 ? -12.641 14.023 17.047 1 91.19 250 GLU B C 1
ATOM 4867 O O . GLU B 1 250 ? -11.742 14.477 17.75 1 91.19 250 GLU B O 1
ATOM 4872 N N . TYR B 1 251 ? -13.789 14.555 16.734 1 85.81 251 TYR B N 1
ATOM 4873 C CA . TYR B 1 251 ? -14.242 15.664 17.562 1 85.81 251 TYR B CA 1
ATOM 4874 C C . TYR B 1 251 ? -14.883 15.164 18.859 1 85.81 251 TYR B C 1
ATOM 4876 O O . TYR B 1 251 ? -15.852 14.398 18.812 1 85.81 251 TYR B O 1
ATOM 4884 N N . ARG B 1 252 ? -14.258 15.297 19.969 1 77.81 252 ARG B N 1
ATOM 4885 C CA . ARG B 1 252 ? -14.836 14.867 21.25 1 77.81 252 ARG B CA 1
ATOM 4886 C C . ARG B 1 252 ? -15.094 16.062 22.156 1 77.81 252 ARG B C 1
ATOM 4888 O O . ARG B 1 252 ? -14.281 16.984 22.219 1 77.81 252 ARG B O 1
ATOM 4895 N N . ILE B 1 253 ? -16.297 16 22.656 1 62.56 253 ILE B N 1
ATOM 4896 C CA . ILE B 1 253 ? -16.641 17 23.656 1 62.56 253 ILE B CA 1
ATOM 4897 C C . ILE B 1 253 ? -16.391 16.422 25.047 1 62.56 253 ILE B C 1
ATOM 4899 O O . ILE B 1 253 ? -16.891 15.352 25.391 1 62.56 253 ILE B O 1
ATOM 4903 N N . ALA B 1 254 ? -15.328 16.828 25.719 1 56.41 254 ALA B N 1
ATOM 4904 C CA . ALA B 1 254 ? -15.062 16.391 27.078 1 56.41 254 ALA B CA 1
ATOM 4905 C C . ALA B 1 254 ? -16.25 16.688 27.984 1 56.41 254 ALA B C 1
ATOM 4907 O O . ALA B 1 254 ? -17.047 17.578 27.703 1 56.41 254 ALA B O 1
ATOM 4908 N N . PRO B 1 255 ? -16.625 15.828 28.953 1 51.62 255 PRO B N 1
ATOM 4909 C CA . PRO B 1 255 ? -17.734 16.109 29.875 1 51.62 255 PRO B CA 1
ATOM 4910 C C . PRO B 1 255 ? -17.75 17.578 30.312 1 51.62 255 PRO B C 1
ATOM 4912 O O . PRO B 1 255 ? -18.828 18.125 30.609 1 51.62 255 PRO B O 1
ATOM 4915 N N . GLY B 1 256 ? -16.594 18.219 30.312 1 45.97 256 GLY B N 1
ATOM 4916 C CA . GLY B 1 256 ? -16.516 19.609 30.703 1 45.97 256 GLY B CA 1
ATOM 4917 C C . GLY B 1 256 ? -16.625 20.562 29.531 1 45.97 256 GLY B C 1
ATOM 4918 O O . GLY B 1 256 ? -16.484 21.781 29.703 1 45.97 256 GLY B O 1
ATOM 4919 N N . GLY B 1 257 ? -17.109 20.141 28.453 1 47.22 257 GLY B N 1
ATOM 4920 C CA . GLY B 1 257 ? -17.438 20.938 27.281 1 47.22 257 GLY B CA 1
ATOM 4921 C C . GLY B 1 257 ? -16.266 21.141 26.344 1 47.22 257 GLY B C 1
ATOM 4922 O O . GLY B 1 257 ? -16.422 21.719 25.266 1 47.22 257 GLY B O 1
ATOM 4923 N N . ASP B 1 258 ? -15.125 20.938 26.828 1 44.62 258 ASP B N 1
ATOM 4924 C CA . ASP B 1 258 ? -13.984 21.312 26 1 44.62 258 ASP B CA 1
ATOM 4925 C C . ASP B 1 258 ? -13.703 20.25 24.938 1 44.62 258 ASP B C 1
ATOM 4927 O O . ASP B 1 258 ? -13.836 19.047 25.203 1 44.62 258 ASP B O 1
ATOM 4931 N N . CYS B 1 259 ? -13.82 20.656 23.781 1 50.47 259 CYS B N 1
ATOM 4932 C CA . CYS B 1 259 ? -13.5 19.766 22.672 1 50.47 259 CYS B CA 1
ATOM 4933 C C . CYS B 1 259 ? -12.023 19.391 22.688 1 50.47 259 CYS B C 1
ATOM 4935 O O . CYS B 1 259 ? -11.18 20.156 23.156 1 50.47 259 CYS B O 1
ATOM 4937 N N . VAL B 1 260 ? -11.539 18.047 22.797 1 51.75 260 VAL B N 1
ATOM 4938 C CA . VAL B 1 260 ? -10.211 17.453 22.891 1 51.75 260 VAL B CA 1
ATOM 4939 C C . VAL B 1 260 ? -9.242 18.188 21.953 1 51.75 260 VAL B C 1
ATOM 4941 O O . VAL B 1 260 ? -8.031 18.188 22.172 1 51.75 260 VAL B O 1
ATOM 4944 N N . PRO B 1 261 ? -9.383 18.484 20.609 1 60 261 PRO B N 1
ATOM 4945 C CA . PRO B 1 261 ? -8.109 19.062 20.172 1 60 261 PRO B CA 1
ATOM 4946 C C . PRO B 1 261 ? -7.746 20.344 20.906 1 60 261 PRO B C 1
ATOM 4948 O O . PRO B 1 261 ? -7.059 21.203 20.359 1 60 261 PRO B O 1
ATOM 4951 N N . SER B 1 262 ? -8.195 20.422 22.203 1 64.56 262 SER B N 1
ATOM 4952 C CA . SER B 1 262 ? -8.062 21.672 22.953 1 64.56 262 SER B CA 1
ATOM 4953 C C . SER B 1 262 ? -6.621 21.891 23.422 1 64.56 262 SER B C 1
ATOM 4955 O O . SER B 1 262 ? -6.125 23.016 23.406 1 64.56 262 SER B O 1
ATOM 4957 N N . GLU B 1 263 ? -6.008 20.734 23.625 1 79.75 263 GLU B N 1
ATOM 4958 C CA . GLU B 1 263 ? -4.652 20.922 24.141 1 79.75 263 GLU B CA 1
ATOM 4959 C C . GLU B 1 263 ? -3.721 21.484 23.062 1 79.75 263 GLU B C 1
ATOM 4961 O O . GLU B 1 263 ? -2.965 22.422 23.328 1 79.75 263 GLU B O 1
ATOM 4966 N N . ILE B 1 264 ? -3.811 20.938 21.906 1 87 264 ILE B N 1
ATOM 4967 C CA . ILE B 1 264 ? -2.932 21.438 20.844 1 87 264 ILE B CA 1
ATOM 4968 C C . ILE B 1 264 ? -3.348 22.859 20.469 1 87 264 ILE B C 1
ATOM 4970 O O . ILE B 1 264 ? -2.498 23.688 20.156 1 87 264 ILE B O 1
ATOM 4974 N N . ALA B 1 265 ? -4.602 23.109 20.5 1 88.81 265 ALA B N 1
ATOM 4975 C CA . ALA B 1 265 ? -5.066 24.453 20.156 1 88.81 265 ALA B CA 1
ATOM 4976 C C . ALA B 1 265 ? -4.508 25.5 21.125 1 88.81 265 ALA B C 1
ATOM 4978 O O . ALA B 1 265 ? -4.02 26.547 20.703 1 88.81 265 ALA B O 1
ATOM 4979 N N . ARG B 1 266 ? -4.562 25.203 22.375 1 88.31 266 ARG B N 1
ATOM 4980 C CA . ARG B 1 266 ? -4.039 26.109 23.391 1 88.31 266 ARG B CA 1
ATOM 4981 C C . ARG B 1 266 ? -2.529 26.281 23.266 1 88.31 266 ARG B C 1
ATOM 4983 O O . ARG B 1 266 ? -2.004 27.391 23.406 1 88.31 266 ARG B O 1
ATOM 4990 N N . PHE B 1 267 ? -1.933 25.172 23.031 1 93.31 267 PHE B N 1
ATOM 4991 C CA . PHE B 1 267 ? -0.485 25.219 22.859 1 93.31 267 PHE B CA 1
ATOM 4992 C C . PHE B 1 267 ? -0.113 26.109 21.672 1 93.31 267 PHE B C 1
ATOM 4994 O O . PHE B 1 267 ? 0.816 26.922 21.766 1 93.31 267 PHE B O 1
ATOM 5001 N N . LEU B 1 268 ? -0.795 25.938 20.594 1 93.19 268 LEU B N 1
ATOM 5002 C CA . LEU B 1 268 ? -0.539 26.734 19.391 1 93.19 268 LEU B CA 1
ATOM 5003 C C . LEU B 1 268 ? -0.721 28.219 19.688 1 93.19 268 LEU B C 1
ATOM 5005 O O . LEU B 1 268 ? 0.163 29.031 19.391 1 93.19 268 LEU B O 1
ATOM 5009 N N . VAL B 1 269 ? -1.789 28.547 20.312 1 91.88 269 VAL B N 1
ATOM 5010 C CA . VAL B 1 269 ? -2.131 29.953 20.547 1 91.88 269 VAL B CA 1
ATOM 5011 C C . VAL B 1 269 ? -1.111 30.578 21.5 1 91.88 269 VAL B C 1
ATOM 5013 O O . VAL B 1 269 ? -0.734 31.734 21.328 1 91.88 269 VAL B O 1
ATOM 5016 N N . ASP B 1 270 ? -0.689 29.75 22.422 1 93.94 270 ASP B N 1
ATOM 5017 C CA . ASP B 1 270 ? 0.23 30.25 23.438 1 93.94 270 ASP B CA 1
ATOM 5018 C C . ASP B 1 270 ? 1.645 30.391 22.891 1 93.94 270 ASP B C 1
ATOM 5020 O O . ASP B 1 270 ? 2.428 31.219 23.359 1 93.94 270 ASP B O 1
ATOM 5024 N N . ASN B 1 271 ? 1.968 29.641 21.797 1 95 271 ASN B N 1
ATOM 5025 C CA . ASN B 1 271 ? 3.385 29.531 21.469 1 95 271 ASN B CA 1
ATOM 5026 C C . ASN B 1 271 ? 3.643 29.891 20 1 95 271 ASN B C 1
ATOM 5028 O O . ASN B 1 271 ? 4.785 30.109 19.609 1 95 271 ASN B O 1
ATOM 5032 N N . VAL B 1 272 ? 2.578 29.969 19.203 1 94.44 272 VAL B N 1
ATOM 5033 C CA . VAL B 1 272 ? 2.766 30.156 17.766 1 94.44 272 VAL B CA 1
ATOM 5034 C C . VAL B 1 272 ? 1.928 31.328 17.281 1 94.44 272 VAL B C 1
ATOM 5036 O O . VAL B 1 272 ? 0.734 31.188 17.016 1 94.44 272 VAL B O 1
ATOM 5039 N N . PRO B 1 273 ? 2.559 32.5 17.109 1 92.69 273 PRO B N 1
ATOM 5040 C CA . PRO B 1 273 ? 1.806 33.594 16.5 1 92.69 273 PRO B CA 1
ATOM 5041 C C . PRO B 1 273 ? 1.175 33.188 15.164 1 92.69 273 PRO B C 1
ATOM 5043 O O . PRO B 1 273 ? 1.759 32.406 14.406 1 92.69 273 PRO B O 1
ATOM 5046 N N . PRO B 1 274 ? 0.049 33.719 14.922 1 90.44 274 PRO B N 1
ATOM 5047 C CA . PRO B 1 274 ? -0.701 33.312 13.734 1 90.44 274 PRO B CA 1
ATOM 5048 C C . PRO B 1 274 ? 0.107 33.438 12.445 1 90.44 274 PRO B C 1
ATOM 5050 O O . PRO B 1 274 ? -0.049 32.625 11.531 1 90.44 274 PRO B O 1
ATOM 5053 N N . GLU B 1 275 ? 0.989 34.438 12.336 1 91 275 GLU B N 1
ATOM 5054 C CA . GLU B 1 275 ? 1.769 34.656 11.125 1 91 275 GLU B CA 1
ATOM 5055 C C . GLU B 1 275 ? 2.85 33.594 10.961 1 91 275 GLU B C 1
ATOM 5057 O O . GLU B 1 275 ? 3.426 33.438 9.883 1 91 275 GLU B O 1
ATOM 5062 N N . LYS B 1 276 ? 3.064 32.781 12.055 1 94.75 276 LYS B N 1
ATOM 5063 C CA . LYS B 1 276 ? 4.102 31.766 12.039 1 94.75 276 LYS B CA 1
ATOM 5064 C C . LYS B 1 276 ? 3.5 30.391 11.797 1 94.75 276 LYS B C 1
ATOM 5066 O O . LYS B 1 276 ? 4.23 29.406 11.586 1 94.75 276 LYS B O 1
ATOM 5071 N N . LEU B 1 277 ? 2.215 30.281 11.797 1 95.19 277 LEU B N 1
ATOM 5072 C CA . LEU B 1 277 ? 1.549 29.031 11.469 1 95.19 277 LEU B CA 1
ATOM 5073 C C . LEU B 1 277 ? 1.358 28.891 9.961 1 95.19 277 LEU B C 1
ATOM 5075 O O . LEU B 1 277 ? 0.456 29.516 9.391 1 95.19 277 LEU B O 1
ATOM 5079 N N . SER B 1 278 ? 2.166 28.078 9.359 1 95.5 278 SER B N 1
ATOM 5080 C CA . SER B 1 278 ? 2.242 27.969 7.902 1 95.5 278 SER B CA 1
ATOM 5081 C C . SER B 1 278 ? 1.058 27.188 7.34 1 95.5 278 SER B C 1
ATOM 5083 O O . SER B 1 278 ? 0.649 27.406 6.199 1 95.5 278 SER B O 1
ATOM 5085 N N . GLY B 1 279 ? 0.553 26.234 8.109 1 96.5 279 GLY B N 1
ATOM 5086 C CA . GLY B 1 279 ? -0.569 25.438 7.648 1 96.5 279 GLY B CA 1
ATOM 5087 C C . GLY B 1 279 ? -0.918 24.312 8.602 1 96.5 279 GLY B C 1
ATOM 5088 O O . GLY B 1 279 ? -0.149 24 9.508 1 96.5 279 GLY B O 1
ATOM 5089 N N . ILE B 1 280 ? -2.09 23.797 8.414 1 97.62 280 ILE B N 1
ATOM 5090 C CA . ILE B 1 280 ? -2.594 22.656 9.18 1 97.62 280 ILE B CA 1
ATOM 5091 C C . ILE B 1 280 ? -3.102 21.578 8.227 1 97.62 280 ILE B C 1
ATOM 5093 O O . ILE B 1 280 ? -4.035 21.812 7.457 1 97.62 280 ILE B O 1
ATOM 5097 N N . PHE B 1 281 ? -2.438 20.422 8.258 1 98.69 281 PHE B N 1
ATOM 5098 C CA . PHE B 1 281 ? -2.994 19.25 7.613 1 98.69 281 PHE B CA 1
ATOM 5099 C C . PHE B 1 281 ? -3.92 18.5 8.562 1 98.69 281 PHE B C 1
ATOM 5101 O O . PHE B 1 281 ? -3.502 18.078 9.641 1 98.69 281 PHE B O 1
ATOM 5108 N N . VAL B 1 282 ? -5.152 18.312 8.148 1 97.94 282 VAL B N 1
ATOM 5109 C CA . VAL B 1 282 ? -6.129 17.703 9.055 1 97.94 282 VAL B CA 1
ATOM 5110 C C . VAL B 1 282 ? -7.094 16.828 8.258 1 97.94 282 VAL B C 1
ATOM 5112 O O . VAL B 1 282 ? -7.422 17.141 7.109 1 97.94 282 VAL B O 1
ATOM 5115 N N . GLU B 1 283 ? -7.473 15.719 8.898 1 97.88 283 GLU B N 1
ATOM 5116 C CA . GLU B 1 283 ? -8.359 14.797 8.188 1 97.88 283 GLU B CA 1
ATOM 5117 C C . GLU B 1 283 ? -9.797 15.305 8.188 1 97.88 283 GLU B C 1
ATOM 5119 O O . GLU B 1 283 ? -10.203 16.031 9.094 1 97.88 283 GLU B O 1
ATOM 5124 N N . CYS B 1 284 ? -10.484 15.039 7.168 1 97.56 284 CYS B N 1
ATOM 5125 C CA . CYS B 1 284 ? -11.938 15.055 7.047 1 97.56 284 CYS B CA 1
ATOM 5126 C C . CYS B 1 284 ? -12.43 13.875 6.211 1 97.56 284 CYS B C 1
ATOM 5128 O O . CYS B 1 284 ? -12.758 14.047 5.035 1 97.56 284 CYS B O 1
ATOM 5130 N N . SER B 1 285 ? -12.57 12.789 6.863 1 96.69 285 SER B N 1
ATOM 5131 C CA . SER B 1 285 ? -12.672 11.484 6.203 1 96.69 285 SER B CA 1
ATOM 5132 C C . SER B 1 285 ? -14.031 11.312 5.531 1 96.69 285 SER B C 1
ATOM 5134 O O . SER B 1 285 ? -14.156 10.555 4.57 1 96.69 285 SER B O 1
ATOM 5136 N N . ASN B 1 286 ? -15.016 12.062 6.074 1 94 286 ASN B N 1
ATOM 5137 C CA . ASN B 1 286 ? -16.391 11.781 5.656 1 94 286 ASN B CA 1
ATOM 5138 C C . ASN B 1 286 ? -17.094 13.047 5.172 1 94 286 ASN B C 1
ATOM 5140 O O . ASN B 1 286 ? -16.828 14.141 5.68 1 94 286 ASN B O 1
ATOM 5144 N N . THR B 1 287 ? -17.953 12.828 4.207 1 95 287 THR B N 1
ATOM 5145 C CA . THR B 1 287 ? -18.859 13.914 3.84 1 95 287 THR B CA 1
ATOM 5146 C C . THR B 1 287 ? -19.938 14.086 4.895 1 95 287 THR B C 1
ATOM 5148 O O . THR B 1 287 ? -20.047 13.289 5.828 1 95 287 THR B O 1
ATOM 5151 N N . SER B 1 288 ? -20.719 15.055 4.699 1 92.44 288 SER B N 1
ATOM 5152 C CA . SER B 1 288 ? -21.797 15.328 5.645 1 92.44 288 SER B CA 1
ATOM 5153 C C . SER B 1 288 ? -22.922 14.305 5.504 1 92.44 288 SER B C 1
ATOM 5155 O O . SER B 1 288 ? -23.828 14.242 6.352 1 92.44 288 SER B O 1
ATOM 5157 N N . SER B 1 289 ? -22.875 13.492 4.504 1 86.31 289 SER B N 1
ATOM 5158 C CA . SER B 1 289 ? -23.922 12.492 4.277 1 86.31 289 SER B CA 1
ATOM 5159 C C . SER B 1 289 ? -23.797 11.336 5.258 1 86.31 289 SER B C 1
ATOM 5161 O O . SER B 1 289 ? -24.734 10.555 5.422 1 86.31 289 SER B O 1
ATOM 5163 N N . ILE B 1 290 ? -22.688 11.25 5.871 1 85.44 290 ILE B N 1
ATOM 5164 C CA . ILE B 1 290 ? -22.469 10.156 6.809 1 85.44 290 ILE B CA 1
ATOM 5165 C C . ILE B 1 290 ? -23 10.547 8.188 1 85.44 290 ILE B C 1
ATOM 5167 O O . ILE B 1 290 ? -22.719 11.641 8.68 1 85.44 290 ILE B O 1
ATOM 5171 N N . GLU B 1 291 ? -23.672 9.664 8.797 1 83.62 291 GLU B N 1
ATOM 5172 C CA . GLU B 1 291 ? -24.266 9.906 10.109 1 83.62 291 GLU B CA 1
ATOM 5173 C C . GLU B 1 291 ? -23.188 10.039 11.18 1 83.62 291 GLU B C 1
ATOM 5175 O O . GLU B 1 291 ? -22.125 9.398 11.086 1 83.62 291 GLU B O 1
ATOM 5180 N N . SER B 1 292 ? -23.516 10.75 12.164 1 79.38 292 SER B N 1
ATOM 5181 C CA . SER B 1 292 ? -22.531 11.094 13.195 1 79.38 292 SER B CA 1
ATOM 5182 C C . SER B 1 292 ? -22.047 9.859 13.938 1 79.38 292 SER B C 1
ATOM 5184 O O . SER B 1 292 ? -20.906 9.805 14.391 1 79.38 292 SER B O 1
ATOM 5186 N N . ASP B 1 293 ? -22.875 8.891 14.102 1 77.81 293 ASP B N 1
ATOM 5187 C CA . ASP B 1 293 ? -22.531 7.691 14.852 1 77.81 293 ASP B CA 1
ATOM 5188 C C . ASP B 1 293 ? -21.75 6.703 13.984 1 77.81 293 ASP B C 1
ATOM 5190 O O . ASP B 1 293 ? -21.281 5.68 14.469 1 77.81 293 ASP B O 1
ATOM 5194 N N . LYS B 1 294 ? -21.547 7.125 12.734 1 79.62 294 LYS B N 1
ATOM 5195 C CA . LYS B 1 294 ? -20.859 6.238 11.805 1 79.62 294 LYS B CA 1
ATOM 5196 C C . LYS B 1 294 ? -19.562 6.879 11.297 1 79.62 294 LYS B C 1
ATOM 5198 O O . LYS B 1 294 ? -19.109 6.566 10.195 1 79.62 294 LYS B O 1
ATOM 5203 N N . LEU B 1 295 ? -19.094 7.793 12.102 1 82.5 295 LEU B N 1
ATOM 5204 C CA . LEU B 1 295 ? -17.875 8.469 11.703 1 82.5 295 LEU B CA 1
ATOM 5205 C C . LEU B 1 295 ? -16.641 7.641 12.094 1 82.5 295 LEU B C 1
ATOM 5207 O O . LEU B 1 295 ? -15.547 7.879 11.602 1 82.5 295 LEU B O 1
ATOM 5211 N N . TYR B 1 296 ? -16.781 6.727 13.023 1 83.88 296 TYR B N 1
ATOM 5212 C CA . TYR B 1 296 ? -15.758 5.762 13.422 1 83.88 296 TYR B CA 1
ATOM 5213 C C . TYR B 1 296 ? -14.469 6.473 13.82 1 83.88 296 TYR B C 1
ATOM 5215 O O . TYR B 1 296 ? -13.383 6.117 13.344 1 83.88 296 TYR B O 1
ATOM 5223 N N . GLY B 1 297 ? -14.648 7.535 14.586 1 89.75 297 GLY B N 1
ATOM 5224 C CA . GLY B 1 297 ? -13.492 8.219 15.141 1 89.75 297 GLY B CA 1
ATOM 5225 C C . GLY B 1 297 ? -12.859 9.195 14.172 1 89.75 297 GLY B C 1
ATOM 5226 O O . GLY B 1 297 ? -11.664 9.492 14.273 1 89.75 297 GLY B O 1
ATOM 5227 N N . HIS B 1 298 ? -13.602 9.672 13.172 1 94 298 HIS B N 1
ATOM 5228 C CA . HIS B 1 298 ? -13.102 10.617 12.172 1 94 298 HIS B CA 1
ATOM 5229 C C . HIS B 1 298 ? -13.922 11.898 12.164 1 94 298 HIS B C 1
ATOM 5231 O O . HIS B 1 298 ? -14.938 11.992 12.859 1 94 298 HIS B O 1
ATOM 5237 N N . LEU B 1 299 ? -13.477 12.836 11.445 1 94.75 299 LEU B N 1
ATOM 5238 C CA . LEU B 1 299 ? -14.148 14.125 11.359 1 94.75 299 LEU B CA 1
ATOM 5239 C C . LEU B 1 299 ? -15.07 14.18 10.141 1 94.75 299 LEU B C 1
ATOM 5241 O O . LEU B 1 299 ? -14.914 13.398 9.203 1 94.75 299 LEU B O 1
ATOM 5245 N N . SER B 1 300 ? -16.047 14.992 10.242 1 95.69 300 SER B N 1
ATOM 5246 C CA . SER B 1 300 ? -16.891 15.484 9.156 1 95.69 300 SER B CA 1
ATOM 5247 C C . SER B 1 300 ? -16.734 16.984 8.969 1 95.69 300 SER B C 1
ATOM 5249 O O . SER B 1 300 ? -16.125 17.656 9.805 1 95.69 300 SER B O 1
ATOM 5251 N N . PRO B 1 301 ? -17.25 17.531 7.844 1 97.06 301 PRO B N 1
ATOM 5252 C CA . PRO B 1 301 ? -17.078 18.969 7.617 1 97.06 301 PRO B CA 1
ATOM 5253 C C . PRO B 1 301 ? -17.609 19.812 8.766 1 97.06 301 PRO B C 1
ATOM 5255 O O . PRO B 1 301 ? -16.969 20.766 9.203 1 97.06 301 PRO B O 1
ATOM 5258 N N . ILE B 1 302 ? -18.703 19.469 9.312 1 94.31 302 ILE B N 1
ATOM 5259 C CA . ILE B 1 302 ? -19.312 20.25 10.391 1 94.31 302 ILE B CA 1
ATOM 5260 C C . ILE B 1 302 ? -18.406 20.203 11.625 1 94.31 302 ILE B C 1
ATOM 5262 O O . ILE B 1 302 ? -18.234 21.234 12.297 1 94.31 302 ILE B O 1
ATOM 5266 N N . ARG B 1 303 ? -17.891 19.047 11.867 1 93.56 303 ARG B N 1
ATOM 5267 C CA . ARG B 1 303 ? -17.016 18.891 13.023 1 93.56 303 ARG B CA 1
ATOM 5268 C C . ARG B 1 303 ? -15.711 19.656 12.82 1 93.56 303 ARG B C 1
ATOM 5270 O O . ARG B 1 303 ? -15.188 20.266 13.758 1 93.56 303 ARG B O 1
ATOM 5277 N N . LEU B 1 304 ? -15.188 19.578 11.648 1 95.5 304 LEU B N 1
ATOM 5278 C CA . LEU B 1 304 ? -13.953 20.297 11.352 1 95.5 304 LEU B CA 1
ATOM 5279 C C . LEU B 1 304 ? -14.164 21.812 11.477 1 95.5 304 LEU B C 1
ATOM 5281 O O . LEU B 1 304 ? -13.305 22.516 12 1 95.5 304 LEU B O 1
ATOM 5285 N N . ILE B 1 305 ? -15.281 22.312 11 1 95.44 305 ILE B N 1
ATOM 5286 C CA . ILE B 1 305 ? -15.57 23.75 11.062 1 95.44 305 ILE B CA 1
ATOM 5287 C C . ILE B 1 305 ? -15.711 24.188 12.523 1 95.44 305 ILE B C 1
ATOM 5289 O O . ILE B 1 305 ? -15.266 25.266 12.898 1 95.44 305 ILE B O 1
ATOM 5293 N N . LYS B 1 306 ? -16.297 23.312 13.32 1 92.25 306 LYS B N 1
ATOM 5294 C CA . LYS B 1 306 ? -16.375 23.625 14.75 1 92.25 306 LYS B CA 1
ATOM 5295 C C . LYS B 1 306 ? -14.992 23.734 15.359 1 92.25 306 LYS B C 1
ATOM 5297 O O . LYS B 1 306 ? -14.734 24.656 16.156 1 92.25 306 LYS B O 1
ATOM 5302 N N . MET B 1 307 ? -14.141 22.859 14.977 1 92.06 307 MET B N 1
ATOM 5303 C CA . MET B 1 307 ? -12.766 22.891 15.477 1 92.06 307 MET B CA 1
ATOM 5304 C C . MET B 1 307 ? -12.031 24.141 14.984 1 92.06 307 MET B C 1
ATOM 5306 O O . MET B 1 307 ? -11.328 24.781 15.758 1 92.06 307 MET B O 1
ATOM 5310 N N . ALA B 1 308 ? -12.172 24.438 13.734 1 92.81 308 ALA B N 1
ATOM 5311 C CA . ALA B 1 308 ? -11.516 25.594 13.141 1 92.81 308 ALA B CA 1
ATOM 5312 C C . ALA B 1 308 ? -12.016 26.891 13.773 1 92.81 308 ALA B C 1
ATOM 5314 O O . ALA B 1 308 ? -11.234 27.812 14.016 1 92.81 308 ALA B O 1
ATOM 5315 N N . LYS B 1 309 ? -13.297 26.984 14.047 1 91.31 309 LYS B N 1
ATOM 5316 C CA . LYS B 1 309 ? -13.883 28.172 14.664 1 91.31 309 LYS B CA 1
ATOM 5317 C C . LYS B 1 309 ? -13.352 28.375 16.078 1 91.31 309 LYS B C 1
ATOM 5319 O O . LYS B 1 309 ? -13.102 29.516 16.5 1 91.31 309 LYS B O 1
ATOM 5324 N N . LYS B 1 310 ? -13.234 27.297 16.766 1 88.94 310 LYS B N 1
ATOM 5325 C CA . LYS B 1 310 ? -12.68 27.375 18.125 1 88.94 310 LYS B CA 1
ATOM 5326 C C . LYS B 1 310 ? -11.234 27.875 18.094 1 88.94 310 LYS B C 1
ATOM 5328 O O . LYS B 1 310 ? -10.836 28.703 18.906 1 88.94 310 LYS B O 1
ATOM 5333 N N . LEU B 1 311 ? -10.422 27.328 17.219 1 91 311 LEU B N 1
ATOM 5334 C CA . LEU B 1 311 ? -9.047 27.781 17.062 1 91 311 LEU B CA 1
ATOM 5335 C C . LEU B 1 311 ? -8.992 29.266 16.719 1 91 311 LEU B C 1
ATOM 5337 O O . LEU B 1 311 ? -8.172 30 17.266 1 91 311 LEU B O 1
ATOM 5341 N N . GLU B 1 312 ? -9.836 29.656 15.797 1 89.56 312 GLU B N 1
ATOM 5342 C CA . GLU B 1 312 ? -9.922 31.062 15.414 1 89.56 312 GLU B CA 1
ATOM 5343 C C . GLU B 1 312 ? -10.227 31.938 16.625 1 89.56 312 GLU B C 1
ATOM 5345 O O . GLU B 1 312 ? -9.625 33 16.797 1 89.56 312 GLU B O 1
ATOM 5350 N N . SER B 1 313 ? -11.188 31.484 17.391 1 88.25 313 SER B N 1
ATOM 5351 C CA . SER B 1 313 ? -11.578 32.25 18.562 1 88.25 313 SER B CA 1
ATOM 5352 C C . SER B 1 313 ? -10.414 32.406 19.547 1 88.25 313 SER B C 1
ATOM 5354 O O . SER B 1 313 ? -10.227 33.469 20.141 1 88.25 313 SER B O 1
ATOM 5356 N N . TYR B 1 314 ? -9.688 31.328 19.75 1 88.75 314 TYR B N 1
ATOM 5357 C CA . TYR B 1 314 ? -8.531 31.375 20.641 1 88.75 314 TYR B CA 1
ATOM 5358 C C . TYR B 1 314 ? -7.492 32.375 20.141 1 88.75 314 TYR B C 1
ATOM 5360 O O . TYR B 1 314 ? -6.938 33.156 20.922 1 88.75 314 TYR B O 1
ATOM 5368 N N . TYR B 1 315 ? -7.211 32.375 18.859 1 90.88 315 TYR B N 1
ATOM 5369 C CA . TYR B 1 315 ? -6.223 33.281 18.281 1 90.88 315 TYR B CA 1
ATOM 5370 C C . TYR B 1 315 ? -6.703 34.719 18.359 1 90.88 315 TYR B C 1
ATOM 5372 O O . TYR B 1 315 ? -5.922 35.625 18.656 1 90.88 315 TYR B O 1
ATOM 5380 N N . SER B 1 316 ? -7.992 34.906 18.078 1 89.06 316 SER B N 1
ATOM 5381 C CA . SER B 1 316 ? -8.555 36.25 18.094 1 89.06 316 SER B CA 1
ATOM 5382 C C . SER B 1 316 ? -8.516 36.875 19.484 1 89.06 316 SER B C 1
ATOM 5384 O O . SER B 1 316 ? -8.352 38.062 19.641 1 89.06 316 SER B O 1
ATOM 5386 N N . ASP B 1 317 ? -8.68 36.031 20.422 1 89.69 317 ASP B N 1
ATOM 5387 C CA . ASP B 1 317 ? -8.648 36.469 21.812 1 89.69 317 ASP B CA 1
ATOM 5388 C C . ASP B 1 317 ? -7.25 36.938 22.203 1 89.69 317 ASP B C 1
ATOM 5390 O O . ASP B 1 317 ? -7.094 37.875 22.984 1 89.69 317 ASP B O 1
ATOM 5394 N N . ARG B 1 318 ? -6.309 36.312 21.625 1 91 318 ARG B N 1
ATOM 5395 C CA . ARG B 1 318 ? -4.938 36.594 22.062 1 91 318 ARG B CA 1
ATOM 5396 C C . ARG B 1 318 ? -4.246 37.594 21.141 1 91 318 ARG B C 1
ATOM 5398 O O . ARG B 1 318 ? -3.404 38.375 21.578 1 91 318 ARG B O 1
ATOM 5405 N N . TYR B 1 319 ? -4.613 37.5 19.859 1 90.06 319 TYR B N 1
ATOM 5406 C CA . TYR B 1 319 ? -3.936 38.344 18.859 1 90.06 319 TYR B CA 1
ATOM 5407 C C . TYR B 1 319 ? -4.918 39.25 18.156 1 90.06 319 TYR B C 1
ATOM 5409 O O . TYR B 1 319 ? -5.773 38.812 17.391 1 90.06 319 TYR B O 1
ATOM 5417 N N . LYS B 1 320 ? -4.836 40.531 18.359 1 79.25 320 LYS B N 1
ATOM 5418 C CA . LYS B 1 320 ? -5.773 41.562 17.875 1 79.25 320 LYS B CA 1
ATOM 5419 C C . LYS B 1 320 ? -5.812 41.562 16.359 1 79.25 320 LYS B C 1
ATOM 5421 O O . LYS B 1 320 ? -6.871 41.781 15.758 1 79.25 320 LYS B O 1
ATOM 5426 N N . ASP B 1 321 ? -4.703 41.25 15.617 1 75.25 321 ASP B N 1
ATOM 5427 C CA . ASP B 1 321 ? -4.625 41.375 14.164 1 75.25 321 ASP B CA 1
ATOM 5428 C C . ASP B 1 321 ? -4.828 40.031 13.492 1 75.25 321 ASP B C 1
ATOM 5430 O O . ASP B 1 321 ? -4.527 39.844 12.312 1 75.25 321 ASP B O 1
ATOM 5434 N N . PHE B 1 322 ? -5.367 39.125 14.164 1 78.06 322 PHE B N 1
ATOM 5435 C CA . PHE B 1 322 ? -5.535 37.75 13.664 1 78.06 322 PHE B CA 1
ATOM 5436 C C . PHE B 1 322 ? -6.477 37.719 12.469 1 78.06 322 PHE B C 1
ATOM 5438 O O . PHE B 1 322 ? -6.285 36.969 11.531 1 78.06 322 PHE B O 1
ATOM 5445 N N . ASP B 1 323 ? -7.281 38.656 12.406 1 66.25 323 ASP B N 1
ATOM 5446 C CA . ASP B 1 323 ? -8.359 38.625 11.422 1 66.25 323 ASP B CA 1
ATOM 5447 C C . ASP B 1 323 ? -7.828 38.906 10.016 1 66.25 323 ASP B C 1
ATOM 5449 O O . ASP B 1 323 ? -8.484 38.594 9.023 1 66.25 323 ASP B O 1
ATOM 5453 N N . SER B 1 324 ? -6.68 39.375 10.039 1 70 324 SER B N 1
ATOM 5454 C CA . SER B 1 324 ? -6.145 39.719 8.727 1 70 324 SER B CA 1
ATOM 5455 C C . SER B 1 324 ? -5.344 38.562 8.141 1 70 324 SER B C 1
ATOM 5457 O O . SER B 1 324 ? -4.973 38.594 6.961 1 70 324 SER B O 1
ATOM 5459 N N . LEU B 1 325 ? -5.258 37.531 8.859 1 78.75 325 LEU B N 1
ATOM 5460 C CA . LEU B 1 325 ? -4.426 36.438 8.383 1 78.75 325 LEU B CA 1
ATOM 5461 C C . LEU B 1 325 ? -5.289 35.281 7.848 1 78.75 325 LEU B C 1
ATOM 5463 O O . LEU B 1 325 ? -6.434 35.125 8.273 1 78.75 325 LEU B O 1
ATOM 5467 N N . LYS B 1 326 ? -4.773 34.656 6.77 1 85.75 326 LYS B N 1
ATOM 5468 C CA . LYS B 1 326 ? -5.441 33.469 6.211 1 85.75 326 LYS B CA 1
ATOM 5469 C C . LYS B 1 326 ? -4.707 32.188 6.594 1 85.75 326 LYS B C 1
ATOM 5471 O O . LYS B 1 326 ? -3.553 31.984 6.215 1 85.75 326 LYS B O 1
ATOM 5476 N N . LEU B 1 327 ? -5.387 31.422 7.328 1 90.19 327 LEU B N 1
ATOM 5477 C CA . LEU B 1 327 ? -4.836 30.141 7.754 1 90.19 327 LEU B CA 1
ATOM 5478 C C . LEU B 1 327 ? -5.078 29.062 6.695 1 90.19 327 LEU B C 1
ATOM 5480 O O . LEU B 1 327 ? -6.199 28.906 6.215 1 90.19 327 LEU B O 1
ATOM 5484 N N . ASN B 1 328 ? -4.008 28.406 6.23 1 95.69 328 ASN B N 1
ATOM 5485 C CA . ASN B 1 328 ? -4.141 27.281 5.309 1 95.69 328 ASN B CA 1
ATOM 5486 C C . ASN B 1 328 ? -4.57 26.016 6.035 1 95.69 328 ASN B C 1
ATOM 5488 O O . ASN B 1 328 ? -3.865 25.531 6.922 1 95.69 328 ASN B O 1
ATOM 5492 N N . ILE B 1 329 ? -5.699 25.516 5.746 1 97.56 329 ILE B N 1
ATOM 5493 C CA . ILE B 1 329 ? -6.156 24.219 6.211 1 97.56 329 ILE B CA 1
ATOM 5494 C C . ILE B 1 329 ? -6.199 23.234 5.039 1 97.56 329 ILE B C 1
ATOM 5496 O O . ILE B 1 329 ? -6.988 23.406 4.105 1 97.56 329 ILE B O 1
ATOM 5500 N N . ILE B 1 330 ? -5.352 22.266 5.062 1 98.75 330 ILE B N 1
ATOM 5501 C CA . ILE B 1 330 ? -5.242 21.281 3.99 1 98.75 330 ILE B CA 1
ATOM 5502 C C . ILE B 1 330 ? -5.883 19.969 4.43 1 98.75 330 ILE B C 1
ATOM 5504 O O . ILE B 1 330 ? -5.438 19.344 5.391 1 98.75 330 ILE B O 1
ATOM 5508 N N . ILE B 1 331 ? -6.898 19.547 3.701 1 98.81 331 ILE B N 1
ATOM 5509 C CA . ILE B 1 331 ? -7.699 18.375 4.059 1 98.81 331 ILE B CA 1
ATOM 5510 C C . ILE B 1 331 ? -7.031 17.109 3.531 1 98.81 331 ILE B C 1
ATOM 5512 O O . ILE B 1 331 ? -6.59 17.062 2.381 1 98.81 331 ILE B O 1
ATOM 5516 N N . THR B 1 332 ? -6.969 16.078 4.406 1 98.69 332 THR B N 1
ATOM 5517 C CA . THR B 1 332 ? -6.383 14.797 4.035 1 98.69 332 THR B CA 1
ATOM 5518 C C . THR B 1 332 ? -7.266 13.648 4.508 1 98.69 332 THR B C 1
ATOM 5520 O O . THR B 1 332 ? -8.336 13.875 5.086 1 98.69 332 THR B O 1
ATOM 5523 N N . HIS B 1 333 ? -6.902 12.422 4.164 1 98.62 333 HIS B N 1
ATOM 5524 C CA . HIS B 1 333 ? -7.477 11.18 4.668 1 98.62 333 HIS B CA 1
ATOM 5525 C C . HIS B 1 333 ? -8.953 11.062 4.297 1 98.62 333 HIS B C 1
ATOM 5527 O O . HIS B 1 333 ? -9.758 10.586 5.094 1 98.62 333 HIS B O 1
ATOM 5533 N N . VAL B 1 334 ? -9.336 11.562 3.152 1 98.19 334 VAL B N 1
ATOM 5534 C CA . VAL B 1 334 ? -10.711 11.438 2.678 1 98.19 334 VAL B CA 1
ATOM 5535 C C . VAL B 1 334 ? -10.969 10 2.221 1 98.19 334 VAL B C 1
ATOM 5537 O O . VAL B 1 334 ? -10.164 9.422 1.492 1 98.19 334 VAL B O 1
ATOM 5540 N N . LYS B 1 335 ? -12.062 9.438 2.68 1 95.44 335 LYS B N 1
ATOM 5541 C CA . LYS B 1 335 ? -12.445 8.094 2.279 1 95.44 335 LYS B CA 1
ATOM 5542 C C . LYS B 1 335 ? -13.094 8.086 0.898 1 95.44 335 LYS B C 1
ATOM 5544 O O . LYS B 1 335 ? -13.961 8.914 0.614 1 95.44 335 LYS B O 1
ATOM 5549 N N . LYS B 1 336 ? -12.602 7.184 0.049 1 93.19 336 LYS B N 1
ATOM 5550 C CA . LYS B 1 336 ? -13.234 7.008 -1.256 1 93.19 336 LYS B CA 1
ATOM 5551 C C . LYS B 1 336 ? -14.477 6.129 -1.151 1 93.19 336 LYS B C 1
ATOM 5553 O O . LYS B 1 336 ? -14.391 4.953 -0.798 1 93.19 336 LYS B O 1
ATOM 5558 N N . ILE B 1 337 ? -15.625 6.676 -1.425 1 88.94 337 ILE B N 1
ATOM 5559 C CA . ILE B 1 337 ? -16.891 5.977 -1.25 1 88.94 337 ILE B CA 1
ATOM 5560 C C . ILE B 1 337 ? -17.578 5.805 -2.604 1 88.94 337 ILE B C 1
ATOM 5562 O O . ILE B 1 337 ? -17.172 6.41 -3.596 1 88.94 337 ILE B O 1
ATOM 5566 N N . TYR B 1 338 ? -18.609 4.93 -2.588 1 88.75 338 TYR B N 1
ATOM 5567 C CA . TYR B 1 338 ? -19.469 4.77 -3.76 1 88.75 338 TYR B CA 1
ATOM 5568 C C . TYR B 1 338 ? -20.328 6.008 -3.982 1 88.75 338 TYR B C 1
ATOM 5570 O O . TYR B 1 338 ? -21.281 6.246 -3.246 1 88.75 338 TYR B O 1
ATOM 5578 N N . ALA B 1 339 ? -19.953 6.848 -4.891 1 91.56 339 ALA B N 1
ATOM 5579 C CA . ALA B 1 339 ? -20.625 8.109 -5.176 1 91.56 339 ALA B CA 1
ATOM 5580 C C . ALA B 1 339 ? -20.406 8.539 -6.625 1 91.56 339 ALA B C 1
ATOM 5582 O O . ALA B 1 339 ? -19.625 7.922 -7.348 1 91.56 339 ALA B O 1
ATOM 5583 N N . GLU B 1 340 ? -21.141 9.508 -7.031 1 93 340 GLU B N 1
ATOM 5584 C CA . GLU B 1 340 ? -21.016 10.047 -8.383 1 93 340 GLU B CA 1
ATOM 5585 C C . GLU B 1 340 ? -19.953 11.141 -8.43 1 93 340 GLU B C 1
ATOM 5587 O O . GLU B 1 340 ? -19.25 11.297 -9.438 1 93 340 GLU B O 1
ATOM 5592 N N . VAL B 1 341 ? -19.859 11.844 -7.32 1 95.38 341 VAL B N 1
ATOM 5593 C CA . VAL B 1 341 ? -18.938 12.969 -7.25 1 95.38 341 VAL B CA 1
ATOM 5594 C C . VAL B 1 341 ? -17.781 12.625 -6.32 1 95.38 341 VAL B C 1
ATOM 5596 O O . VAL B 1 341 ? -17.953 11.898 -5.34 1 95.38 341 VAL B O 1
ATOM 5599 N N . ASP B 1 342 ? -16.609 13.117 -6.637 1 97.75 342 ASP B N 1
ATOM 5600 C CA . ASP B 1 342 ? -15.445 12.945 -5.781 1 97.75 342 ASP B CA 1
ATOM 5601 C C . ASP B 1 342 ? -15.711 13.477 -4.375 1 97.75 342 ASP B C 1
ATOM 5603 O O . ASP B 1 342 ? -15.969 14.672 -4.195 1 97.75 342 ASP B O 1
ATOM 5607 N N . PRO B 1 343 ? -15.688 12.602 -3.365 1 97.81 343 PRO B N 1
ATOM 5608 C CA . PRO B 1 343 ? -15.961 13.062 -2.002 1 97.81 343 PRO B CA 1
ATOM 5609 C C . PRO B 1 343 ? -15.039 14.195 -1.566 1 97.81 343 PRO B C 1
ATOM 5611 O O . PRO B 1 343 ? -15.43 15.031 -0.743 1 97.81 343 PRO B O 1
ATOM 5614 N N . ARG B 1 344 ? -13.852 14.32 -2.117 1 98.56 344 ARG B N 1
ATOM 5615 C CA . ARG B 1 344 ? -12.945 15.422 -1.804 1 98.56 344 ARG B CA 1
ATOM 5616 C C . ARG B 1 344 ? -13.555 16.766 -2.205 1 98.56 344 ARG B C 1
ATOM 5618 O O . ARG B 1 344 ? -13.484 17.734 -1.45 1 98.56 344 ARG B O 1
ATOM 5625 N N . LEU B 1 345 ? -14.109 16.766 -3.336 1 98.62 345 LEU B N 1
ATOM 5626 C CA . LEU B 1 345 ? -14.727 18 -3.826 1 98.62 345 LEU B CA 1
ATOM 5627 C C . LEU B 1 345 ? -15.992 18.328 -3.031 1 98.62 345 LEU B C 1
ATOM 5629 O O . LEU B 1 345 ? -16.25 19.484 -2.736 1 98.62 345 LEU B O 1
ATOM 5633 N N . GLN B 1 346 ? -16.703 17.281 -2.729 1 98.25 346 GLN B N 1
ATOM 5634 C CA . GLN B 1 346 ? -17.891 17.484 -1.905 1 98.25 346 GLN B CA 1
ATOM 5635 C C . GLN B 1 346 ? -17.531 18.062 -0.54 1 98.25 346 GLN B C 1
ATOM 5637 O O . GLN B 1 346 ? -18.188 18.984 -0.05 1 98.25 346 GLN B O 1
ATOM 5642 N N . ILE B 1 347 ? -16.531 17.547 0.049 1 98.62 347 ILE B N 1
ATOM 5643 C CA . ILE B 1 347 ? -16.078 18 1.364 1 98.62 347 ILE B CA 1
ATOM 5644 C C . ILE B 1 347 ? -15.625 19.453 1.287 1 98.62 347 ILE B C 1
ATOM 5646 O O . ILE B 1 347 ? -15.977 20.266 2.143 1 98.62 347 ILE B O 1
ATOM 5650 N N . LEU B 1 348 ? -14.844 19.766 0.268 1 98.56 348 LEU B N 1
ATOM 5651 C CA . LEU B 1 348 ? -14.383 21.156 0.112 1 98.56 348 LEU B CA 1
ATOM 5652 C C . LEU B 1 348 ? -15.562 22.109 -0.003 1 98.56 348 LEU B C 1
ATOM 5654 O O . LEU B 1 348 ? -15.562 23.172 0.61 1 98.56 348 LEU B O 1
ATOM 5658 N N . GLU B 1 349 ? -16.562 21.719 -0.755 1 98.25 349 GLU B N 1
ATOM 5659 C CA . GLU B 1 349 ? -17.766 22.531 -0.904 1 98.25 349 GLU B CA 1
ATOM 5660 C C . GLU B 1 349 ? -18.5 22.688 0.428 1 98.25 349 GLU B C 1
ATOM 5662 O O . GLU B 1 349 ? -18.922 23.797 0.777 1 98.25 349 GLU B O 1
ATOM 5667 N N . GLU B 1 350 ? -18.609 21.641 1.121 1 98.44 350 GLU B N 1
ATOM 5668 C CA . GLU B 1 350 ? -19.297 21.656 2.408 1 98.44 350 GLU B CA 1
ATOM 5669 C C . GLU B 1 350 ? -18.531 22.5 3.426 1 98.44 350 GLU B C 1
ATOM 5671 O O . GLU B 1 350 ? -19.141 23.234 4.207 1 98.44 350 GLU B O 1
ATOM 5676 N N . LEU B 1 351 ? -17.25 22.391 3.396 1 98.38 351 LEU B N 1
ATOM 5677 C CA . LEU B 1 351 ? -16.438 23.188 4.309 1 98.38 351 LEU B CA 1
ATOM 5678 C C . LEU B 1 351 ? -16.609 24.672 4.031 1 98.38 351 LEU B C 1
ATOM 5680 O O . LEU B 1 351 ? -16.797 25.469 4.957 1 98.38 351 LEU B O 1
ATOM 5684 N N . LYS B 1 352 ? -16.578 25.062 2.805 1 97.31 352 LYS B N 1
ATOM 5685 C CA . LYS B 1 352 ? -16.75 26.453 2.436 1 97.31 352 LYS B CA 1
ATOM 5686 C C . LYS B 1 352 ? -18.141 26.953 2.838 1 97.31 352 LYS B C 1
ATOM 5688 O O . LYS B 1 352 ? -18.281 28.062 3.352 1 97.31 352 LYS B O 1
ATOM 5693 N N . HIS B 1 353 ? -19.109 26.141 2.598 1 97.38 353 HIS B N 1
ATOM 5694 C CA . HIS B 1 353 ? -20.484 26.484 2.943 1 97.38 353 HIS B CA 1
ATOM 5695 C C . HIS B 1 353 ? -20.641 26.688 4.445 1 97.38 353 HIS B C 1
ATOM 5697 O O . HIS B 1 353 ? -21.172 27.719 4.883 1 97.38 353 HIS B O 1
ATOM 5703 N N . HIS B 1 354 ? -20.156 25.75 5.23 1 97.38 354 HIS B N 1
ATOM 5704 C CA . HIS B 1 354 ? -20.297 25.828 6.684 1 97.38 354 HIS B CA 1
ATOM 5705 C C . HIS B 1 354 ? -19.453 26.969 7.242 1 97.38 354 HIS B C 1
ATOM 5707 O O . HIS B 1 354 ? -19.844 27.625 8.211 1 97.38 354 HIS B O 1
ATOM 5713 N N . ALA B 1 355 ? -18.266 27.172 6.691 1 96.69 355 ALA B N 1
ATOM 5714 C CA . ALA B 1 355 ? -17.422 28.281 7.125 1 96.69 355 ALA B CA 1
ATOM 5715 C C . ALA B 1 355 ? -18.125 29.609 6.949 1 96.69 355 ALA B C 1
ATOM 5717 O O . ALA B 1 355 ? -18.094 30.469 7.844 1 96.69 355 ALA B O 1
ATOM 5718 N N . SER B 1 356 ? -18.75 29.797 5.801 1 96.12 356 SER B N 1
ATOM 5719 C CA . SER B 1 356 ? -19.484 31.031 5.52 1 96.12 356 SER B CA 1
ATOM 5720 C C . SER B 1 356 ? -20.625 31.234 6.512 1 96.12 356 SER B C 1
ATOM 5722 O O . SER B 1 356 ? -20.859 32.344 6.988 1 96.12 356 SER B O 1
ATOM 5724 N N . LYS B 1 357 ? -21.266 30.266 6.852 1 96.56 357 LYS B N 1
ATOM 5725 C CA . LYS B 1 357 ? -22.422 30.312 7.742 1 96.56 357 LYS B CA 1
ATOM 5726 C C . LYS B 1 357 ? -22.031 30.766 9.141 1 96.56 357 LYS B C 1
ATOM 5728 O O . LYS B 1 357 ? -22.812 31.422 9.836 1 96.56 357 LYS B O 1
ATOM 5733 N N . VAL B 1 358 ? -20.812 30.406 9.5 1 95.31 358 VAL B N 1
ATOM 5734 C CA . VAL B 1 358 ? -20.422 30.719 10.867 1 95.31 358 VAL B CA 1
ATOM 5735 C C . VAL B 1 358 ? -19.469 31.906 10.875 1 95.31 358 VAL B C 1
ATOM 5737 O O . VAL B 1 358 ? -18.891 32.25 11.914 1 95.31 358 VAL B O 1
ATOM 5740 N N . GLY B 1 359 ? -19.156 32.5 9.766 1 93.19 359 GLY B N 1
ATOM 5741 C CA . GLY B 1 359 ? -18.344 33.719 9.656 1 93.19 359 GLY B CA 1
ATOM 5742 C C . GLY B 1 359 ? -16.859 33.438 9.742 1 93.19 359 GLY B C 1
ATOM 5743 O O . GLY B 1 359 ? -16.078 34.25 10.211 1 93.19 359 GLY B O 1
ATOM 5744 N N . LEU B 1 360 ? -16.484 32.188 9.422 1 92.5 360 LEU B N 1
ATOM 5745 C CA . LEU B 1 360 ? -15.07 31.844 9.328 1 92.5 360 LEU B CA 1
ATOM 5746 C C . LEU B 1 360 ? -14.492 32.25 7.98 1 92.5 360 LEU B C 1
ATOM 5748 O O . LEU B 1 360 ? -14.547 31.484 7.02 1 92.5 360 LEU B O 1
ATOM 5752 N N . THR B 1 361 ? -13.859 33.406 7.883 1 87.06 361 THR B N 1
ATOM 5753 C CA . THR B 1 361 ? -13.453 33.969 6.598 1 87.06 361 THR B CA 1
ATOM 5754 C C . THR B 1 361 ? -11.938 33.969 6.457 1 87.06 361 THR B C 1
ATOM 5756 O O . THR B 1 361 ? -11.406 34.219 5.367 1 87.06 361 THR B O 1
ATOM 5759 N N . ASN B 1 362 ? -11.289 33.688 7.492 1 88.31 362 ASN B N 1
ATOM 5760 C CA . ASN B 1 362 ? -9.836 33.812 7.473 1 88.31 362 ASN B CA 1
ATOM 5761 C C . ASN B 1 362 ? -9.18 32.438 7.262 1 88.31 362 ASN B C 1
ATOM 5763 O O . ASN B 1 362 ? -8.141 32.156 7.863 1 88.31 362 ASN B O 1
ATOM 5767 N N . VAL B 1 363 ? -9.82 31.531 6.535 1 91.56 363 VAL B N 1
ATOM 5768 C CA . VAL B 1 363 ? -9.281 30.203 6.297 1 91.56 363 VAL B CA 1
ATOM 5769 C C . VAL B 1 363 ? -9.305 29.906 4.801 1 91.56 363 VAL B C 1
ATOM 5771 O O . VAL B 1 363 ? -10.25 30.266 4.102 1 91.56 363 VAL B O 1
ATOM 5774 N N . ARG B 1 364 ? -8.234 29.328 4.32 1 94.19 364 ARG B N 1
ATOM 5775 C CA . ARG B 1 364 ? -8.148 28.75 2.986 1 94.19 364 ARG B CA 1
ATOM 5776 C C . ARG B 1 364 ? -8.18 27.234 3.047 1 94.19 364 ARG B C 1
ATOM 5778 O O . ARG B 1 364 ? -7.301 26.609 3.652 1 94.19 364 ARG B O 1
ATOM 5785 N N . PHE B 1 365 ? -9.188 26.688 2.404 1 97.75 365 PHE B N 1
ATOM 5786 C CA . PHE B 1 365 ? -9.281 25.234 2.369 1 97.75 365 PHE B CA 1
ATOM 5787 C C . PHE B 1 365 ? -8.672 24.688 1.086 1 97.75 365 PHE B C 1
ATOM 5789 O O . PHE B 1 365 ? -8.953 25.188 -0.006 1 97.75 365 PHE B O 1
ATOM 5796 N N . SER B 1 366 ? -7.828 23.734 1.189 1 98.75 366 SER B N 1
ATOM 5797 C CA . SER B 1 366 ? -7.27 22.969 0.078 1 98.75 366 SER B CA 1
ATOM 5798 C C . SER B 1 366 ? -7.27 21.484 0.38 1 98.75 366 SER B C 1
ATOM 5800 O O . SER B 1 366 ? -7.469 21.062 1.527 1 98.75 366 SER B O 1
ATOM 5802 N N . MET B 1 367 ? -7.168 20.719 -0.636 1 98.88 367 MET B N 1
ATOM 5803 C CA . MET B 1 367 ? -7.047 19.266 -0.513 1 98.88 367 MET B CA 1
ATOM 5804 C C . MET B 1 367 ? -5.598 18.828 -0.677 1 98.88 367 MET B C 1
ATOM 5806 O O . MET B 1 367 ? -4.879 19.328 -1.538 1 98.88 367 MET B O 1
ATOM 5810 N N . ALA B 1 368 ? -5.148 17.906 0.235 1 98.81 368 ALA B N 1
ATOM 5811 C CA . ALA B 1 368 ? -3.887 17.219 -0.027 1 98.81 368 ALA B CA 1
ATOM 5812 C C . ALA B 1 368 ? -4.004 16.297 -1.232 1 98.81 368 ALA B C 1
ATOM 5814 O O . ALA B 1 368 ? -4.812 15.359 -1.231 1 98.81 368 ALA B O 1
ATOM 5815 N N . VAL B 1 369 ? -3.184 16.562 -2.238 1 98.44 369 VAL B N 1
ATOM 5816 C CA . VAL B 1 369 ? -3.248 15.773 -3.469 1 98.44 369 VAL B CA 1
ATOM 5817 C C . VAL B 1 369 ? -1.933 15.023 -3.676 1 98.44 369 VAL B C 1
ATOM 5819 O O . VAL B 1 369 ? -0.868 15.641 -3.756 1 98.44 369 VAL B O 1
ATOM 5822 N N . GLU B 1 370 ? -2.01 13.695 -3.697 1 97.56 370 GLU B N 1
ATOM 5823 C CA . GLU B 1 370 ? -0.808 12.883 -3.877 1 97.56 370 GLU B CA 1
ATOM 5824 C C . GLU B 1 370 ? -0.073 13.266 -5.16 1 97.56 370 GLU B C 1
ATOM 5826 O O . GLU B 1 370 ? -0.703 13.578 -6.172 1 97.56 370 GLU B O 1
ATOM 5831 N N . GLY B 1 371 ? 1.213 13.297 -5.121 1 96.56 371 GLY B N 1
ATOM 5832 C CA . GLY B 1 371 ? 2.029 13.578 -6.293 1 96.56 371 GLY B CA 1
ATOM 5833 C C . GLY B 1 371 ? 2.377 15.047 -6.445 1 96.56 371 GLY B C 1
ATOM 5834 O O . GLY B 1 371 ? 2.988 15.445 -7.438 1 96.56 371 GLY B O 1
ATOM 5835 N N . TYR B 1 372 ? 1.974 15.859 -5.504 1 97.38 372 TYR B N 1
ATOM 5836 C CA . TYR B 1 372 ? 2.262 17.281 -5.562 1 97.38 372 TYR B CA 1
ATOM 5837 C C . TYR B 1 372 ? 3.02 17.734 -4.32 1 97.38 372 TYR B C 1
ATOM 5839 O O . TYR B 1 372 ? 2.932 17.109 -3.264 1 97.38 372 TYR B O 1
ATOM 5847 N N . THR B 1 373 ? 3.764 18.766 -4.438 1 97.56 373 THR B N 1
ATOM 5848 C CA . THR B 1 373 ? 4.496 19.406 -3.35 1 97.56 373 THR B CA 1
ATOM 5849 C C . THR B 1 373 ? 3.891 20.766 -3.01 1 97.56 373 THR B C 1
ATOM 5851 O O . THR B 1 373 ? 3.66 21.578 -3.9 1 97.56 373 THR B O 1
ATOM 5854 N N . TYR B 1 374 ? 3.613 21 -1.788 1 98.06 374 TYR B N 1
ATOM 5855 C CA . TYR B 1 374 ? 3.059 22.25 -1.263 1 98.06 374 TYR B CA 1
ATOM 5856 C C . TYR B 1 374 ? 4.141 23.094 -0.595 1 98.06 374 TYR B C 1
ATOM 5858 O O . TYR B 1 374 ? 4.996 22.562 0.119 1 98.06 374 TYR B O 1
ATOM 5866 N N . PHE B 1 375 ? 4.133 24.359 -0.88 1 97 375 PHE B N 1
ATOM 5867 C CA . PHE B 1 375 ? 5.035 25.297 -0.215 1 97 375 PHE B CA 1
ATOM 5868 C C . PHE B 1 375 ? 4.281 26.141 0.804 1 97 375 PHE B C 1
ATOM 5870 O O . PHE B 1 375 ? 3.363 26.891 0.447 1 97 375 PHE B O 1
ATOM 5877 N N . LEU B 1 376 ? 4.703 25.969 2.053 1 96.62 376 LEU B N 1
ATOM 5878 C CA . LEU B 1 376 ? 3.971 26.594 3.152 1 96.62 376 LEU B CA 1
ATOM 5879 C C . LEU B 1 376 ? 4.918 27.359 4.07 1 96.62 376 LEU B C 1
ATOM 5881 O O . LEU B 1 376 ? 6.035 26.906 4.328 1 96.62 376 LEU B O 1
#

Organism: Vanderwaltozyma polyspora (strain ATCC 22028 / DSM 70294 / BCRC 21397 / CBS 2163 / NBRC 10782 / NRRL Y-8283 / UCD 57-17) (NCBI:txid436907)

Nearest PDB structures (foldseek):
  4ojv-assembly1_A  TM=9.432E-01  e=9.962E-47  Saccharomyces cerevisiae S288C
  7u2s-assembly1_B  TM=7.088E-01  e=4.861E-10  Paenibacillus xerothermodurans
  2e7y-assembly1_A  TM=5.789E-01  e=4.468E-09  Thermotoga maritima
  7t28-assembly1_A-2  TM=6.875E-01  e=3.349E-07  Bacillus phage BSP38
  1ww1-assembly1_B  TM=5.716E-01  e=2.023E-06  Thermotoga maritima MSB8